Protein AF-A0A6J4XJY1-F1 (afdb_monomer)

Foldseek 3Di:
DPPDPPPDCPFFDFPPVLVVVLVVCVVVVVVLCVVLDLDLVVLLVLLCVVQVFDDQDDPVLSVLSVLLSVLLVVFQQWGSVLSNVVSVLSSLLSNLSRLLVLLCVVCVCLVVFDQAQAEEEAAFAPLCSLVVLQLQCPDQQEDADFQLCLSCVRVDNPSLPDDSVVSLVVLVVVLVVCCVGQVVLCVVDRGHRGGGDALLSQLVSVSLHCLSCLAGVSLSSVVVCLVVDCLVSLVSSVSSVSSNCVNPNHNHYHHYDHLCLLRVLSVCVSHVSYAYEYGDDDCVPRLVVSLSSSCSNHSSTHPGDDSVVSSVSSVVSSVSSNVNNVVSVVVRDPNSYHYDYSVNVVVQPSVNSLVADPCCVNRVDHPDPDD

Sequence (371 aa):
MRPKQQITFDGPYAPLPIRLGNSIARRSMPVFGRVVSLQSEDLLETAGRKTALTDWGDPWLHEALTALLDSVNQEGELTFFGRYSLRQFLIGNLGSRQRIIEVLKRYPEINQQKIQKPIFITGWYRSGTTHLHNLFALHPDLRAPLFWELRHPCPTLDPRTADPNRQIRRVKLAGKIHGYLAPGFSAIHAPEAERPEECLHLFDKACAGTTSFFMTEAKGFAWWLLDHGIQHGYDFFKIQLQLLNWLRPGRRWVLKWPYHLWHLETLLKTFPDATVIQLHRDPCQSIPSVCSLAAAARAPFCQSIDDAALGEFWLNYDEAGLNRGLKARQTAKANQIIDIRYPDLKKIPFQSLIKFRILSEWTGLKPGQNH

Mean predicted aligned error: 6.79 Å

Structure (mmCIF, N/CA/C/O backbone):
data_AF-A0A6J4XJY1-F1
#
_entry.id   AF-A0A6J4XJY1-F1
#
loop_
_atom_site.group_PDB
_atom_site.id
_atom_site.type_symbol
_atom_site.label_atom_id
_atom_site.label_alt_id
_atom_site.label_comp_id
_atom_site.label_asym_id
_atom_site.label_entity_id
_atom_site.label_seq_id
_atom_site.pdbx_PDB_ins_code
_atom_site.Cartn_x
_atom_site.Cartn_y
_atom_site.Cartn_z
_atom_site.occupancy
_atom_site.B_iso_or_equiv
_atom_site.auth_seq_id
_atom_site.auth_comp_id
_atom_site.auth_asym_id
_atom_site.auth_atom_id
_atom_site.pdbx_PDB_model_num
ATOM 1 N N . MET A 1 1 ? -25.433 5.510 -26.799 1.00 34.62 1 MET A N 1
ATOM 2 C CA . MET A 1 1 ? -24.376 4.863 -25.989 1.00 34.62 1 MET A CA 1
ATOM 3 C C . MET A 1 1 ? -23.154 4.719 -26.877 1.00 34.62 1 MET A C 1
ATOM 5 O O . MET A 1 1 ? -23.281 4.089 -27.917 1.00 34.62 1 MET A O 1
ATOM 9 N N . ARG A 1 2 ? -22.015 5.350 -26.557 1.00 28.45 2 ARG A N 1
ATOM 10 C CA . ARG A 1 2 ? -20.778 5.063 -27.302 1.00 28.45 2 ARG A CA 1
ATOM 11 C C . ARG A 1 2 ? -20.357 3.629 -26.953 1.00 28.45 2 ARG A C 1
ATOM 13 O O . ARG A 1 2 ? -20.398 3.302 -25.763 1.00 28.45 2 ARG A O 1
ATOM 20 N N . PRO A 1 3 ? -20.025 2.773 -27.931 1.00 29.53 3 PRO A N 1
ATOM 21 C CA . PRO A 1 3 ? -19.560 1.426 -27.635 1.00 29.53 3 PRO A CA 1
ATOM 22 C C . PRO A 1 3 ? -18.331 1.535 -26.730 1.00 29.53 3 PRO A C 1
ATOM 24 O O . PRO A 1 3 ? -17.445 2.355 -26.978 1.00 29.53 3 PRO A O 1
ATOM 27 N N . LYS A 1 4 ? -18.305 0.763 -25.636 1.00 38.09 4 LYS A N 1
ATOM 28 C CA . LYS A 1 4 ? -17.088 0.604 -24.837 1.00 38.09 4 LYS A CA 1
ATOM 29 C C . LYS A 1 4 ? -16.043 0.018 -25.778 1.00 38.09 4 LYS A C 1
ATOM 31 O O . LYS A 1 4 ? -16.176 -1.141 -26.154 1.00 38.09 4 LYS A O 1
ATOM 36 N N . GLN A 1 5 ? -15.062 0.825 -26.178 1.00 31.06 5 GLN A N 1
ATOM 37 C CA . GLN A 1 5 ? -13.865 0.323 -26.841 1.00 31.06 5 GLN A CA 1
ATOM 38 C C . GLN A 1 5 ? -13.316 -0.800 -25.966 1.00 31.06 5 GLN A C 1
ATOM 40 O O . GLN A 1 5 ? -12.978 -0.589 -24.799 1.00 31.06 5 GLN A O 1
ATOM 45 N N . GLN A 1 6 ? -13.324 -2.008 -26.513 1.00 33.31 6 GLN A N 1
ATOM 46 C CA . GLN A 1 6 ? -12.593 -3.125 -25.958 1.00 33.31 6 GLN A CA 1
ATOM 47 C C . GLN A 1 6 ? -11.128 -2.709 -26.083 1.00 33.31 6 GLN A C 1
ATOM 49 O O . GLN A 1 6 ? -10.629 -2.564 -27.194 1.00 33.31 6 GLN A O 1
ATOM 54 N N . ILE A 1 7 ? -10.500 -2.352 -24.960 1.00 40.25 7 ILE A N 1
ATOM 55 C CA . ILE A 1 7 ? -9.096 -1.943 -24.937 1.00 40.25 7 ILE A CA 1
ATOM 56 C C . ILE A 1 7 ? -8.295 -3.217 -25.204 1.00 40.25 7 ILE A C 1
ATOM 58 O O . ILE A 1 7 ? -7.986 -3.964 -24.277 1.00 40.25 7 ILE A O 1
ATOM 62 N N . THR A 1 8 ? -8.056 -3.518 -26.476 1.00 41.38 8 THR A N 1
ATOM 63 C CA . THR A 1 8 ? -7.027 -4.467 -26.882 1.00 41.38 8 THR A CA 1
ATOM 64 C C . THR A 1 8 ? -5.682 -3.815 -26.594 1.00 41.38 8 THR A C 1
ATOM 66 O O . THR A 1 8 ? -5.474 -2.630 -26.856 1.00 41.38 8 THR A O 1
ATOM 69 N N . PHE A 1 9 ? -4.802 -4.550 -25.925 1.00 47.75 9 PHE A N 1
ATOM 70 C CA . PHE A 1 9 ? -3.456 -4.087 -25.636 1.00 47.75 9 PHE A CA 1
ATOM 71 C C . PHE A 1 9 ? -2.661 -4.077 -26.953 1.00 47.75 9 PHE A C 1
ATOM 73 O O . PHE A 1 9 ? -2.181 -5.111 -27.396 1.00 47.75 9 PHE A O 1
ATOM 80 N N . ASP A 1 10 ? -2.540 -2.912 -27.593 1.00 47.66 10 ASP A N 1
ATOM 81 C CA . ASP A 1 10 ? -1.832 -2.743 -28.878 1.00 47.66 10 ASP A CA 1
ATOM 82 C C . ASP A 1 10 ? -0.297 -2.591 -28.704 1.00 47.66 10 ASP A C 1
ATOM 84 O O . ASP A 1 10 ? 0.394 -2.016 -29.549 1.00 47.66 10 ASP A O 1
ATOM 88 N N . GLY A 1 11 ? 0.253 -3.087 -27.589 1.00 54.25 11 GLY A N 1
ATOM 89 C CA . GLY A 1 11 ? 1.668 -2.976 -27.227 1.00 54.25 11 GLY A CA 1
ATOM 90 C C . GLY A 1 11 ? 2.004 -1.804 -26.286 1.00 54.25 11 GLY A C 1
ATOM 91 O O . GLY A 1 11 ? 1.141 -0.995 -25.930 1.00 54.25 11 GLY A O 1
ATOM 92 N N . PRO A 1 12 ? 3.271 -1.702 -25.835 1.00 58.84 12 PRO A N 1
ATOM 93 C CA . PRO A 1 12 ? 3.697 -0.705 -24.856 1.00 58.84 12 PRO A CA 1
ATOM 94 C C . PRO A 1 12 ? 3.549 0.723 -25.405 1.00 58.84 12 PRO A C 1
ATOM 96 O O . PRO A 1 12 ? 4.291 1.161 -26.289 1.00 58.84 12 PRO A O 1
ATOM 99 N N . TYR A 1 13 ? 2.584 1.478 -24.872 1.00 63.88 13 TYR A N 1
ATOM 100 C CA . TYR A 1 13 ? 2.432 2.898 -25.185 1.00 63.88 13 TYR A CA 1
ATOM 101 C C . TYR A 1 13 ? 3.599 3.694 -24.592 1.00 63.88 13 TYR A C 1
ATOM 103 O O . TYR A 1 13 ? 3.807 3.719 -23.380 1.00 63.88 13 TYR A O 1
ATOM 111 N N . ALA A 1 14 ? 4.317 4.415 -25.452 1.00 65.88 14 ALA A N 1
ATOM 112 C CA . ALA A 1 14 ? 5.310 5.400 -25.051 1.00 65.88 14 ALA A CA 1
ATOM 113 C C . ALA A 1 14 ? 5.171 6.659 -25.930 1.00 65.88 14 ALA A C 1
ATOM 115 O O . ALA A 1 14 ? 5.301 6.560 -27.157 1.00 65.88 14 ALA A O 1
ATOM 116 N N . PRO A 1 15 ? 4.948 7.853 -25.346 1.00 72.56 15 PRO A N 1
ATOM 117 C CA . PRO A 1 15 ? 5.006 9.120 -26.067 1.00 72.56 15 PRO A CA 1
ATOM 118 C C . PRO A 1 15 ? 6.331 9.290 -26.819 1.00 72.56 15 PRO A C 1
ATOM 120 O O . PRO A 1 15 ? 7.372 8.791 -26.383 1.00 72.56 15 PRO A O 1
ATOM 123 N N . LEU A 1 16 ? 6.316 10.049 -27.920 1.00 73.50 16 LEU A N 1
ATOM 124 C CA . LEU A 1 16 ? 7.490 10.270 -28.776 1.00 73.50 16 LEU A CA 1
ATOM 125 C C . LEU A 1 16 ? 8.767 10.673 -27.997 1.00 73.50 16 LEU A C 1
ATOM 127 O O . LEU A 1 16 ? 9.814 10.084 -28.275 1.00 73.50 16 LEU A O 1
ATOM 131 N N . PRO A 1 17 ? 8.719 11.565 -26.981 1.00 73.94 17 PRO A N 1
ATOM 132 C CA . PRO A 1 17 ? 9.902 11.892 -26.182 1.00 73.94 17 PRO A CA 1
ATOM 133 C C . PRO A 1 17 ? 10.469 10.697 -25.400 1.00 73.94 17 PRO A C 1
ATOM 135 O O . PRO A 1 17 ? 11.686 10.536 -25.328 1.00 73.94 17 PRO A O 1
ATOM 138 N N . ILE A 1 18 ? 9.606 9.825 -24.858 1.00 74.06 18 ILE A N 1
ATOM 139 C CA . ILE A 1 18 ? 10.038 8.603 -24.161 1.00 74.06 18 ILE A CA 1
ATOM 140 C C . ILE A 1 18 ? 10.658 7.624 -25.157 1.00 74.06 18 ILE A C 1
ATOM 142 O O . ILE A 1 18 ? 11.718 7.064 -24.888 1.00 74.06 18 ILE A O 1
ATOM 146 N N . ARG A 1 19 ? 10.039 7.439 -26.330 1.00 74.81 19 ARG A N 1
ATOM 147 C CA . ARG A 1 19 ? 10.577 6.556 -27.378 1.00 74.81 19 ARG A CA 1
ATOM 148 C C . ARG A 1 19 ? 11.961 7.005 -27.835 1.00 74.81 19 ARG A C 1
ATOM 150 O O . ARG A 1 19 ? 12.852 6.167 -27.973 1.00 74.81 19 ARG A O 1
ATOM 157 N N . LEU A 1 20 ? 12.148 8.311 -28.023 1.00 74.56 20 LEU A N 1
ATOM 158 C CA . LEU A 1 20 ? 13.429 8.891 -28.417 1.00 74.56 20 LEU A CA 1
ATOM 159 C C . LEU A 1 20 ? 14.482 8.712 -27.314 1.00 74.56 20 LEU A C 1
ATOM 161 O O . LEU A 1 20 ? 15.572 8.216 -27.594 1.00 74.56 20 LEU A O 1
ATOM 165 N N . GLY A 1 21 ? 14.133 9.009 -26.057 1.00 74.62 21 GLY A N 1
ATOM 166 C CA . GLY A 1 21 ? 15.008 8.782 -24.902 1.00 74.62 21 GLY A CA 1
ATOM 167 C C . GLY A 1 21 ? 15.418 7.314 -24.749 1.00 74.62 21 GLY A C 1
ATOM 168 O O . GLY A 1 21 ? 16.604 7.013 -24.631 1.00 74.62 21 GLY A O 1
ATOM 169 N N . ASN A 1 22 ? 14.464 6.385 -24.859 1.00 76.06 22 ASN A N 1
ATOM 170 C CA . ASN A 1 22 ? 14.723 4.943 -24.823 1.00 76.06 22 ASN A CA 1
ATOM 171 C C . ASN A 1 22 ? 15.603 4.477 -26.000 1.00 76.06 22 ASN A C 1
ATOM 173 O O . ASN A 1 22 ? 16.406 3.558 -25.847 1.00 76.06 22 ASN A O 1
ATOM 177 N N . SER A 1 23 ? 15.469 5.087 -27.184 1.00 72.94 23 SER A N 1
ATOM 178 C CA . SER A 1 23 ? 16.299 4.767 -28.353 1.00 72.94 23 SER A CA 1
ATOM 179 C C . SER A 1 23 ? 17.739 5.262 -28.203 1.00 72.94 23 SER A C 1
ATOM 181 O O . SER A 1 23 ? 18.666 4.544 -28.573 1.00 72.94 23 SER A O 1
ATOM 183 N N . ILE A 1 24 ? 17.935 6.469 -27.667 1.00 72.81 24 ILE A N 1
ATOM 184 C CA . ILE A 1 24 ? 19.267 7.030 -27.398 1.00 72.81 24 ILE A CA 1
ATOM 185 C C . ILE A 1 24 ? 19.954 6.216 -26.295 1.00 72.81 24 ILE A C 1
ATOM 187 O O . ILE A 1 24 ? 21.098 5.800 -26.458 1.00 72.81 24 ILE A O 1
ATOM 191 N N . ALA A 1 25 ? 19.233 5.907 -25.213 1.00 68.81 25 ALA A N 1
ATOM 192 C CA . ALA A 1 25 ? 19.764 5.138 -24.091 1.00 68.81 25 ALA A CA 1
ATOM 193 C C . ALA A 1 25 ? 20.213 3.721 -24.495 1.00 68.81 25 ALA A C 1
ATOM 195 O O . ALA A 1 25 ? 21.259 3.269 -24.033 1.00 68.81 25 ALA A O 1
ATOM 196 N N . ARG A 1 26 ? 19.485 3.046 -25.402 1.00 67.19 26 ARG A N 1
ATOM 197 C CA . ARG A 1 26 ? 19.870 1.719 -25.925 1.00 67.19 26 ARG A CA 1
ATOM 198 C C . ARG A 1 26 ? 21.235 1.709 -26.618 1.00 67.19 26 ARG A C 1
ATOM 200 O O . ARG A 1 26 ? 21.940 0.713 -26.536 1.00 67.19 26 ARG A O 1
ATOM 207 N N . ARG A 1 27 ? 21.634 2.810 -27.262 1.00 65.62 27 ARG A N 1
ATOM 208 C CA . ARG A 1 27 ? 22.928 2.921 -27.962 1.00 65.62 27 ARG A CA 1
ATOM 209 C C . ARG A 1 27 ? 24.108 3.232 -27.028 1.00 65.62 27 ARG A C 1
ATOM 211 O O . ARG A 1 27 ? 25.250 3.113 -27.453 1.00 65.62 27 ARG A O 1
ATOM 218 N N . SER A 1 28 ? 23.839 3.573 -25.765 1.00 63.91 28 SER A N 1
ATOM 219 C CA . SER A 1 28 ? 24.834 4.074 -24.800 1.00 63.91 28 SER A CA 1
ATOM 220 C C . SER A 1 28 ? 24.695 3.431 -23.405 1.00 63.91 28 SER A C 1
ATOM 222 O O . SER A 1 28 ? 25.096 4.003 -22.386 1.00 63.91 28 SER A O 1
ATOM 224 N N . MET A 1 29 ? 24.105 2.234 -23.348 1.00 57.22 29 MET A N 1
ATOM 225 C CA . MET A 1 29 ? 23.642 1.551 -22.131 1.00 57.22 29 MET A CA 1
ATOM 226 C C . MET A 1 29 ? 24.703 1.366 -21.017 1.00 57.22 29 MET A C 1
ATOM 228 O O . MET A 1 29 ? 24.335 1.540 -19.853 1.00 57.22 29 MET A O 1
ATOM 232 N N . PRO A 1 30 ? 26.008 1.132 -21.299 1.00 58.19 30 PRO A N 1
ATOM 233 C CA . PRO A 1 30 ? 27.036 1.025 -20.252 1.00 58.19 30 PRO A CA 1
ATOM 234 C C . PRO A 1 30 ? 27.240 2.317 -19.444 1.00 58.19 30 PRO A C 1
ATOM 236 O O . PRO A 1 30 ? 27.490 2.271 -18.240 1.00 58.19 30 PRO A O 1
ATOM 239 N N . VAL A 1 31 ? 27.096 3.482 -20.086 1.00 57.47 31 VAL A N 1
ATOM 240 C CA . VAL A 1 31 ? 27.253 4.796 -19.440 1.00 57.47 31 VAL A CA 1
ATOM 241 C C . VAL A 1 31 ? 25.980 5.165 -18.674 1.00 57.47 31 VAL A C 1
ATOM 243 O O . VAL A 1 31 ? 26.045 5.618 -17.533 1.00 57.47 31 VAL A O 1
ATOM 246 N N . PHE A 1 32 ? 24.805 4.904 -19.251 1.00 58.75 32 PHE A N 1
ATOM 247 C CA . PHE A 1 32 ? 23.522 5.283 -18.648 1.00 58.75 32 PHE A CA 1
ATOM 248 C C . PHE A 1 32 ? 23.024 4.332 -17.555 1.00 58.75 32 PHE A C 1
ATOM 250 O O . PHE A 1 32 ? 22.310 4.773 -16.650 1.00 58.75 32 PHE A O 1
ATOM 257 N N . GLY A 1 33 ? 23.437 3.061 -17.569 1.00 60.31 33 GLY A N 1
ATOM 258 C CA . GLY A 1 33 ? 23.181 2.125 -16.474 1.00 60.31 33 GLY A CA 1
ATOM 259 C C . GLY A 1 33 ? 23.707 2.655 -15.136 1.00 60.31 33 GLY A C 1
ATOM 260 O O . GLY A 1 33 ? 23.006 2.567 -14.129 1.00 60.31 33 GLY A O 1
ATOM 261 N N . ARG A 1 34 ? 24.876 3.313 -15.142 1.00 62.09 34 ARG A N 1
ATOM 262 C CA . ARG A 1 34 ? 25.446 3.981 -13.959 1.00 62.09 34 ARG A CA 1
ATOM 263 C C . ARG A 1 34 ? 24.665 5.233 -13.538 1.00 62.09 34 ARG A C 1
ATOM 265 O O . ARG A 1 34 ? 24.519 5.475 -12.348 1.00 62.09 34 ARG A O 1
ATOM 272 N N . VAL A 1 35 ? 24.107 5.993 -14.485 1.00 67.69 35 VAL A N 1
ATOM 273 C CA . VAL A 1 35 ? 23.353 7.239 -14.209 1.00 67.69 35 VAL A CA 1
ATOM 274 C C . VAL A 1 35 ? 22.010 6.973 -13.514 1.00 67.69 35 VAL A C 1
ATOM 276 O O . VAL A 1 35 ? 21.547 7.783 -12.711 1.00 67.69 35 VAL A O 1
ATOM 279 N N . VAL A 1 36 ? 21.374 5.832 -13.792 1.00 83.25 36 VAL A N 1
ATOM 280 C CA . VAL A 1 36 ? 20.068 5.462 -13.221 1.00 83.25 36 VAL A CA 1
ATOM 281 C C . VAL A 1 36 ? 20.191 4.194 -12.383 1.00 83.25 36 VAL A C 1
ATOM 283 O O . VAL A 1 36 ? 19.435 3.256 -12.587 1.00 83.25 36 VAL A O 1
ATOM 286 N N . SER A 1 37 ? 21.176 4.125 -11.485 1.00 88.25 37 SER A N 1
ATOM 287 C CA . SER A 1 37 ? 21.447 2.920 -10.688 1.00 88.25 37 SER A CA 1
ATOM 288 C C . SER A 1 37 ? 20.189 2.356 -9.994 1.00 88.25 37 SER A C 1
ATOM 290 O O . SER A 1 37 ? 19.351 3.101 -9.485 1.00 88.25 37 SER A O 1
ATOM 292 N N . LEU A 1 38 ? 20.055 1.030 -9.984 1.00 91.62 38 LEU A N 1
ATOM 293 C CA . LEU A 1 38 ? 19.070 0.279 -9.191 1.00 91.62 38 LEU A CA 1
ATOM 294 C C . LEU A 1 38 ? 19.818 -0.659 -8.233 1.00 91.62 38 LEU A C 1
ATOM 296 O O . LEU A 1 38 ? 19.491 -1.831 -8.113 1.00 91.62 38 LEU A O 1
ATOM 300 N N . GLN A 1 39 ? 20.887 -0.144 -7.631 1.00 93.25 39 GLN A N 1
ATOM 301 C CA . GLN A 1 39 ? 21.621 -0.810 -6.559 1.00 93.25 39 GLN A CA 1
ATOM 302 C C . GLN A 1 39 ? 21.125 -0.271 -5.218 1.00 93.25 39 GLN A C 1
ATOM 304 O O . GLN A 1 39 ? 20.826 0.924 -5.108 1.00 93.25 39 GLN A O 1
ATOM 309 N N . SER A 1 40 ? 21.014 -1.152 -4.226 1.00 94.88 40 SER A N 1
ATOM 310 C CA . SER A 1 40 ? 20.431 -0.838 -2.918 1.00 94.88 40 SER A CA 1
ATOM 311 C C . SER A 1 40 ? 21.175 0.316 -2.240 1.00 94.88 40 SER A C 1
ATOM 313 O O . SER A 1 40 ? 20.564 1.308 -1.838 1.00 94.88 40 SER A O 1
ATOM 315 N N . GLU A 1 41 ? 22.506 0.248 -2.228 1.00 94.31 41 GLU A N 1
ATOM 316 C CA . GLU A 1 41 ? 23.399 1.215 -1.588 1.00 94.31 41 GLU A CA 1
ATOM 317 C C . GLU A 1 41 ? 23.211 2.614 -2.173 1.00 94.31 41 GLU A C 1
ATOM 319 O O . GLU A 1 41 ? 23.035 3.583 -1.439 1.00 94.31 41 GLU A O 1
ATOM 324 N N . ASP A 1 42 ? 23.167 2.720 -3.500 1.00 95.12 42 ASP A N 1
ATOM 325 C CA . ASP A 1 42 ? 23.033 4.000 -4.191 1.00 95.12 42 ASP A CA 1
ATOM 326 C C . ASP A 1 42 ? 21.625 4.610 -4.018 1.00 95.12 42 ASP A C 1
ATOM 328 O O . ASP A 1 42 ? 21.476 5.833 -3.896 1.00 95.12 42 ASP A O 1
ATOM 332 N N . LEU A 1 43 ? 20.575 3.781 -3.956 1.00 96.81 43 LEU A N 1
ATOM 333 C CA . LEU A 1 43 ? 19.213 4.235 -3.655 1.00 96.81 43 LEU A CA 1
ATOM 334 C C . LEU A 1 43 ? 19.109 4.786 -2.227 1.00 96.81 43 LEU A C 1
ATOM 336 O O . LEU A 1 43 ? 18.546 5.870 -2.033 1.00 96.81 43 LEU A O 1
ATOM 340 N N . LEU A 1 44 ? 19.666 4.063 -1.253 1.00 96.56 44 LEU A N 1
ATOM 341 C CA . LEU A 1 44 ? 19.701 4.457 0.155 1.00 96.56 44 LEU A CA 1
ATOM 342 C C . LEU A 1 44 ? 20.542 5.724 0.348 1.00 96.56 44 LEU A C 1
ATOM 344 O O . LEU A 1 44 ? 20.058 6.692 0.929 1.00 96.56 44 LEU A O 1
ATOM 348 N N . GLU A 1 45 ? 21.751 5.780 -0.213 1.00 96.25 45 GLU A N 1
ATOM 349 C CA . GLU A 1 45 ? 22.629 6.954 -0.159 1.00 96.25 45 GLU A CA 1
ATOM 350 C C . GLU A 1 45 ? 21.953 8.188 -0.774 1.00 96.25 45 GLU A C 1
ATOM 352 O O . GLU A 1 45 ? 21.944 9.272 -0.182 1.00 96.25 45 GLU A O 1
ATOM 357 N N . THR A 1 46 ? 21.321 8.031 -1.940 1.00 96.56 46 THR A N 1
ATOM 358 C CA . THR A 1 46 ? 20.614 9.131 -2.607 1.00 96.56 46 THR A CA 1
ATOM 359 C C . THR A 1 46 ? 19.421 9.618 -1.787 1.00 96.56 46 THR A C 1
ATOM 361 O O . THR A 1 46 ? 19.201 10.829 -1.674 1.00 96.56 46 THR A O 1
ATOM 364 N N . ALA A 1 47 ? 18.629 8.704 -1.223 1.00 96.81 47 ALA A N 1
ATOM 365 C CA . ALA A 1 47 ? 17.504 9.065 -0.369 1.00 96.81 47 ALA A CA 1
ATOM 366 C C . ALA A 1 47 ? 17.980 9.754 0.925 1.00 96.81 47 ALA A C 1
ATOM 368 O O . ALA A 1 47 ? 17.462 10.825 1.244 1.00 96.81 47 ALA A O 1
ATOM 369 N N . GLY A 1 48 ? 19.021 9.227 1.579 1.00 97.50 48 GLY A N 1
ATOM 370 C CA . GLY A 1 48 ? 19.622 9.798 2.788 1.00 97.50 48 GLY A CA 1
ATOM 371 C C . GLY A 1 48 ? 20.198 11.197 2.573 1.00 97.50 48 GLY A C 1
ATOM 372 O O . GLY A 1 48 ? 19.943 12.104 3.362 1.00 97.50 48 GLY A O 1
ATOM 373 N N . ARG A 1 49 ? 20.882 11.438 1.445 1.00 97.38 49 ARG A N 1
ATOM 374 C CA . ARG A 1 49 ? 21.341 12.787 1.062 1.00 97.38 49 ARG A CA 1
ATOM 375 C C . ARG A 1 49 ? 20.186 13.769 0.868 1.00 97.38 49 ARG A C 1
ATOM 377 O O . ARG A 1 49 ? 20.277 14.911 1.303 1.00 97.38 49 ARG A O 1
ATOM 384 N N . LYS A 1 50 ? 19.095 13.344 0.219 1.00 96.06 50 LYS A N 1
ATOM 385 C CA . LYS A 1 50 ? 17.923 14.204 -0.038 1.00 96.06 50 LYS A CA 1
ATOM 386 C C . LYS A 1 50 ? 17.166 14.578 1.233 1.00 96.06 50 LYS A C 1
ATOM 388 O O . LYS A 1 50 ? 16.533 15.631 1.265 1.00 96.06 50 LYS A O 1
ATOM 393 N N . THR A 1 51 ? 17.169 13.709 2.236 1.00 96.69 51 THR A N 1
ATOM 394 C CA . THR A 1 51 ? 16.484 13.942 3.513 1.00 96.69 51 THR A CA 1
ATOM 395 C C . THR A 1 51 ? 17.396 14.547 4.573 1.00 96.69 51 THR A C 1
ATOM 397 O O . THR A 1 51 ? 16.877 15.117 5.528 1.00 96.69 51 THR A O 1
ATOM 400 N N . ALA A 1 52 ? 18.717 14.436 4.395 1.00 97.12 52 ALA A N 1
ATOM 401 C CA . ALA A 1 52 ? 19.727 14.655 5.426 1.00 97.12 52 ALA A CA 1
ATOM 402 C C . ALA A 1 52 ? 19.519 13.757 6.665 1.00 97.12 52 ALA A C 1
ATOM 404 O O . ALA A 1 52 ? 19.759 14.180 7.793 1.00 97.12 52 ALA A O 1
ATOM 405 N N . LEU A 1 53 ? 19.050 12.521 6.452 1.00 96.75 53 LEU A N 1
ATOM 406 C CA . LEU A 1 53 ? 18.790 11.524 7.496 1.00 96.75 53 LEU A CA 1
ATOM 407 C C . LEU A 1 53 ? 19.550 10.227 7.206 1.00 96.75 53 LEU A C 1
ATOM 409 O O . LEU A 1 53 ? 19.816 9.892 6.050 1.00 96.75 53 LEU A O 1
ATOM 413 N N . THR A 1 54 ? 19.850 9.470 8.260 1.00 95.31 54 THR A N 1
ATOM 414 C CA . THR A 1 54 ? 20.612 8.211 8.177 1.00 95.31 54 THR A CA 1
ATOM 415 C C . THR A 1 54 ? 19.879 7.002 8.750 1.00 95.31 54 THR A C 1
ATOM 417 O O . THR A 1 54 ? 20.253 5.878 8.436 1.00 95.31 54 THR A O 1
ATOM 420 N N . ASP A 1 55 ? 18.830 7.207 9.551 1.00 95.94 55 ASP A N 1
ATOM 421 C CA . ASP A 1 55 ? 18.093 6.110 10.178 1.00 95.94 55 ASP A CA 1
ATOM 422 C C . ASP A 1 55 ? 17.001 5.550 9.254 1.00 95.94 55 ASP A C 1
ATOM 424 O O . ASP A 1 55 ? 16.115 6.276 8.792 1.00 95.94 55 ASP A O 1
ATOM 428 N N . TRP A 1 56 ? 17.078 4.245 9.005 1.00 93.69 56 TRP A N 1
ATOM 429 C CA . TRP A 1 56 ? 16.163 3.473 8.165 1.00 93.69 56 TRP A CA 1
ATOM 430 C C . TRP A 1 56 ? 15.152 2.642 8.960 1.00 93.69 56 TRP A C 1
ATOM 432 O O . TRP A 1 56 ? 14.236 2.068 8.359 1.00 93.69 56 TRP A O 1
ATOM 442 N N . GLY A 1 57 ? 15.266 2.626 10.290 1.00 90.81 57 GLY A N 1
ATOM 443 C CA . GLY A 1 57 ? 14.408 1.864 11.183 1.00 90.81 57 GLY A CA 1
ATOM 444 C C . GLY A 1 57 ? 14.822 0.398 11.224 1.00 90.81 57 GLY A C 1
ATOM 445 O O . GLY A 1 57 ? 15.968 0.077 11.522 1.00 90.81 57 GLY A O 1
ATOM 446 N N . ASP A 1 58 ? 13.876 -0.500 10.963 1.00 85.25 58 ASP A N 1
ATOM 447 C CA . ASP A 1 58 ? 14.119 -1.942 11.032 1.00 85.25 58 ASP A CA 1
ATOM 448 C C . ASP A 1 58 ? 15.023 -2.481 9.891 1.00 85.25 58 ASP A C 1
ATOM 450 O O . ASP A 1 58 ? 15.031 -1.919 8.788 1.00 85.25 58 ASP A O 1
ATOM 454 N N . PRO A 1 59 ? 15.747 -3.600 10.127 1.00 86.44 59 PRO A N 1
ATOM 455 C CA . PRO A 1 59 ? 16.583 -4.253 9.112 1.00 86.44 59 PRO A CA 1
ATOM 456 C C . PRO A 1 59 ? 15.811 -4.823 7.913 1.00 86.44 59 PRO A C 1
ATOM 458 O O . PRO A 1 59 ? 16.404 -5.002 6.849 1.00 86.44 59 PRO A O 1
ATOM 461 N N . TRP A 1 60 ? 14.502 -5.078 8.057 1.00 90.12 60 TRP A N 1
ATOM 462 C CA . TRP A 1 60 ? 13.659 -5.683 7.017 1.00 90.12 60 TRP A CA 1
ATOM 463 C C . TRP A 1 60 ? 13.657 -4.871 5.718 1.00 90.12 60 TRP A C 1
ATOM 465 O O . TRP A 1 60 ? 13.565 -5.441 4.632 1.00 90.12 60 TRP A O 1
ATOM 475 N N . LEU A 1 61 ? 13.828 -3.545 5.803 1.00 93.94 61 LEU A N 1
ATOM 476 C CA . LEU A 1 61 ? 13.967 -2.697 4.618 1.00 93.94 61 LEU A CA 1
ATOM 477 C C . LEU A 1 61 ? 15.047 -3.204 3.656 1.00 93.94 61 LEU A C 1
ATOM 479 O O . LEU A 1 61 ? 14.817 -3.213 2.449 1.00 93.94 61 LEU A O 1
ATOM 483 N N . HIS A 1 62 ? 16.221 -3.566 4.175 1.00 94.00 62 HIS A N 1
ATOM 484 C CA . HIS A 1 62 ? 17.354 -3.952 3.339 1.00 94.00 62 HIS A CA 1
ATOM 485 C C . HIS A 1 62 ? 17.070 -5.264 2.614 1.00 94.00 62 HIS A C 1
ATOM 487 O O . HIS A 1 62 ? 17.283 -5.350 1.410 1.00 94.00 62 HIS A O 1
ATOM 493 N N . GLU A 1 63 ? 16.522 -6.244 3.329 1.00 94.94 63 GLU A N 1
ATOM 494 C CA . GLU A 1 63 ? 16.159 -7.545 2.772 1.00 94.94 63 GLU A CA 1
ATOM 495 C C . GLU A 1 63 ? 15.077 -7.414 1.690 1.00 94.94 63 GLU A C 1
ATOM 497 O O . GLU A 1 63 ? 15.266 -7.867 0.561 1.00 94.94 63 GLU A O 1
ATOM 502 N N . ALA A 1 64 ? 13.988 -6.698 1.987 1.00 95.62 64 ALA A N 1
ATOM 503 C CA . ALA A 1 64 ? 12.893 -6.495 1.044 1.00 95.62 64 ALA A CA 1
ATOM 504 C C . ALA A 1 64 ? 13.313 -5.661 -0.178 1.00 95.62 64 ALA A C 1
ATOM 506 O O . ALA A 1 64 ? 12.863 -5.920 -1.296 1.00 95.62 64 ALA A O 1
ATOM 507 N N . LEU A 1 65 ? 14.175 -4.653 0.008 1.00 96.25 65 LEU A N 1
ATOM 508 C CA . LEU A 1 65 ? 14.706 -3.865 -1.102 1.00 96.25 65 LEU A CA 1
ATOM 509 C C . LEU A 1 65 ? 15.602 -4.722 -2.001 1.00 96.25 65 LEU A C 1
ATOM 511 O O . LEU A 1 65 ? 15.444 -4.655 -3.216 1.00 96.25 65 LEU A O 1
ATOM 515 N N . THR A 1 66 ? 16.483 -5.546 -1.433 1.00 95.81 66 THR A N 1
ATOM 516 C CA . THR A 1 66 ? 17.314 -6.481 -2.204 1.00 95.81 66 THR A CA 1
ATOM 517 C C . THR A 1 66 ? 16.451 -7.468 -2.984 1.00 95.81 66 THR A C 1
ATOM 519 O O . THR A 1 66 ? 16.584 -7.534 -4.202 1.00 95.81 66 THR A O 1
ATOM 522 N N . ALA A 1 67 ? 15.481 -8.127 -2.340 1.00 96.38 67 ALA A N 1
ATOM 523 C CA . ALA A 1 67 ? 14.577 -9.066 -3.011 1.00 96.38 67 ALA A CA 1
ATOM 524 C C . ALA A 1 67 ? 13.803 -8.418 -4.175 1.00 96.38 67 ALA A C 1
ATOM 526 O O . ALA A 1 67 ? 13.641 -9.016 -5.242 1.00 96.38 67 ALA A O 1
ATOM 527 N N . LEU A 1 68 ? 13.353 -7.168 -4.002 1.00 96.75 68 LEU A N 1
ATOM 528 C CA . LEU A 1 68 ? 12.717 -6.412 -5.078 1.00 96.75 68 LEU A CA 1
ATOM 529 C C . LEU A 1 68 ? 13.684 -6.146 -6.235 1.00 96.75 68 LEU A C 1
ATOM 531 O O . LEU A 1 68 ? 13.324 -6.351 -7.393 1.00 96.75 68 LEU A O 1
ATOM 535 N N . LEU A 1 69 ? 14.882 -5.643 -5.940 1.00 95.88 69 LEU A N 1
ATOM 536 C CA . LEU A 1 69 ? 15.859 -5.283 -6.966 1.00 95.88 69 LEU A CA 1
ATOM 537 C C . LEU A 1 69 ? 16.364 -6.515 -7.720 1.00 95.88 69 LEU A C 1
ATOM 539 O O . LEU A 1 69 ? 16.511 -6.443 -8.937 1.00 95.88 69 LEU A O 1
ATOM 543 N N . ASP A 1 70 ? 16.551 -7.640 -7.034 1.00 95.56 70 ASP A N 1
ATOM 544 C CA . ASP A 1 70 ? 16.928 -8.915 -7.643 1.00 95.56 7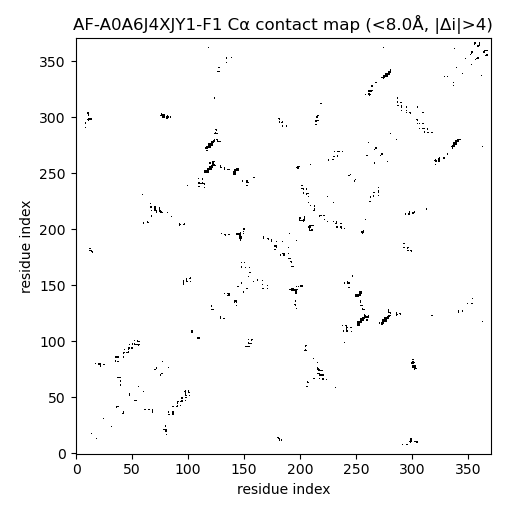0 ASP A CA 1
ATOM 545 C C . ASP A 1 70 ? 15.853 -9.392 -8.620 1.00 95.56 70 ASP A C 1
ATOM 547 O O . ASP A 1 70 ? 16.160 -9.652 -9.783 1.00 95.56 70 ASP A O 1
ATOM 551 N N . SER A 1 71 ? 14.583 -9.396 -8.202 1.00 95.44 71 SER A N 1
ATOM 552 C CA . SER A 1 71 ? 13.465 -9.766 -9.080 1.00 95.44 71 SER A CA 1
ATOM 553 C C . SER A 1 71 ? 13.323 -8.806 -10.270 1.00 95.44 71 SER A C 1
ATOM 555 O O . SER A 1 71 ? 13.154 -9.243 -11.405 1.00 95.44 71 SER A O 1
ATOM 557 N N . VAL A 1 72 ? 13.496 -7.494 -10.071 1.00 93.38 72 VAL A N 1
ATOM 558 C CA . VAL A 1 72 ? 13.504 -6.517 -11.178 1.00 93.38 72 VAL A CA 1
ATOM 559 C C . VAL A 1 72 ? 14.661 -6.758 -12.149 1.00 93.38 72 VAL A C 1
ATOM 561 O O . VAL A 1 72 ? 14.475 -6.622 -13.358 1.00 93.38 72 VAL A O 1
ATOM 564 N N . ASN A 1 73 ? 15.853 -7.083 -11.648 1.00 90.69 73 ASN A N 1
ATOM 565 C CA . ASN A 1 73 ? 17.029 -7.324 -12.483 1.00 90.69 73 ASN A CA 1
ATOM 566 C C . ASN A 1 73 ? 16.923 -8.640 -13.270 1.00 90.69 73 ASN A C 1
ATOM 568 O O . ASN A 1 73 ? 17.467 -8.717 -14.369 1.00 90.69 73 ASN A O 1
ATOM 572 N N . GLN A 1 74 ? 16.235 -9.646 -12.725 1.00 90.25 74 GLN A N 1
ATOM 573 C CA . GLN A 1 74 ? 16.042 -10.950 -13.365 1.00 90.25 74 GLN A CA 1
ATOM 574 C C . GLN A 1 74 ? 14.865 -10.964 -14.351 1.00 90.25 74 GLN A C 1
ATOM 576 O O . GLN A 1 74 ? 14.971 -11.574 -15.410 1.00 90.25 74 GLN A O 1
ATOM 581 N N . GLU A 1 75 ? 13.759 -10.291 -14.023 1.00 87.44 75 GLU A N 1
ATOM 582 C CA . GLU A 1 75 ? 12.474 -10.461 -14.721 1.00 87.44 75 GLU A CA 1
ATOM 583 C C . GLU A 1 75 ? 11.966 -9.175 -15.394 1.00 87.44 75 GLU A C 1
ATOM 585 O O . GLU A 1 75 ? 11.119 -9.224 -16.281 1.00 87.44 75 GLU A O 1
ATOM 590 N N . GLY A 1 76 ? 12.439 -8.001 -14.963 1.00 78.50 76 GLY A N 1
ATOM 591 C CA . GLY A 1 76 ? 11.729 -6.745 -15.208 1.00 78.50 76 GLY A CA 1
ATOM 592 C C . GLY A 1 76 ? 11.821 -6.169 -16.622 1.00 78.50 76 GLY A C 1
ATOM 593 O O . GLY A 1 76 ? 10.994 -5.323 -16.971 1.00 78.50 76 GLY A O 1
ATOM 594 N N . GLU A 1 77 ? 12.846 -6.553 -17.397 1.00 85.50 77 GLU A N 1
ATOM 595 C CA . GLU A 1 77 ? 13.178 -6.017 -18.735 1.00 85.50 77 GLU A CA 1
ATOM 596 C C . GLU A 1 77 ? 12.863 -4.513 -18.889 1.00 85.50 77 GLU A C 1
ATOM 598 O O . GLU A 1 77 ? 12.186 -4.061 -19.821 1.00 85.50 77 GLU A O 1
ATOM 603 N N . LEU A 1 78 ? 13.297 -3.711 -17.911 1.00 89.25 78 LEU A N 1
ATOM 604 C CA . LEU A 1 78 ? 12.886 -2.315 -17.829 1.00 89.25 78 LEU A CA 1
ATOM 605 C C . LEU A 1 78 ? 13.493 -1.484 -18.958 1.00 89.25 78 LEU A C 1
ATOM 607 O O . LEU A 1 78 ? 14.703 -1.477 -19.191 1.00 89.25 78 LEU A O 1
ATOM 611 N N . THR A 1 79 ? 12.651 -0.664 -19.583 1.00 87.06 79 THR A N 1
ATOM 612 C CA . THR A 1 79 ? 13.125 0.426 -20.436 1.00 87.06 79 THR A CA 1
ATOM 613 C C . THR A 1 79 ? 13.923 1.438 -19.611 1.00 87.06 79 THR A C 1
ATOM 615 O O . THR A 1 79 ? 13.829 1.486 -18.382 1.00 87.06 79 THR A O 1
ATOM 618 N N . PHE A 1 80 ? 14.679 2.320 -20.271 1.00 84.50 80 PHE A N 1
ATOM 619 C CA . PHE A 1 80 ? 15.371 3.407 -19.572 1.00 84.50 80 PHE A CA 1
ATOM 620 C C . PHE A 1 80 ? 14.399 4.260 -18.744 1.00 84.50 80 PHE A C 1
ATOM 622 O O . PHE A 1 80 ? 14.664 4.550 -17.575 1.00 84.50 80 PHE A O 1
ATOM 629 N N . PHE A 1 81 ? 13.253 4.618 -19.329 1.00 85.69 81 PHE A N 1
ATOM 630 C CA . PHE A 1 81 ? 12.197 5.318 -18.607 1.00 85.69 81 PHE A CA 1
ATOM 631 C C . PHE A 1 81 ? 11.655 4.486 -17.434 1.00 85.69 81 PHE A C 1
ATOM 633 O O . PHE A 1 81 ? 11.567 5.011 -16.328 1.00 85.69 81 PHE A O 1
ATOM 640 N N . GLY A 1 82 ? 11.398 3.188 -17.631 1.00 89.31 82 GLY A N 1
ATOM 641 C CA . GLY A 1 82 ? 11.017 2.245 -16.571 1.00 89.31 82 GLY A CA 1
ATOM 642 C C . GLY A 1 82 ? 11.966 2.258 -15.381 1.00 89.31 82 GLY A C 1
ATOM 643 O O . GLY A 1 82 ? 11.559 2.480 -14.239 1.00 89.31 82 GLY A O 1
ATOM 644 N N . ARG A 1 83 ? 13.257 2.115 -15.668 1.00 91.56 83 ARG A N 1
ATOM 645 C CA . ARG A 1 83 ? 14.339 2.142 -14.686 1.00 91.56 83 ARG A CA 1
ATOM 646 C C . ARG A 1 83 ? 14.408 3.483 -13.950 1.00 91.56 83 ARG A C 1
ATOM 648 O O . ARG A 1 83 ? 14.535 3.512 -12.727 1.00 91.56 83 ARG A O 1
ATOM 655 N N . TYR A 1 84 ? 14.269 4.599 -14.668 1.00 91.00 84 TYR A N 1
ATOM 656 C CA . TYR A 1 84 ? 14.241 5.938 -14.073 1.00 91.00 84 TYR A CA 1
ATOM 657 C C . TYR A 1 84 ? 13.023 6.148 -13.171 1.00 91.00 84 TYR A C 1
ATOM 659 O O . TYR A 1 84 ? 13.166 6.638 -12.048 1.00 91.00 84 TYR A O 1
ATOM 667 N N . SER A 1 85 ? 11.837 5.749 -13.626 1.00 91.06 85 SER A N 1
ATOM 668 C CA . SER A 1 85 ? 10.594 5.852 -12.867 1.00 91.06 85 SER A CA 1
ATOM 669 C C . SER A 1 85 ? 10.630 5.007 -11.600 1.00 91.06 85 SER A C 1
ATOM 671 O O . SER A 1 85 ? 10.311 5.534 -10.532 1.00 91.06 85 SER A O 1
ATOM 673 N N . LEU A 1 86 ? 11.086 3.751 -11.684 1.00 94.00 86 LEU A N 1
ATOM 674 C CA . LEU A 1 86 ? 11.268 2.895 -10.513 1.00 94.00 86 LEU A CA 1
ATOM 675 C C . LEU A 1 86 ? 12.262 3.523 -9.528 1.00 94.00 86 LEU A C 1
ATOM 677 O O . LEU A 1 86 ? 11.958 3.639 -8.344 1.00 94.00 86 LEU A O 1
ATOM 681 N N . ARG A 1 87 ? 13.409 4.018 -10.010 1.00 95.12 87 ARG A N 1
ATOM 682 C CA . ARG A 1 87 ? 14.398 4.704 -9.167 1.00 95.12 87 ARG A CA 1
ATOM 683 C C . ARG A 1 87 ? 13.792 5.895 -8.418 1.00 95.12 87 ARG A C 1
ATOM 685 O O . ARG A 1 87 ? 13.969 6.010 -7.207 1.00 95.12 87 ARG A O 1
ATOM 692 N N . GLN A 1 88 ? 13.059 6.781 -9.100 1.00 94.75 88 GLN A N 1
ATOM 693 C CA . GLN A 1 88 ? 12.418 7.929 -8.438 1.00 94.75 88 GLN A CA 1
ATOM 694 C C . GLN A 1 88 ? 11.319 7.501 -7.458 1.00 94.75 88 GLN A C 1
ATOM 696 O O . GLN A 1 88 ? 11.162 8.122 -6.403 1.00 94.75 88 GLN A O 1
ATOM 701 N N . PHE A 1 89 ? 10.570 6.448 -7.789 1.00 95.25 89 PHE A N 1
ATOM 702 C CA . PHE A 1 89 ? 9.564 5.866 -6.908 1.00 95.25 89 PHE A CA 1
ATOM 703 C C . PHE A 1 89 ? 10.194 5.344 -5.608 1.00 95.25 89 PHE A C 1
ATOM 705 O O . PHE A 1 89 ? 9.784 5.775 -4.527 1.00 95.25 89 PHE A O 1
ATOM 712 N N . LEU A 1 90 ? 11.239 4.515 -5.711 1.00 96.94 90 LEU A N 1
ATOM 713 C CA . LEU A 1 90 ? 11.954 3.949 -4.566 1.00 96.94 90 LEU A CA 1
ATOM 714 C C . LEU A 1 90 ? 12.589 5.042 -3.704 1.00 96.94 90 LEU A C 1
ATOM 716 O O . LEU A 1 90 ? 12.311 5.100 -2.510 1.00 96.94 90 LEU A O 1
ATOM 720 N N . ILE A 1 91 ? 13.332 5.984 -4.297 1.00 97.06 91 ILE A N 1
ATOM 721 C CA . ILE A 1 91 ? 13.932 7.109 -3.556 1.00 97.06 91 ILE A CA 1
ATOM 722 C C . ILE A 1 91 ? 12.862 7.925 -2.813 1.00 97.06 91 ILE A C 1
ATOM 724 O O . ILE A 1 91 ? 13.063 8.330 -1.668 1.00 97.06 91 ILE A O 1
ATOM 728 N N . GLY A 1 92 ? 11.708 8.177 -3.441 1.00 96.50 92 GLY A N 1
ATOM 729 C CA . GLY A 1 92 ? 10.613 8.918 -2.813 1.00 96.50 92 GLY A CA 1
ATOM 730 C C . GLY A 1 92 ? 9.981 8.186 -1.623 1.00 96.50 92 GLY A C 1
ATOM 731 O O . GLY A 1 92 ? 9.604 8.825 -0.633 1.00 96.50 92 GLY A O 1
ATOM 732 N N . ASN A 1 93 ? 9.868 6.860 -1.703 1.00 97.44 93 ASN A N 1
ATOM 733 C CA . ASN A 1 93 ? 9.345 6.028 -0.620 1.00 97.44 93 ASN A CA 1
ATOM 734 C C . ASN A 1 93 ? 10.357 5.886 0.518 1.00 97.44 93 ASN A C 1
ATOM 736 O O . ASN A 1 93 ? 9.990 6.142 1.664 1.00 97.44 93 ASN A O 1
ATOM 740 N N . LEU A 1 94 ? 11.626 5.622 0.199 1.00 97.38 94 LEU A N 1
ATOM 741 C CA . LEU A 1 94 ? 12.746 5.604 1.142 1.00 97.38 94 LEU A CA 1
ATOM 742 C C . LEU A 1 94 ? 12.852 6.927 1.911 1.00 97.38 94 LEU A C 1
ATOM 744 O O . LEU A 1 94 ? 12.846 6.942 3.140 1.00 97.38 94 LEU A O 1
ATOM 748 N N . GLY A 1 95 ? 12.820 8.064 1.211 1.00 97.44 95 GLY A N 1
ATOM 749 C CA . GLY A 1 95 ? 12.851 9.373 1.867 1.00 97.44 95 GLY A CA 1
ATOM 750 C C . GLY A 1 95 ? 11.590 9.682 2.688 1.00 97.44 95 GLY A C 1
ATOM 751 O O . GLY A 1 95 ? 11.626 10.459 3.641 1.00 97.44 95 GLY A O 1
ATOM 752 N N . SER A 1 96 ? 10.443 9.084 2.355 1.00 96.94 96 SER A N 1
ATOM 753 C CA . SER A 1 96 ? 9.243 9.179 3.198 1.00 96.94 96 SER A CA 1
ATOM 754 C C . SER A 1 96 ? 9.377 8.332 4.458 1.00 96.94 96 SER A C 1
ATOM 756 O O . SER A 1 96 ? 9.027 8.816 5.530 1.00 96.94 96 SER A O 1
ATOM 758 N N . ARG A 1 97 ? 9.932 7.122 4.340 1.00 97.19 97 ARG A N 1
ATOM 759 C CA . ARG A 1 97 ? 10.216 6.228 5.462 1.00 97.19 97 ARG A CA 1
ATOM 760 C C . ARG A 1 97 ? 11.136 6.886 6.488 1.00 97.19 97 ARG A C 1
ATOM 762 O O . ARG A 1 97 ? 10.746 6.975 7.647 1.00 97.19 97 ARG A O 1
ATOM 769 N N . GLN A 1 98 ? 12.278 7.437 6.065 1.00 96.88 98 GLN A N 1
ATOM 770 C CA . GLN A 1 98 ? 13.204 8.115 6.986 1.00 96.88 98 GLN A CA 1
ATOM 771 C C . GLN A 1 98 ? 12.545 9.282 7.724 1.00 96.88 98 GLN A C 1
ATOM 773 O O . GLN A 1 98 ? 12.706 9.428 8.931 1.00 96.88 98 GLN A O 1
ATOM 778 N N . ARG A 1 99 ? 11.759 10.105 7.013 1.00 97.94 99 ARG A N 1
ATOM 779 C CA . ARG A 1 99 ? 11.037 11.222 7.641 1.00 97.94 99 ARG A CA 1
ATOM 780 C C . ARG A 1 99 ? 10.026 10.744 8.674 1.00 97.94 99 ARG A C 1
ATOM 782 O O . ARG A 1 99 ? 9.932 11.365 9.722 1.00 97.94 99 ARG A O 1
ATOM 789 N N . ILE A 1 100 ? 9.292 9.665 8.391 1.00 97.88 100 ILE A N 1
ATOM 790 C CA . ILE A 1 100 ? 8.358 9.071 9.356 1.00 97.88 100 ILE A CA 1
ATOM 791 C C . ILE A 1 100 ? 9.121 8.639 10.610 1.00 97.88 100 ILE A C 1
ATOM 793 O O . ILE A 1 100 ? 8.737 9.036 11.702 1.00 97.88 100 ILE A O 1
ATOM 797 N N . ILE A 1 101 ? 10.219 7.894 10.461 1.00 97.31 101 ILE A N 1
ATOM 798 C CA . ILE A 1 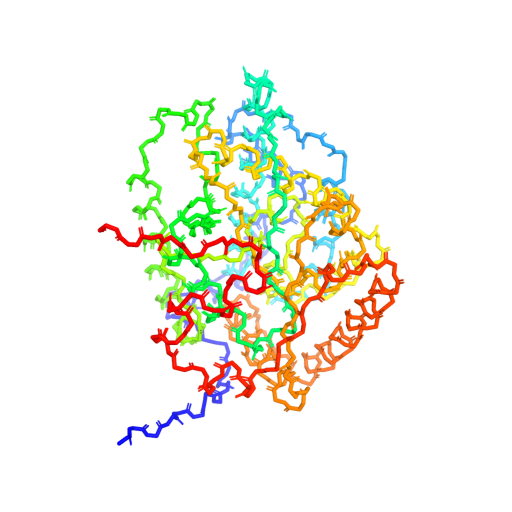101 ? 11.035 7.419 11.591 1.00 97.31 101 ILE A CA 1
ATOM 799 C C . ILE A 1 101 ? 11.550 8.588 12.433 1.00 97.31 101 ILE A C 1
ATOM 801 O O . ILE A 1 101 ? 11.396 8.591 13.652 1.00 97.31 101 ILE A O 1
ATOM 805 N N . GLU A 1 102 ? 12.101 9.611 11.788 1.00 98.06 102 GLU A N 1
ATOM 806 C CA . GLU A 1 102 ? 12.602 10.802 12.471 1.00 98.06 102 GLU A CA 1
ATOM 807 C C . GLU A 1 102 ? 11.482 11.570 13.193 1.00 98.06 102 GLU A C 1
ATOM 809 O O . GLU A 1 102 ? 11.646 12.000 14.334 1.00 98.06 102 GLU A O 1
ATOM 814 N N . VAL A 1 103 ? 10.309 11.704 12.572 1.00 98.12 103 VAL A N 1
ATOM 815 C CA . VAL A 1 103 ? 9.142 12.346 13.194 1.00 98.12 103 VAL A CA 1
ATOM 816 C C . VAL A 1 103 ? 8.637 11.560 14.402 1.00 98.12 103 VAL A C 1
ATOM 818 O O . VAL A 1 103 ? 8.258 12.179 15.390 1.00 98.12 103 VAL A O 1
ATOM 821 N N . LEU A 1 104 ? 8.684 10.227 14.388 1.00 97.19 104 LEU A N 1
ATOM 822 C CA . LEU A 1 104 ? 8.295 9.418 15.551 1.00 97.19 104 LEU A CA 1
ATOM 823 C C . LEU A 1 104 ? 9.233 9.612 16.744 1.00 97.19 104 LEU A C 1
ATOM 825 O O . LEU A 1 104 ? 8.776 9.549 17.882 1.00 97.19 104 LEU A O 1
ATOM 829 N N . LYS A 1 105 ? 10.524 9.871 16.501 1.00 97.00 105 LYS A N 1
ATOM 830 C CA . LYS A 1 105 ? 11.474 10.218 17.571 1.00 97.00 105 LYS A CA 1
ATOM 831 C C . LYS A 1 105 ? 11.164 11.583 18.179 1.00 97.00 105 LYS A C 1
ATOM 833 O O . LYS A 1 105 ? 11.273 11.752 19.388 1.00 97.00 105 LYS A O 1
ATOM 838 N N . ARG A 1 106 ? 10.783 12.552 17.339 1.00 97.06 106 ARG A N 1
ATOM 839 C CA . ARG A 1 106 ? 10.452 13.925 17.760 1.00 97.06 106 ARG A CA 1
ATOM 840 C C . ARG A 1 106 ? 9.106 14.019 18.472 1.00 97.06 106 ARG A C 1
ATOM 842 O O . ARG A 1 106 ? 8.970 14.817 19.391 1.00 97.06 106 ARG A O 1
ATOM 849 N N . TYR A 1 107 ? 8.139 13.217 18.035 1.00 97.62 107 TYR A N 1
ATOM 850 C CA . TYR A 1 107 ? 6.755 13.235 18.504 1.00 97.62 107 TYR A CA 1
ATOM 851 C C . TYR A 1 107 ? 6.315 11.816 18.911 1.00 97.62 107 TYR A C 1
ATOM 853 O O . TYR A 1 107 ? 5.509 11.180 18.216 1.00 97.62 107 TYR A O 1
ATOM 861 N N . PRO A 1 108 ? 6.852 11.270 20.021 1.00 97.00 108 PRO A N 1
ATOM 862 C CA . PRO A 1 108 ? 6.559 9.905 20.461 1.00 97.00 108 PRO A CA 1
ATOM 863 C C . PRO A 1 108 ? 5.073 9.673 20.791 1.00 97.00 108 PRO A C 1
ATOM 865 O O . PRO A 1 108 ? 4.609 8.531 20.769 1.00 97.00 108 PRO A O 1
ATOM 868 N N . GLU A 1 109 ? 4.290 10.730 21.033 1.00 96.75 109 GLU A N 1
ATOM 869 C CA . GLU A 1 109 ? 2.838 10.666 21.233 1.00 96.75 109 GLU A CA 1
ATOM 870 C C . GLU A 1 109 ? 2.065 10.145 20.007 1.00 96.75 109 GLU A C 1
ATOM 872 O O . GLU A 1 109 ? 0.911 9.720 20.132 1.00 96.75 109 GLU A O 1
ATOM 877 N N . ILE A 1 110 ? 2.685 10.126 18.821 1.00 97.62 110 ILE A N 1
ATOM 878 C CA . ILE A 1 110 ? 2.107 9.491 17.631 1.00 97.62 110 ILE A CA 1
ATOM 879 C C . ILE A 1 110 ? 1.865 8.000 17.897 1.00 97.62 110 ILE A C 1
ATOM 881 O O . ILE A 1 110 ? 0.781 7.497 17.608 1.00 97.62 110 ILE A O 1
ATOM 885 N N . ASN A 1 111 ? 2.804 7.299 18.541 1.00 95.69 111 ASN A N 1
ATOM 886 C CA . ASN A 1 111 ? 2.662 5.868 18.840 1.00 95.69 111 ASN A CA 1
ATOM 887 C C . ASN A 1 111 ? 1.519 5.569 19.827 1.00 95.69 111 ASN A C 1
ATOM 889 O O . ASN A 1 111 ? 1.056 4.431 19.916 1.00 95.69 111 ASN A O 1
ATOM 893 N N . GLN A 1 112 ? 1.034 6.585 20.547 1.00 95.88 112 GLN A N 1
ATOM 894 C CA . GLN A 1 112 ? -0.070 6.468 21.503 1.00 95.88 112 GLN A CA 1
ATOM 895 C C . GLN A 1 112 ? -1.449 6.611 20.840 1.00 95.88 112 GLN A C 1
ATOM 897 O O . GLN A 1 112 ? -2.470 6.315 21.465 1.00 95.88 112 GLN A O 1
ATOM 902 N N . GLN A 1 113 ? -1.509 7.043 19.574 1.00 97.00 113 GLN A N 1
ATOM 903 C CA . GLN A 1 113 ? -2.771 7.153 18.846 1.00 97.00 113 GLN A CA 1
ATOM 904 C C . GLN A 1 113 ? -3.427 5.777 18.705 1.00 97.00 113 GLN A C 1
ATOM 906 O O . GLN A 1 113 ? -2.811 4.813 18.249 1.00 97.00 113 GLN A O 1
ATOM 911 N N . LYS A 1 114 ? -4.705 5.668 19.068 1.00 95.00 114 LYS A N 1
ATOM 912 C CA . LYS A 1 114 ? -5.447 4.407 18.965 1.00 95.00 114 LYS A CA 1
ATOM 913 C C . LYS A 1 114 ? -6.167 4.331 17.623 1.00 95.00 114 LYS A C 1
ATOM 915 O O . LYS A 1 114 ? -6.998 5.179 17.318 1.00 95.00 114 LYS A O 1
ATOM 920 N N . ILE A 1 115 ? -5.894 3.279 16.855 1.00 96.69 115 ILE A N 1
ATOM 921 C CA . ILE A 1 115 ? -6.662 2.933 15.653 1.00 96.69 115 ILE A CA 1
ATOM 922 C C . ILE A 1 115 ? -7.766 1.971 16.086 1.00 96.69 115 ILE A C 1
ATOM 924 O O . ILE A 1 115 ? -7.524 0.776 16.212 1.00 96.69 115 ILE A O 1
ATOM 928 N N . GLN A 1 116 ? -8.942 2.511 16.403 1.00 94.31 116 GLN A N 1
ATOM 929 C CA . GLN A 1 116 ? -10.037 1.738 16.991 1.00 94.31 116 GLN A CA 1
ATOM 930 C C . GLN A 1 116 ? -10.980 1.196 15.919 1.00 94.31 116 GLN A C 1
ATOM 932 O O . GLN A 1 116 ? -11.477 1.948 15.076 1.00 94.31 116 GLN A O 1
ATOM 937 N N . LYS A 1 117 ? -11.250 -0.108 15.994 1.00 94.62 117 LYS A N 1
ATOM 938 C CA . LYS A 1 117 ? -12.214 -0.847 15.174 1.00 94.62 117 LYS A CA 1
ATOM 939 C C . LYS A 1 117 ? -12.139 -0.522 13.674 1.00 94.62 117 LYS A C 1
ATOM 941 O O . LYS A 1 117 ? -13.186 -0.286 13.071 1.00 94.62 117 LYS A O 1
ATOM 946 N N . PRO A 1 118 ? -10.957 -0.445 13.037 1.00 96.88 118 PRO A N 1
ATOM 947 C CA . PRO A 1 118 ? -10.862 -0.040 11.635 1.00 96.88 118 PRO A CA 1
ATOM 948 C C . PRO A 1 118 ? -11.675 -0.968 10.722 1.00 96.88 118 PRO A C 1
ATOM 950 O O . PRO A 1 118 ? -11.770 -2.171 10.960 1.00 96.88 118 PRO A O 1
ATOM 953 N N . ILE A 1 119 ? -12.270 -0.407 9.673 1.00 97.25 119 ILE A N 1
ATOM 954 C CA . ILE A 1 119 ? -12.947 -1.172 8.624 1.00 97.25 119 ILE A CA 1
ATOM 955 C C . ILE A 1 119 ? -11.962 -1.367 7.477 1.00 97.25 119 ILE A C 1
ATOM 957 O O . ILE A 1 119 ? -11.428 -0.388 6.961 1.00 97.25 119 ILE A O 1
ATOM 961 N N . PHE A 1 120 ? -11.757 -2.606 7.049 1.00 98.06 120 PHE A N 1
ATOM 962 C CA . PHE A 1 120 ? -10.934 -2.947 5.893 1.00 98.06 120 PHE A CA 1
ATOM 963 C C . PHE A 1 120 ? -11.796 -3.528 4.781 1.00 98.06 120 PHE A C 1
ATOM 965 O O . PHE A 1 120 ? -12.443 -4.551 4.963 1.00 98.06 120 PHE A O 1
ATOM 972 N N . ILE A 1 121 ? -11.783 -2.898 3.613 1.00 97.62 121 ILE A N 1
ATOM 973 C CA . ILE A 1 121 ? -12.436 -3.383 2.401 1.00 97.62 121 ILE A CA 1
ATOM 974 C C . ILE A 1 121 ? -11.399 -4.143 1.570 1.00 97.62 121 ILE A C 1
ATOM 976 O O . ILE A 1 121 ? -10.356 -3.600 1.192 1.00 97.62 121 ILE A O 1
ATOM 980 N N . THR A 1 122 ? -11.692 -5.402 1.266 1.00 96.88 122 THR A N 1
ATOM 981 C CA . THR A 1 122 ? -10.811 -6.303 0.519 1.00 96.88 122 THR A CA 1
ATOM 982 C C . THR A 1 122 ? -11.603 -7.225 -0.413 1.00 96.88 122 THR A C 1
ATOM 984 O O . THR A 1 122 ? -12.800 -7.030 -0.621 1.00 96.88 122 THR A O 1
ATOM 987 N N . GLY A 1 123 ? -10.930 -8.193 -1.025 1.00 91.50 123 GLY A N 1
ATOM 988 C CA . GLY A 1 123 ? -11.420 -9.040 -2.108 1.00 91.50 123 GLY A CA 1
ATOM 989 C C . GLY A 1 123 ? -10.443 -9.005 -3.277 1.00 91.50 123 GLY A C 1
ATOM 990 O O . GLY A 1 123 ? -9.458 -8.269 -3.245 1.00 91.50 123 GLY A O 1
ATOM 991 N N . TRP A 1 124 ? -10.720 -9.756 -4.338 1.00 89.38 124 TRP A N 1
ATOM 992 C CA . TRP A 1 124 ? -9.896 -9.676 -5.543 1.00 89.38 124 TRP A CA 1
ATOM 993 C C . TRP A 1 124 ? -9.928 -8.287 -6.173 1.00 89.38 124 TRP A C 1
ATOM 995 O O . TRP A 1 124 ? -10.890 -7.517 -6.012 1.00 89.38 124 TRP A O 1
ATOM 1005 N N . TYR A 1 125 ? -8.888 -7.975 -6.946 1.00 84.81 125 TYR A N 1
ATOM 1006 C CA . TYR A 1 125 ? -8.916 -6.816 -7.823 1.00 84.81 125 TYR A CA 1
ATOM 1007 C C . TYR A 1 125 ? -10.184 -6.857 -8.687 1.00 84.81 125 TYR A C 1
ATOM 1009 O O . TYR A 1 125 ? -10.691 -7.909 -9.075 1.00 84.81 125 TYR A O 1
ATOM 1017 N N . ARG A 1 126 ? -10.725 -5.673 -8.995 1.00 85.56 126 ARG A N 1
ATOM 1018 C CA . ARG A 1 126 ? -11.881 -5.520 -9.898 1.00 85.56 126 ARG A CA 1
ATOM 1019 C C . ARG A 1 126 ? -13.199 -6.104 -9.354 1.00 85.56 126 ARG A C 1
ATOM 1021 O O . ARG A 1 126 ? -14.145 -6.259 -10.121 1.00 85.56 126 ARG A O 1
ATOM 1028 N N . SER A 1 127 ? -13.323 -6.338 -8.047 1.00 85.44 127 SER A N 1
ATOM 1029 C CA . SER A 1 127 ? -14.558 -6.807 -7.383 1.00 85.44 127 SER A CA 1
ATOM 1030 C C . SER A 1 127 ? -15.516 -5.693 -6.921 1.00 85.44 127 SER A C 1
ATOM 1032 O O . SER A 1 127 ? -16.544 -5.975 -6.319 1.00 85.44 127 SER A O 1
ATOM 1034 N N . GLY A 1 128 ? -15.218 -4.421 -7.218 1.00 86.62 128 GLY A N 1
ATOM 1035 C CA . GLY A 1 128 ? -16.053 -3.271 -6.827 1.00 86.62 128 GLY A CA 1
ATOM 1036 C C . GLY A 1 128 ? -15.653 -2.590 -5.514 1.00 86.62 128 GLY A C 1
ATOM 1037 O O . GLY A 1 128 ? -16.350 -1.680 -5.071 1.00 86.62 128 GLY A O 1
ATOM 1038 N N . THR A 1 129 ? -14.514 -2.967 -4.925 1.00 91.75 129 THR A N 1
ATOM 1039 C CA . THR A 1 129 ? -13.993 -2.408 -3.662 1.00 91.75 129 THR A CA 1
ATOM 1040 C C . THR A 1 129 ? -13.879 -0.882 -3.686 1.00 91.75 129 THR A C 1
ATOM 1042 O O . THR A 1 129 ? -14.287 -0.225 -2.735 1.00 91.75 129 THR A O 1
ATOM 1045 N N . THR A 1 130 ? -13.407 -0.293 -4.791 1.00 91.06 130 THR A N 1
ATOM 1046 C CA . THR A 1 130 ? -13.303 1.170 -4.950 1.00 91.06 130 THR A CA 1
ATOM 1047 C C . THR A 1 130 ? -14.661 1.871 -4.894 1.00 91.06 130 THR A C 1
ATOM 1049 O O . THR A 1 130 ? -14.762 2.966 -4.346 1.00 91.06 130 THR A O 1
ATOM 1052 N N . HIS A 1 131 ? -15.720 1.258 -5.431 1.00 89.31 131 HIS A N 1
ATOM 1053 C CA . HIS A 1 131 ? -17.062 1.833 -5.346 1.00 89.31 131 HIS A CA 1
ATOM 1054 C C . HIS A 1 131 ? -17.549 1.861 -3.893 1.00 89.31 131 HIS A C 1
ATOM 1056 O O . HIS A 1 131 ? -17.981 2.907 -3.412 1.00 89.31 131 HIS A O 1
ATOM 1062 N N . LEU A 1 132 ? -17.398 0.742 -3.176 1.00 90.06 132 LEU A N 1
ATOM 1063 C CA . LEU A 1 132 ? -17.772 0.651 -1.765 1.00 90.06 132 LEU A CA 1
ATOM 1064 C C . LEU A 1 132 ? -16.953 1.599 -0.877 1.00 90.06 132 LEU A C 1
ATOM 1066 O O . LEU A 1 132 ? -17.500 2.238 0.015 1.00 90.06 132 LEU A O 1
ATOM 1070 N N . HIS A 1 133 ? -15.653 1.732 -1.138 1.00 93.50 133 HIS A N 1
ATOM 1071 C CA . HIS A 1 133 ? -14.784 2.632 -0.379 1.00 93.50 133 HIS A CA 1
ATOM 1072 C C . HIS A 1 133 ? -15.195 4.097 -0.533 1.00 93.50 133 HIS A C 1
ATOM 1074 O O . HIS A 1 133 ? -15.311 4.801 0.466 1.00 93.50 133 HIS A O 1
ATOM 1080 N N . ASN A 1 134 ? -15.507 4.530 -1.759 1.00 90.88 134 ASN A N 1
ATOM 1081 C CA . ASN A 1 134 ? -16.036 5.873 -2.004 1.00 90.88 134 ASN A CA 1
ATOM 1082 C C . ASN A 1 134 ? -17.386 6.105 -1.321 1.00 90.88 134 ASN A C 1
ATOM 1084 O O . ASN A 1 134 ? -17.621 7.196 -0.819 1.00 90.88 134 ASN A O 1
ATOM 1088 N N . LEU A 1 135 ? -18.259 5.095 -1.281 1.00 87.25 135 LEU A N 1
ATOM 1089 C CA . LEU A 1 135 ? -19.533 5.178 -0.566 1.00 87.25 135 LEU A CA 1
ATOM 1090 C C . LEU A 1 135 ? -19.325 5.369 0.939 1.00 87.25 135 LEU A C 1
ATOM 1092 O O . LEU A 1 135 ? -19.928 6.252 1.539 1.00 87.25 135 LEU A O 1
ATOM 1096 N N . PHE A 1 136 ? -18.455 4.561 1.545 1.00 89.06 136 PHE A N 1
ATOM 1097 C CA . PHE A 1 136 ? -18.169 4.639 2.978 1.00 89.06 136 PHE A CA 1
ATOM 1098 C C . PHE A 1 136 ? -17.525 5.977 3.352 1.00 89.06 136 PHE A C 1
ATOM 1100 O O . PHE A 1 136 ? -17.817 6.516 4.414 1.00 89.06 136 PHE A O 1
ATOM 1107 N N . ALA A 1 137 ? -16.705 6.545 2.467 1.00 90.06 137 ALA A N 1
ATOM 1108 C CA . ALA A 1 137 ? -16.086 7.850 2.673 1.00 90.06 137 ALA A CA 1
ATOM 1109 C C . ALA A 1 137 ? -17.085 9.022 2.749 1.00 90.06 137 ALA A C 1
ATOM 1111 O O . ALA A 1 137 ? -16.692 10.113 3.149 1.00 90.06 137 ALA A O 1
ATOM 1112 N N . LEU A 1 138 ? -18.356 8.820 2.379 1.00 87.38 138 LEU A N 1
ATOM 1113 C CA . LEU A 1 138 ? -19.411 9.831 2.524 1.00 87.38 138 LEU A CA 1
ATOM 1114 C C . LEU A 1 138 ? -20.015 9.864 3.934 1.00 87.38 138 LEU A C 1
ATOM 1116 O O . LEU A 1 138 ? -20.723 10.811 4.266 1.00 87.38 138 LEU A O 1
ATOM 1120 N N . HIS A 1 139 ? -19.787 8.834 4.754 1.00 87.19 139 HIS A N 1
ATOM 1121 C CA . HIS A 1 139 ? -20.355 8.769 6.096 1.00 87.19 139 HIS A CA 1
ATOM 1122 C C . HIS A 1 139 ? -19.564 9.679 7.056 1.00 87.19 139 HIS A C 1
ATOM 1124 O O . HIS A 1 139 ? -18.352 9.505 7.170 1.00 87.19 139 HIS A O 1
ATOM 1130 N N . PRO A 1 140 ? -20.213 10.585 7.813 1.00 86.00 140 PRO A N 1
ATOM 1131 C CA . PRO A 1 140 ? -19.522 11.591 8.632 1.00 86.00 140 PRO A CA 1
ATOM 1132 C C . PRO A 1 140 ? -18.650 10.998 9.751 1.00 86.00 140 PRO A C 1
ATOM 1134 O O . PRO A 1 140 ? -17.660 11.601 10.158 1.00 86.00 140 PRO A O 1
ATOM 1137 N N . ASP A 1 141 ? -18.988 9.800 10.236 1.00 88.19 141 ASP A N 1
ATOM 1138 C CA . ASP A 1 141 ? -18.191 9.097 11.256 1.00 88.19 141 ASP A CA 1
ATOM 1139 C C . ASP A 1 141 ? -17.068 8.222 10.691 1.00 88.19 141 ASP A C 1
ATOM 1141 O O . ASP A 1 141 ? -16.296 7.635 11.455 1.00 88.19 141 ASP A O 1
ATOM 1145 N N . LEU A 1 142 ? -16.978 8.097 9.366 1.00 92.25 142 LEU A N 1
ATOM 1146 C CA . LEU A 1 142 ? -15.935 7.319 8.717 1.00 92.25 142 LEU A CA 1
ATOM 1147 C C . LEU A 1 142 ? -14.873 8.244 8.139 1.00 92.25 142 LEU A C 1
ATOM 1149 O O . LEU A 1 142 ? -15.155 9.265 7.523 1.00 92.25 142 LEU A O 1
ATOM 1153 N N . ARG A 1 143 ? -13.618 7.843 8.314 1.00 94.69 143 ARG A N 1
ATOM 1154 C CA . ARG A 1 143 ? -12.464 8.504 7.729 1.00 94.69 143 ARG A CA 1
ATOM 1155 C C . ARG A 1 143 ? -11.800 7.571 6.734 1.00 94.69 143 ARG A C 1
ATOM 1157 O O . ARG A 1 143 ? -11.217 6.560 7.120 1.00 94.69 143 ARG A O 1
ATOM 1164 N N . ALA A 1 144 ? -11.850 7.940 5.463 1.00 96.62 144 ALA A N 1
ATOM 1165 C CA . ALA A 1 144 ? -11.031 7.327 4.432 1.00 96.62 144 ALA A CA 1
ATOM 1166 C C . ALA A 1 144 ? -9.754 8.157 4.220 1.00 96.62 144 ALA A C 1
ATOM 1168 O O . ALA A 1 144 ? -9.842 9.386 4.213 1.00 96.62 144 ALA A O 1
ATOM 1169 N N . PRO A 1 145 ? -8.579 7.530 4.040 1.00 96.56 145 PRO A N 1
ATOM 1170 C CA . PRO A 1 145 ? -7.365 8.271 3.729 1.00 96.56 145 PRO A CA 1
ATOM 1171 C C . PRO A 1 145 ? -7.439 8.823 2.303 1.00 96.56 145 PRO A C 1
ATOM 1173 O O . PRO A 1 145 ? -7.717 8.079 1.359 1.00 96.56 145 PRO A O 1
ATOM 1176 N N . LEU A 1 146 ? -7.174 10.118 2.1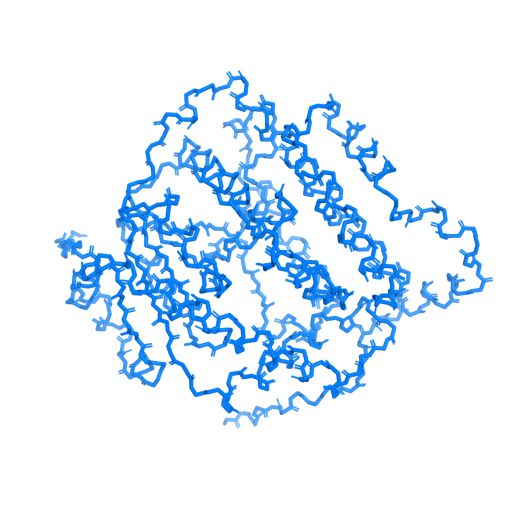42 1.00 97.19 146 LEU A N 1
ATOM 1177 C CA . LEU A 1 146 ? -7.149 10.754 0.827 1.00 97.19 146 LEU A CA 1
ATOM 1178 C C . LEU A 1 146 ? -5.844 10.426 0.099 1.00 97.19 146 LEU A C 1
ATOM 1180 O O . LEU A 1 146 ? -4.788 10.277 0.721 1.00 97.19 146 LEU A O 1
ATOM 1184 N N . PHE A 1 147 ? -5.882 10.369 -1.232 1.00 97.75 147 PHE A N 1
ATOM 1185 C CA . PHE A 1 147 ? -4.716 10.002 -2.033 1.00 97.75 147 PHE A CA 1
ATOM 1186 C C . PHE A 1 147 ? -3.487 10.876 -1.734 1.00 97.75 147 PHE A C 1
ATOM 1188 O O . PHE A 1 147 ? -2.365 10.375 -1.621 1.00 97.75 147 PHE A O 1
ATOM 1195 N N . TRP A 1 148 ? -3.677 12.181 -1.523 1.00 97.38 148 TRP A N 1
ATOM 1196 C CA . TRP A 1 148 ? -2.571 13.074 -1.186 1.00 97.38 148 TRP A CA 1
ATOM 1197 C C . TRP A 1 148 ? -1.960 12.801 0.195 1.00 97.38 148 TRP A C 1
ATOM 1199 O O . TRP A 1 148 ? -0.745 12.949 0.358 1.00 97.38 148 TRP A O 1
ATOM 1209 N N . GLU A 1 149 ? -2.764 12.355 1.163 1.00 97.25 149 GLU A N 1
ATOM 1210 C CA . GLU A 1 149 ? -2.297 11.946 2.491 1.00 97.25 149 GLU A CA 1
ATOM 1211 C C . GLU A 1 149 ? -1.485 10.654 2.400 1.00 97.25 149 GLU A C 1
ATOM 1213 O O . GLU A 1 149 ? -0.434 10.532 3.020 1.00 97.25 149 GLU A O 1
ATOM 1218 N N . LEU A 1 150 ? -1.932 9.710 1.572 1.00 97.31 150 LEU A N 1
ATOM 1219 C CA . LEU A 1 150 ? -1.253 8.439 1.329 1.00 97.31 150 LEU A CA 1
ATOM 1220 C C . LEU A 1 150 ? 0.074 8.625 0.582 1.00 97.31 150 LEU A C 1
ATOM 1222 O O . LEU A 1 150 ? 1.078 7.957 0.863 1.00 97.31 150 LEU A O 1
ATOM 1226 N N . ARG A 1 151 ? 0.117 9.559 -0.374 1.00 95.94 151 ARG A N 1
ATOM 1227 C CA . ARG A 1 151 ? 1.339 9.856 -1.128 1.00 95.94 151 ARG A CA 1
ATOM 1228 C C . ARG A 1 151 ? 2.370 10.584 -0.271 1.00 95.94 151 ARG A C 1
ATOM 1230 O O . ARG A 1 151 ? 3.567 10.318 -0.414 1.00 95.94 151 ARG A O 1
ATOM 1237 N N . HIS A 1 152 ? 1.912 11.464 0.618 1.00 95.56 152 HIS A N 1
ATOM 1238 C CA . HIS A 1 152 ? 2.750 12.330 1.443 1.00 95.56 152 HIS A CA 1
ATOM 1239 C C . HIS A 1 152 ? 2.293 12.351 2.918 1.00 95.56 152 HIS A C 1
ATOM 1241 O O . HIS A 1 152 ? 1.931 13.417 3.418 1.00 95.56 152 HIS A O 1
ATOM 1247 N N . PRO A 1 153 ? 2.358 11.216 3.647 1.00 95.69 153 PRO A N 1
ATOM 1248 C CA . PRO A 1 153 ? 1.886 11.139 5.034 1.00 95.69 153 PRO A CA 1
ATOM 1249 C C . PRO A 1 153 ? 2.762 11.957 5.989 1.00 95.69 153 PRO A C 1
ATOM 1251 O O . PRO A 1 153 ? 2.283 12.445 7.005 1.00 95.69 153 PRO A O 1
ATOM 1254 N N . CYS A 1 154 ? 4.036 12.147 5.629 1.00 96.00 154 CYS A N 1
ATOM 1255 C CA . CYS A 1 154 ? 5.022 12.905 6.392 1.00 96.00 154 CYS A CA 1
ATOM 1256 C C . CYS A 1 154 ? 5.837 13.817 5.455 1.00 96.00 154 CYS A C 1
ATOM 1258 O O . CYS A 1 154 ? 6.930 13.444 5.025 1.00 96.00 154 CYS A O 1
ATOM 1260 N N . PRO A 1 155 ? 5.304 14.978 5.027 1.00 92.88 155 PRO A N 1
ATOM 1261 C CA . PRO A 1 155 ? 5.934 15.816 4.004 1.00 92.88 155 PRO A CA 1
ATOM 1262 C C . PRO A 1 155 ? 7.161 16.607 4.499 1.00 92.88 155 PRO A C 1
ATOM 1264 O O . PRO A 1 155 ? 7.960 17.054 3.672 1.00 92.88 155 PRO A O 1
ATOM 1267 N N . THR A 1 156 ? 7.336 16.762 5.808 1.00 94.88 156 THR A N 1
ATOM 1268 C CA . THR A 1 156 ? 8.408 17.522 6.477 1.00 94.88 156 THR A CA 1
ATOM 1269 C C . THR A 1 156 ? 8.725 16.869 7.829 1.00 94.88 156 THR A C 1
ATOM 1271 O O . THR A 1 156 ? 8.007 15.961 8.248 1.00 94.88 156 THR A O 1
ATOM 1274 N N . LEU A 1 157 ? 9.795 17.319 8.498 1.00 95.88 157 LEU A N 1
ATOM 1275 C CA . LEU A 1 157 ? 10.146 16.883 9.862 1.00 95.88 157 LEU A CA 1
ATOM 1276 C C . LEU A 1 157 ? 9.312 17.554 10.960 1.00 95.88 157 LEU A C 1
ATOM 1278 O O . LEU A 1 157 ? 9.322 17.110 12.101 1.00 95.88 157 LEU A O 1
ATOM 1282 N N . ASP A 1 158 ? 8.581 18.602 10.596 1.00 94.69 158 ASP A N 1
ATOM 1283 C CA . ASP A 1 158 ? 7.468 19.140 11.367 1.00 94.69 158 ASP A CA 1
ATOM 1284 C C . ASP A 1 158 ? 6.217 19.080 10.477 1.00 94.69 158 ASP A C 1
ATOM 1286 O O . ASP A 1 158 ? 5.932 20.010 9.715 1.00 94.69 158 ASP A O 1
ATOM 1290 N N . PRO A 1 159 ? 5.521 17.933 10.443 1.00 92.38 159 PRO A N 1
ATOM 1291 C CA . PRO A 1 159 ? 4.412 17.727 9.520 1.00 92.38 159 PRO A CA 1
ATOM 1292 C C . PRO A 1 159 ? 3.154 18.527 9.888 1.00 92.38 159 PRO A C 1
ATOM 1294 O O . PRO A 1 159 ? 2.264 18.638 9.044 1.00 92.38 159 PRO A O 1
ATOM 1297 N N . ARG A 1 160 ? 3.071 19.114 11.094 1.00 91.00 160 ARG A N 1
ATOM 1298 C CA . ARG A 1 160 ? 1.944 19.972 11.504 1.00 91.00 160 ARG A CA 1
ATOM 1299 C C . ARG A 1 160 ? 1.971 21.339 10.825 1.00 91.00 160 ARG A C 1
ATOM 1301 O O . ARG A 1 160 ? 0.911 21.900 10.571 1.00 91.00 160 ARG A O 1
ATOM 1308 N N . THR A 1 161 ? 3.153 21.848 10.482 1.00 91.88 161 THR A N 1
ATOM 1309 C CA . THR A 1 161 ? 3.315 23.134 9.779 1.00 91.88 161 THR A CA 1
ATOM 1310 C C . THR A 1 161 ? 3.270 23.005 8.253 1.00 91.88 161 THR A C 1
ATOM 1312 O O . THR A 1 161 ? 3.332 23.999 7.529 1.00 91.88 161 THR A O 1
ATOM 1315 N N . ALA A 1 162 ? 3.138 21.786 7.723 1.00 92.19 162 ALA A N 1
ATOM 1316 C CA . ALA A 1 162 ? 3.111 21.556 6.287 1.00 92.19 162 ALA A CA 1
ATOM 1317 C C . ALA A 1 162 ? 1.774 21.972 5.649 1.00 92.19 162 ALA A C 1
ATOM 1319 O O . ALA A 1 162 ? 0.730 21.414 5.976 1.00 92.19 162 ALA A O 1
ATOM 1320 N N . ASP A 1 163 ? 1.825 22.861 4.648 1.00 93.75 163 ASP A N 1
ATOM 1321 C CA . ASP A 1 163 ? 0.660 23.253 3.837 1.00 93.75 163 ASP A CA 1
ATOM 1322 C C . ASP A 1 163 ? 0.056 22.040 3.085 1.00 93.75 163 ASP A C 1
ATOM 1324 O O . ASP A 1 163 ? 0.706 21.500 2.169 1.00 93.75 163 ASP A O 1
ATOM 1328 N N . PRO A 1 164 ? -1.192 21.628 3.401 1.00 94.50 164 PRO A N 1
ATOM 1329 C CA . PRO A 1 164 ? -1.910 20.586 2.669 1.00 94.50 164 PRO A CA 1
ATOM 1330 C C . PRO A 1 164 ? -2.049 20.896 1.177 1.00 94.50 164 PRO A C 1
ATOM 1332 O O . PRO A 1 164 ? -1.853 20.014 0.337 1.00 94.50 164 PRO A O 1
ATOM 1335 N N . ASN A 1 165 ? -2.296 22.161 0.817 1.00 96.44 165 ASN A N 1
ATOM 1336 C CA . ASN A 1 165 ? -2.508 22.563 -0.572 1.00 96.44 165 ASN A CA 1
ATOM 1337 C C . ASN A 1 165 ? -1.250 22.354 -1.415 1.00 96.44 165 ASN A C 1
ATOM 1339 O O . ASN A 1 165 ? -1.338 21.992 -2.590 1.00 96.44 165 ASN A O 1
ATOM 1343 N N . ARG A 1 166 ? -0.059 22.513 -0.827 1.00 95.75 166 ARG A N 1
ATOM 1344 C CA . ARG A 1 166 ? 1.206 22.180 -1.493 1.00 95.75 166 ARG A CA 1
ATOM 1345 C C . ARG A 1 166 ? 1.293 20.692 -1.831 1.00 95.75 166 ARG A C 1
ATOM 1347 O O . ARG A 1 166 ? 1.758 20.363 -2.923 1.00 95.75 166 ARG A O 1
ATOM 1354 N N . GLN A 1 167 ? 0.846 19.803 -0.943 1.00 95.19 167 GLN A N 1
ATOM 1355 C CA . GLN A 1 167 ? 0.859 18.359 -1.211 1.00 95.19 167 GLN A CA 1
ATOM 1356 C C . GLN A 1 167 ? -0.196 17.980 -2.255 1.00 95.19 167 GLN A C 1
ATOM 1358 O O . GLN A 1 167 ? 0.116 17.256 -3.198 1.00 95.19 167 GLN A O 1
ATOM 1363 N N . ILE A 1 168 ? -1.397 18.555 -2.166 1.00 97.19 168 ILE A N 1
ATOM 1364 C CA . ILE A 1 168 ? -2.463 18.368 -3.160 1.00 97.19 168 ILE A CA 1
ATOM 1365 C C . ILE A 1 168 ? -1.991 18.813 -4.552 1.00 97.19 168 ILE A C 1
ATOM 1367 O O . ILE A 1 168 ? -2.130 18.063 -5.519 1.00 97.19 168 ILE A O 1
ATOM 1371 N N . ARG A 1 169 ? -1.367 19.997 -4.673 1.00 96.94 169 ARG A N 1
ATOM 1372 C CA . ARG A 1 169 ? -0.813 20.494 -5.948 1.00 96.94 169 ARG A CA 1
ATOM 1373 C C . ARG A 1 169 ? 0.246 19.554 -6.526 1.00 96.94 169 ARG A C 1
ATOM 1375 O O . ARG A 1 169 ? 0.226 19.297 -7.727 1.00 96.94 169 ARG A O 1
ATOM 1382 N N . ARG A 1 170 ? 1.140 19.013 -5.688 1.00 94.44 170 ARG A N 1
ATOM 1383 C CA . ARG A 1 170 ? 2.160 18.035 -6.112 1.00 94.44 170 ARG A CA 1
ATOM 1384 C C . ARG A 1 170 ? 1.532 16.766 -6.676 1.00 94.44 170 ARG A C 1
ATOM 1386 O O . ARG A 1 170 ? 1.945 16.312 -7.738 1.00 94.44 170 ARG A O 1
ATOM 1393 N N . VAL A 1 171 ? 0.515 16.234 -6.004 1.00 95.62 171 VAL A N 1
ATOM 1394 C CA . VAL A 1 171 ? -0.184 15.014 -6.430 1.00 95.62 171 VAL A CA 1
ATOM 1395 C C . VAL A 1 171 ? -0.972 15.258 -7.716 1.00 95.62 171 VAL A C 1
ATOM 1397 O O . VAL A 1 171 ? -0.865 14.466 -8.647 1.00 95.62 171 VAL A O 1
ATOM 1400 N N . LYS A 1 172 ? -1.672 16.396 -7.835 1.00 95.62 172 LYS A N 1
ATOM 1401 C CA . LYS A 1 172 ? -2.362 16.796 -9.077 1.00 95.62 172 LYS A CA 1
ATOM 1402 C C . LYS A 1 172 ? -1.388 16.946 -10.251 1.00 95.62 172 LYS A C 1
ATOM 1404 O O . LYS A 1 172 ? -1.694 16.498 -11.353 1.00 95.62 172 LYS A O 1
ATOM 1409 N N . LEU A 1 173 ? -0.215 17.545 -10.033 1.00 93.94 173 LEU A N 1
ATOM 1410 C CA . LEU A 1 173 ? 0.817 17.667 -11.068 1.00 93.94 173 LEU A CA 1
ATOM 1411 C C . LEU A 1 173 ? 1.366 16.297 -11.485 1.00 93.94 173 LEU A C 1
ATOM 1413 O O . LEU A 1 173 ? 1.446 16.016 -12.678 1.00 93.94 173 LEU A O 1
ATOM 1417 N N . ALA A 1 174 ? 1.688 15.432 -10.519 1.00 90.88 174 ALA A N 1
ATOM 1418 C CA . ALA A 1 174 ? 2.153 14.076 -10.796 1.00 90.88 174 ALA A CA 1
ATOM 1419 C C . ALA A 1 174 ? 1.102 13.265 -11.574 1.00 90.88 174 ALA A C 1
ATOM 1421 O O . ALA A 1 174 ? 1.455 12.575 -12.525 1.00 90.88 174 ALA A O 1
ATOM 1422 N N . GLY A 1 175 ? -0.183 13.410 -11.230 1.00 89.69 175 GLY A N 1
ATOM 1423 C CA . GLY A 1 175 ? -1.297 12.795 -11.951 1.00 89.69 175 GLY A CA 1
ATOM 1424 C C . GLY A 1 175 ? -1.417 13.280 -13.398 1.00 89.69 175 GLY A C 1
ATOM 1425 O O . GLY A 1 175 ? -1.570 12.461 -14.297 1.00 89.69 175 GLY A O 1
ATOM 1426 N N . LYS A 1 176 ? -1.265 14.588 -13.660 1.00 89.25 176 LYS A N 1
ATOM 1427 C CA . LYS A 1 176 ? -1.250 15.131 -15.035 1.00 89.25 176 LYS A CA 1
ATOM 1428 C C . LYS A 1 176 ? -0.091 14.578 -15.863 1.00 89.25 176 LYS A C 1
ATOM 1430 O O . LYS A 1 176 ? -0.287 14.203 -17.015 1.00 89.25 176 LYS A O 1
ATOM 1435 N N . ILE A 1 177 ? 1.103 14.516 -15.269 1.00 86.75 177 ILE A N 1
ATOM 1436 C CA . ILE A 1 177 ? 2.287 13.937 -15.914 1.00 86.75 177 ILE A CA 1
ATOM 1437 C C . ILE A 1 177 ? 2.032 12.457 -16.213 1.00 86.75 177 ILE A C 1
ATOM 1439 O O . ILE A 1 177 ? 2.210 12.026 -17.345 1.00 86.75 177 ILE A O 1
ATOM 1443 N N . HIS A 1 178 ? 1.548 11.690 -15.237 1.00 84.44 178 HIS A N 1
ATOM 1444 C CA . HIS A 1 178 ? 1.236 10.279 -15.431 1.00 84.44 178 HIS A CA 1
ATOM 1445 C C . HIS A 1 178 ? 0.170 10.059 -16.515 1.00 84.44 178 HIS A C 1
ATOM 1447 O O . HIS A 1 178 ? 0.361 9.208 -17.374 1.00 84.44 178 HIS A O 1
ATOM 1453 N N . GLY A 1 179 ? -0.887 10.876 -16.550 1.00 84.75 179 GLY A N 1
ATOM 1454 C CA . GLY A 1 179 ? -1.922 10.826 -17.588 1.00 84.75 179 GLY A CA 1
ATOM 1455 C C . GLY A 1 179 ? -1.394 11.039 -19.003 1.00 84.75 179 GLY A C 1
ATOM 1456 O O . GLY A 1 179 ? -1.850 10.386 -19.936 1.00 84.75 179 GLY A O 1
ATOM 1457 N N . TYR A 1 180 ? -0.393 11.903 -19.161 1.00 83.31 180 TYR A N 1
ATOM 1458 C CA . TYR A 1 180 ? 0.291 12.097 -20.438 1.00 83.31 180 TYR A CA 1
ATOM 1459 C C . TYR A 1 180 ? 1.175 10.897 -20.824 1.00 83.31 180 TYR A C 1
ATOM 1461 O O . TYR A 1 180 ? 1.214 10.498 -21.990 1.00 83.31 180 TYR A O 1
ATOM 1469 N N . LEU A 1 181 ? 1.883 10.314 -19.852 1.00 77.88 181 LEU A N 1
ATOM 1470 C CA . LEU A 1 181 ? 2.842 9.227 -20.085 1.00 77.88 181 LEU A CA 1
ATOM 1471 C C . LEU A 1 181 ? 2.160 7.858 -20.243 1.00 77.88 181 LEU A C 1
ATOM 1473 O O . LEU A 1 181 ? 2.655 7.023 -20.991 1.00 77.88 181 LEU A O 1
ATOM 1477 N N . ALA A 1 182 ? 1.030 7.644 -19.568 1.00 77.94 182 ALA A N 1
ATOM 1478 C CA . ALA A 1 182 ? 0.297 6.383 -19.495 1.00 77.94 182 ALA A CA 1
ATOM 1479 C C . ALA A 1 182 ? -1.234 6.609 -19.585 1.00 77.94 182 ALA A C 1
ATOM 1481 O O . ALA A 1 182 ? -1.975 6.326 -18.635 1.00 77.94 182 ALA A O 1
ATOM 1482 N N . PRO A 1 183 ? -1.747 7.120 -20.721 1.00 79.06 183 PRO A N 1
ATOM 1483 C CA . PRO A 1 183 ? -3.166 7.408 -20.910 1.00 79.06 183 PRO A CA 1
ATOM 1484 C C . PRO A 1 183 ? -4.034 6.147 -20.831 1.00 79.06 183 PRO A C 1
ATOM 1486 O O . PRO A 1 183 ? -5.126 6.208 -20.273 1.00 79.06 183 PRO A O 1
ATOM 1489 N N . GLY A 1 184 ? -3.542 4.997 -21.314 1.00 75.81 184 GLY A N 1
ATOM 1490 C CA . GLY A 1 184 ? -4.252 3.715 -21.225 1.00 75.81 184 GLY A CA 1
ATOM 1491 C C . GLY A 1 184 ? -4.501 3.279 -19.779 1.00 75.81 184 GLY A C 1
ATOM 1492 O O . GLY A 1 184 ? -5.628 2.949 -19.421 1.00 75.81 184 GLY A O 1
ATOM 1493 N N . PHE A 1 185 ? -3.484 3.373 -18.914 1.00 77.88 185 PHE A N 1
ATOM 1494 C CA . PHE A 1 185 ? -3.653 3.120 -17.481 1.00 77.88 185 PHE A CA 1
ATOM 1495 C C . PHE A 1 185 ? -4.576 4.155 -16.832 1.00 77.88 185 PHE A C 1
ATOM 1497 O O . PHE A 1 185 ? -5.491 3.787 -16.101 1.00 77.88 185 PHE A O 1
ATOM 1504 N N . SER A 1 186 ? -4.400 5.439 -17.151 1.00 80.31 186 SER A N 1
ATOM 1505 C CA . SER A 1 186 ? -5.210 6.520 -16.572 1.00 80.31 186 SER A CA 1
ATOM 1506 C C . SER A 1 186 ? -6.691 6.425 -16.949 1.00 80.31 186 SER A C 1
ATOM 1508 O O . SER A 1 186 ? -7.554 6.803 -16.162 1.00 80.31 186 SER A O 1
ATOM 1510 N N . ALA A 1 187 ? -7.016 5.860 -18.114 1.00 72.88 187 ALA A N 1
ATOM 1511 C CA . ALA A 1 187 ? -8.394 5.555 -18.491 1.00 72.88 187 ALA A CA 1
ATOM 1512 C C . ALA A 1 187 ? -9.027 4.461 -17.607 1.00 72.88 187 ALA A C 1
ATOM 1514 O O . ALA A 1 187 ? -10.246 4.435 -17.431 1.00 72.88 187 ALA A O 1
ATOM 1515 N N . ILE A 1 188 ? -8.214 3.563 -17.041 1.00 74.12 188 ILE A N 1
ATOM 1516 C CA . ILE A 1 188 ? -8.661 2.469 -16.168 1.00 74.12 188 ILE A CA 1
ATOM 1517 C C . ILE A 1 188 ? -8.638 2.895 -14.690 1.00 74.12 188 ILE A C 1
ATOM 1519 O O . ILE A 1 188 ? -9.524 2.500 -13.922 1.00 74.12 188 ILE A O 1
ATOM 1523 N N . HIS A 1 189 ? -7.637 3.681 -14.287 1.00 76.56 189 HIS A N 1
ATOM 1524 C CA . HIS A 1 189 ? -7.418 4.150 -12.923 1.00 76.56 189 HIS A CA 1
ATOM 1525 C C . HIS A 1 189 ? -6.717 5.522 -12.906 1.00 76.56 189 HIS A C 1
ATOM 1527 O O . HIS A 1 189 ? -5.500 5.622 -13.053 1.00 76.56 189 HIS A O 1
ATOM 1533 N N . ALA A 1 190 ? -7.495 6.585 -12.689 1.00 80.75 190 ALA A N 1
ATOM 1534 C CA . ALA A 1 190 ? -6.998 7.943 -12.478 1.00 80.75 190 ALA A CA 1
ATOM 1535 C C . ALA A 1 190 ? -7.331 8.399 -11.047 1.00 80.75 190 ALA A C 1
ATOM 1537 O O . ALA A 1 190 ? -8.438 8.890 -10.812 1.00 80.75 190 ALA A O 1
ATOM 1538 N N . PRO A 1 191 ? -6.413 8.226 -10.080 1.00 82.69 191 PRO A N 1
ATOM 1539 C CA . PRO A 1 191 ? -6.658 8.644 -8.709 1.00 82.69 191 PRO A CA 1
ATOM 1540 C C . PRO A 1 191 ? -6.701 10.174 -8.614 1.00 82.69 191 PRO A C 1
ATOM 1542 O O . PRO A 1 191 ? -5.806 10.890 -9.075 1.00 82.69 191 PRO A O 1
ATOM 1545 N N . GLU A 1 192 ? -7.751 10.694 -7.988 1.00 90.75 192 GLU A N 1
ATOM 1546 C CA . GLU A 1 192 ? -7.885 12.115 -7.682 1.00 90.75 192 GLU A CA 1
ATOM 1547 C C . GLU A 1 192 ? -7.216 12.411 -6.337 1.00 90.75 192 GLU A C 1
ATOM 1549 O O . GLU A 1 192 ? -7.431 11.703 -5.357 1.00 90.75 192 GLU A O 1
ATOM 1554 N N . ALA A 1 193 ? -6.437 13.495 -6.264 1.00 94.75 193 ALA A N 1
ATOM 1555 C CA . ALA A 1 193 ? -5.654 13.836 -5.072 1.00 94.75 193 ALA A CA 1
ATOM 1556 C C . ALA A 1 193 ? -6.481 13.833 -3.775 1.00 94.75 193 ALA A C 1
ATOM 1558 O O . ALA A 1 193 ? -5.996 13.378 -2.746 1.00 94.75 193 ALA A O 1
ATOM 1559 N N . GLU A 1 194 ? -7.716 14.327 -3.834 1.00 95.44 194 GLU A N 1
ATOM 1560 C CA . GLU A 1 194 ? -8.605 14.548 -2.687 1.00 95.44 194 GLU A CA 1
ATOM 1561 C C . GLU A 1 194 ? -9.698 13.474 -2.566 1.00 95.44 194 GLU A C 1
ATOM 1563 O O . GLU A 1 194 ? -10.682 13.673 -1.860 1.00 95.44 194 GLU A O 1
ATOM 1568 N N . ARG A 1 195 ? -9.541 12.330 -3.246 1.00 95.38 195 ARG A N 1
ATOM 1569 C CA . ARG A 1 195 ? -10.433 11.172 -3.108 1.00 95.38 195 ARG A CA 1
ATOM 1570 C C . ARG A 1 195 ? -9.789 10.066 -2.267 1.00 95.38 195 ARG A C 1
ATOM 1572 O O . ARG A 1 195 ? -8.560 10.005 -2.193 1.00 95.38 195 ARG A O 1
ATOM 1579 N N . PRO A 1 196 ? -10.603 9.196 -1.643 1.00 96.00 196 PRO A N 1
ATOM 1580 C CA . PRO A 1 196 ? -10.131 7.969 -1.007 1.00 96.00 196 PRO A CA 1
ATOM 1581 C C . PRO A 1 196 ? -9.287 7.109 -1.948 1.00 96.00 196 PRO A C 1
ATOM 1583 O O . PRO A 1 196 ? -9.670 6.935 -3.104 1.00 96.00 196 PRO A O 1
ATOM 1586 N N . GLU A 1 197 ? -8.193 6.525 -1.450 1.00 96.12 197 GLU A N 1
ATOM 1587 C CA . GLU A 1 197 ? -7.370 5.604 -2.248 1.00 96.12 197 GLU A CA 1
ATOM 1588 C C . GLU A 1 197 ? -6.778 4.435 -1.437 1.00 96.12 197 GLU A C 1
ATOM 1590 O O . GLU A 1 197 ? -6.989 4.319 -0.227 1.00 96.12 197 GLU A O 1
ATOM 1595 N N . GLU A 1 198 ? -6.089 3.520 -2.124 1.00 96.44 198 GLU A N 1
ATOM 1596 C CA . GLU A 1 198 ? -5.576 2.264 -1.578 1.00 96.44 198 GLU A CA 1
ATOM 1597 C C . GLU A 1 198 ? -4.476 2.412 -0.530 1.00 96.44 198 GLU A C 1
ATOM 1599 O O . GLU A 1 198 ? -3.527 3.191 -0.659 1.00 96.44 198 GLU A O 1
ATOM 1604 N N . CYS A 1 199 ? -4.548 1.541 0.480 1.00 97.94 199 CYS A N 1
ATOM 1605 C CA . CYS A 1 199 ? -3.530 1.419 1.521 1.00 97.94 199 CYS A CA 1
ATOM 1606 C C . CYS A 1 199 ? -2.147 1.064 0.963 1.00 97.94 199 CYS A C 1
ATOM 1608 O O . CYS A 1 199 ? -1.150 1.360 1.623 1.00 97.94 199 CYS A O 1
ATOM 1610 N N . LEU A 1 200 ? -2.082 0.497 -0.249 1.00 95.69 200 LEU A N 1
ATOM 1611 C CA . LEU A 1 200 ? -0.856 0.118 -0.956 1.00 95.69 200 LEU A CA 1
ATOM 1612 C C . LEU A 1 200 ? 0.220 1.205 -0.891 1.00 95.69 200 LEU A C 1
ATOM 1614 O O . LEU A 1 200 ? 1.386 0.912 -0.659 1.00 95.69 200 LEU A O 1
ATOM 1618 N N . HIS A 1 201 ? -0.175 2.477 -0.986 1.00 96.88 201 HIS A N 1
ATOM 1619 C CA . HIS A 1 201 ? 0.762 3.595 -0.981 1.00 96.88 201 HIS A CA 1
ATOM 1620 C C . HIS A 1 201 ? 1.509 3.745 0.347 1.00 96.88 201 HIS A C 1
ATOM 1622 O O . HIS A 1 201 ? 2.632 4.249 0.364 1.00 96.88 201 HIS A O 1
ATOM 1628 N N . LEU A 1 202 ? 0.907 3.353 1.471 1.00 97.94 202 LEU A N 1
ATOM 1629 C CA . LEU A 1 202 ? 1.589 3.321 2.766 1.00 97.94 202 LEU A CA 1
ATOM 1630 C C . LEU A 1 202 ? 2.481 2.079 2.890 1.00 97.94 202 LEU A C 1
ATOM 1632 O O . LEU A 1 202 ? 3.585 2.188 3.423 1.00 97.94 202 LEU A O 1
ATOM 1636 N N . PHE A 1 203 ? 2.060 0.936 2.343 1.00 97.56 203 PHE A N 1
ATOM 1637 C CA . PHE A 1 203 ? 2.875 -0.286 2.288 1.00 97.56 203 PHE A CA 1
ATOM 1638 C C . PHE A 1 203 ? 4.107 -0.137 1.383 1.00 97.56 203 PHE A C 1
ATOM 1640 O O . PHE A 1 203 ? 5.175 -0.654 1.705 1.00 97.56 203 PHE A O 1
ATOM 1647 N N . ASP A 1 204 ? 4.018 0.649 0.309 1.00 96.56 204 ASP A N 1
ATOM 1648 C CA . ASP A 1 204 ? 5.156 0.969 -0.562 1.00 96.56 204 ASP A CA 1
ATOM 1649 C C . ASP A 1 204 ? 6.306 1.653 0.203 1.00 96.56 204 ASP A C 1
ATOM 1651 O O . ASP A 1 204 ? 7.475 1.490 -0.139 1.00 96.56 204 ASP A O 1
ATOM 1655 N N . LYS A 1 205 ? 5.999 2.403 1.273 1.00 96.00 205 LYS A N 1
ATOM 1656 C CA . LYS A 1 205 ? 7.003 3.048 2.147 1.00 96.00 205 LYS A CA 1
ATOM 1657 C C . LYS A 1 205 ? 7.655 2.071 3.127 1.00 96.00 205 LYS A C 1
ATOM 1659 O O . LYS A 1 205 ? 8.636 2.429 3.772 1.00 96.00 205 LYS A O 1
ATOM 1664 N N . ALA A 1 206 ? 7.121 0.859 3.235 1.00 94.12 206 ALA A N 1
ATOM 1665 C CA . ALA A 1 206 ? 7.705 -0.254 3.972 1.00 94.12 206 ALA A CA 1
ATOM 1666 C C . ALA A 1 206 ? 8.397 -1.276 3.052 1.00 94.12 206 ALA A C 1
ATOM 1668 O O . ALA A 1 206 ? 8.763 -2.340 3.537 1.00 94.12 206 ALA A O 1
ATOM 1669 N N . CYS A 1 207 ? 8.522 -1.002 1.743 1.00 94.56 207 CYS A N 1
ATOM 1670 C CA . CYS A 1 207 ? 8.912 -2.011 0.748 1.00 94.56 207 CYS A CA 1
ATOM 1671 C C . CYS A 1 207 ? 8.059 -3.292 0.847 1.00 94.56 207 CYS A C 1
ATOM 1673 O O . CYS A 1 207 ? 8.561 -4.397 0.708 1.00 94.56 207 CYS A O 1
ATOM 1675 N N . ALA A 1 208 ? 6.757 -3.138 1.099 1.00 94.38 208 ALA A N 1
ATOM 1676 C CA . ALA A 1 208 ? 5.802 -4.244 1.222 1.00 94.38 208 ALA A CA 1
ATOM 1677 C C . ALA A 1 208 ? 4.516 -4.000 0.409 1.00 94.38 208 ALA A C 1
ATOM 1679 O O . ALA A 1 208 ? 3.490 -4.636 0.640 1.00 94.38 208 ALA A O 1
ATOM 1680 N N . GLY A 1 209 ? 4.537 -3.010 -0.488 1.00 92.06 209 GLY A N 1
ATOM 1681 C CA . GLY A 1 209 ? 3.407 -2.651 -1.339 1.00 92.06 209 GLY A CA 1
ATOM 1682 C C . GLY A 1 209 ? 3.464 -3.336 -2.701 1.00 92.06 209 GLY A C 1
ATOM 1683 O O . GLY A 1 209 ? 4.512 -3.806 -3.144 1.00 92.06 209 GLY A O 1
ATOM 1684 N N . THR A 1 210 ? 2.317 -3.385 -3.377 1.00 92.69 210 THR A N 1
ATOM 1685 C CA . THR A 1 210 ? 2.184 -4.066 -4.669 1.00 92.69 210 THR A CA 1
ATOM 1686 C C . THR A 1 210 ? 2.664 -3.223 -5.846 1.00 92.69 210 THR A C 1
ATOM 1688 O O . THR A 1 210 ? 2.885 -3.787 -6.912 1.00 92.69 210 THR A O 1
ATOM 1691 N N . THR A 1 211 ? 2.855 -1.902 -5.697 1.00 93.00 211 THR A N 1
ATOM 1692 C CA . THR A 1 211 ? 3.142 -1.005 -6.835 1.00 93.00 211 THR A CA 1
ATOM 1693 C C . THR A 1 211 ? 4.341 -1.469 -7.648 1.00 93.00 211 THR A C 1
ATOM 1695 O O . THR A 1 211 ? 4.269 -1.474 -8.874 1.00 93.00 211 THR A O 1
ATOM 1698 N N . SER A 1 212 ? 5.428 -1.871 -6.985 1.00 88.75 212 SER A N 1
ATOM 1699 C CA . SER A 1 212 ? 6.661 -2.260 -7.669 1.00 88.75 212 SER A CA 1
ATOM 1700 C C . SER A 1 212 ? 6.431 -3.459 -8.589 1.00 88.75 212 SER A C 1
ATOM 1702 O O . SER A 1 212 ? 6.594 -3.327 -9.796 1.00 88.75 212 SER A O 1
ATOM 1704 N N . PHE A 1 213 ? 5.947 -4.592 -8.068 1.00 88.75 213 PHE A N 1
ATOM 1705 C CA . PHE A 1 213 ? 5.721 -5.778 -8.904 1.00 88.75 213 PHE A CA 1
ATOM 1706 C C . PHE A 1 213 ? 4.526 -5.641 -9.852 1.00 88.75 213 PHE A C 1
ATOM 1708 O O . PHE A 1 213 ? 4.464 -6.303 -10.891 1.00 88.75 213 PHE A O 1
ATOM 1715 N N . PHE A 1 214 ? 3.579 -4.753 -9.540 1.00 89.38 214 PHE A N 1
ATOM 1716 C CA . PHE A 1 214 ? 2.509 -4.412 -10.467 1.00 89.38 214 PHE A CA 1
ATOM 1717 C C . PHE A 1 214 ? 3.066 -3.678 -11.692 1.00 89.38 214 PHE A C 1
ATOM 1719 O O . PHE A 1 214 ? 2.615 -3.932 -12.801 1.00 89.38 214 PHE A O 1
ATOM 1726 N N . MET A 1 215 ? 4.077 -2.826 -11.500 1.00 87.00 215 MET A N 1
ATOM 1727 C CA . MET A 1 215 ? 4.662 -1.953 -12.518 1.00 87.00 215 MET A CA 1
ATOM 1728 C C . MET A 1 215 ? 5.838 -2.567 -13.299 1.00 87.00 215 MET A C 1
ATOM 1730 O O . MET A 1 215 ? 6.071 -2.147 -14.429 1.00 87.00 215 MET A O 1
ATOM 1734 N N . THR A 1 216 ? 6.595 -3.509 -12.720 1.00 86.69 216 THR A N 1
ATOM 1735 C CA . THR A 1 216 ? 7.930 -3.896 -13.233 1.00 86.69 216 THR A CA 1
ATOM 1736 C C . THR A 1 216 ? 8.151 -5.397 -13.432 1.00 86.69 216 THR A C 1
ATOM 1738 O O . THR A 1 216 ? 9.292 -5.830 -13.338 1.00 86.69 216 THR A O 1
ATOM 1741 N N . GLU A 1 217 ? 7.099 -6.201 -13.626 1.00 85.06 217 GLU A N 1
ATOM 1742 C CA . GLU A 1 217 ? 7.203 -7.672 -13.802 1.00 85.06 217 GLU A CA 1
ATOM 1743 C C . GLU A 1 217 ? 7.938 -8.417 -12.668 1.00 85.06 217 GLU A C 1
ATOM 1745 O O . GLU A 1 217 ? 8.270 -9.578 -12.832 1.00 85.06 217 GLU A O 1
ATOM 1750 N N . ALA A 1 218 ? 8.165 -7.795 -11.505 1.00 92.25 218 ALA A N 1
ATOM 1751 C CA . ALA A 1 218 ? 8.919 -8.393 -10.400 1.00 92.25 218 ALA A CA 1
ATOM 1752 C C . ALA A 1 218 ? 8.093 -9.465 -9.654 1.00 92.25 218 ALA A C 1
ATOM 1754 O O . ALA A 1 218 ? 7.706 -9.277 -8.495 1.00 92.25 218 ALA A O 1
ATOM 1755 N N . LYS A 1 219 ? 7.744 -10.560 -10.339 1.00 93.50 219 LYS A N 1
ATOM 1756 C CA . LYS A 1 219 ? 6.881 -11.637 -9.838 1.00 93.50 219 LYS A CA 1
ATOM 1757 C C . LYS A 1 219 ? 7.586 -12.392 -8.718 1.00 93.50 219 LYS A C 1
ATOM 1759 O O . LYS A 1 219 ? 6.938 -12.714 -7.725 1.00 93.50 219 LYS A O 1
ATOM 1764 N N . GLY A 1 220 ? 8.900 -12.602 -8.827 1.00 95.88 220 GLY A N 1
ATOM 1765 C CA . GLY A 1 220 ? 9.721 -13.168 -7.755 1.00 95.88 220 GLY A CA 1
ATOM 1766 C C . GLY A 1 220 ? 9.567 -12.409 -6.434 1.00 95.88 220 GLY A C 1
ATOM 1767 O O . GLY A 1 220 ? 9.331 -13.020 -5.395 1.00 95.88 220 GLY A O 1
ATOM 1768 N N . PHE A 1 221 ? 9.569 -11.073 -6.468 1.00 96.25 221 PHE A N 1
ATOM 1769 C CA . PHE A 1 221 ? 9.322 -10.256 -5.274 1.00 96.25 221 PHE A CA 1
ATOM 1770 C C . PHE A 1 221 ? 7.892 -10.409 -4.730 1.00 96.25 221 PHE A C 1
ATOM 1772 O O . PHE A 1 221 ? 7.678 -10.428 -3.517 1.00 96.25 221 PHE A O 1
ATOM 1779 N N . ALA A 1 222 ? 6.905 -10.545 -5.618 1.00 95.44 222 ALA A N 1
ATOM 1780 C CA . ALA A 1 222 ? 5.513 -10.762 -5.236 1.00 95.44 222 ALA A CA 1
ATOM 1781 C C . ALA A 1 222 ? 5.334 -12.075 -4.448 1.00 95.44 222 ALA A C 1
ATOM 1783 O O . ALA A 1 222 ? 4.615 -12.088 -3.445 1.00 95.44 222 ALA A O 1
ATOM 1784 N N . TRP A 1 223 ? 6.003 -13.153 -4.874 1.00 96.44 223 TRP A N 1
ATOM 1785 C CA . TRP A 1 223 ? 6.036 -14.439 -4.167 1.00 96.44 223 TRP A CA 1
ATOM 1786 C C . TRP A 1 223 ? 6.859 -14.372 -2.882 1.00 96.44 223 TRP A C 1
ATOM 1788 O O . TRP A 1 223 ? 6.387 -14.810 -1.834 1.00 96.44 223 TRP A O 1
ATOM 1798 N N . TRP A 1 224 ? 8.019 -13.713 -2.923 1.00 96.56 224 TRP A N 1
ATOM 1799 C CA . TRP A 1 224 ? 8.868 -13.502 -1.751 1.00 96.56 224 TRP A CA 1
ATOM 1800 C C . TRP A 1 224 ? 8.096 -12.861 -0.584 1.00 96.56 224 TRP A C 1
ATOM 1802 O O . TRP A 1 224 ? 8.176 -13.351 0.544 1.00 96.56 224 TRP A O 1
ATOM 1812 N N . LEU A 1 225 ? 7.265 -11.842 -0.858 1.00 95.12 225 LEU A N 1
ATOM 1813 C CA . LEU A 1 225 ? 6.390 -11.210 0.144 1.00 95.12 225 LEU A CA 1
ATOM 1814 C C . LEU A 1 225 ? 5.355 -12.175 0.751 1.00 95.12 225 LEU A C 1
ATOM 1816 O O . LEU A 1 225 ? 4.995 -12.035 1.924 1.00 95.12 225 LEU A O 1
ATOM 1820 N N . LEU A 1 226 ? 4.832 -13.128 -0.028 1.00 94.00 226 LEU A N 1
ATOM 1821 C CA . LEU A 1 226 ? 3.877 -14.123 0.473 1.00 94.00 226 LEU A CA 1
ATOM 1822 C C . LEU A 1 226 ? 4.543 -15.162 1.373 1.00 94.00 226 LEU A C 1
ATOM 1824 O O . LEU A 1 226 ? 3.943 -15.552 2.383 1.00 94.00 226 LEU A O 1
ATOM 1828 N N . ASP A 1 227 ? 5.759 -15.572 1.022 1.00 94.44 227 ASP A N 1
ATOM 1829 C CA . ASP A 1 227 ? 6.504 -16.617 1.722 1.00 94.44 227 ASP A CA 1
ATOM 1830 C C . ASP A 1 227 ? 7.116 -16.107 3.028 1.00 94.44 227 ASP A C 1
ATOM 1832 O O . ASP A 1 227 ? 6.951 -16.733 4.074 1.00 94.44 227 ASP A O 1
ATOM 1836 N N . HIS A 1 228 ? 7.749 -14.931 3.000 1.00 92.88 228 HIS A N 1
ATOM 1837 C CA . HIS A 1 228 ? 8.392 -14.338 4.180 1.00 92.88 228 HIS A CA 1
ATOM 1838 C C . HIS A 1 228 ? 7.368 -13.673 5.115 1.00 92.88 228 HIS A C 1
ATOM 1840 O O . HIS A 1 228 ? 7.609 -13.503 6.311 1.00 92.88 228 HIS A O 1
ATOM 1846 N N . GLY A 1 229 ? 6.188 -13.335 4.584 1.00 90.69 229 GLY A N 1
ATOM 1847 C CA . GLY A 1 229 ? 5.138 -12.625 5.303 1.00 90.69 229 GLY A CA 1
ATOM 1848 C C . GLY A 1 229 ? 5.419 -11.126 5.436 1.00 90.69 229 GLY A C 1
ATOM 1849 O O . GLY A 1 229 ? 6.526 -10.645 5.233 1.00 90.69 229 GLY A O 1
ATOM 1850 N N . ILE A 1 230 ? 4.385 -10.352 5.782 1.00 92.75 230 ILE A N 1
ATOM 1851 C CA . ILE A 1 230 ? 4.457 -8.877 5.774 1.00 92.75 230 ILE A CA 1
ATOM 1852 C C . ILE A 1 230 ? 4.075 -8.236 7.113 1.00 92.75 230 ILE A C 1
ATOM 1854 O O . ILE A 1 230 ? 3.523 -7.134 7.143 1.00 92.75 230 ILE A O 1
ATOM 1858 N N . GLN A 1 231 ? 4.360 -8.905 8.238 1.00 95.81 231 GLN A N 1
ATOM 1859 C CA . GLN A 1 231 ? 4.080 -8.359 9.577 1.00 95.81 231 GLN A CA 1
ATOM 1860 C C . GLN A 1 231 ? 4.708 -6.970 9.759 1.00 95.81 231 GLN A C 1
ATOM 1862 O O . GLN A 1 231 ? 4.003 -6.032 10.127 1.00 95.81 231 GLN A O 1
ATOM 1867 N N . HIS A 1 232 ? 5.979 -6.810 9.378 1.00 94.00 232 HIS A N 1
ATOM 1868 C CA . H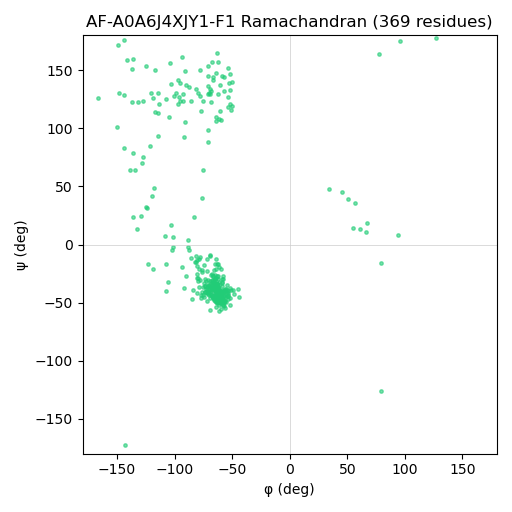IS A 1 232 ? 6.679 -5.521 9.393 1.00 94.00 232 HIS A CA 1
ATOM 1869 C C . HIS A 1 232 ? 5.954 -4.444 8.572 1.00 94.00 232 HIS A C 1
ATOM 1871 O O . HIS A 1 232 ? 5.828 -3.296 9.003 1.00 94.00 232 HIS A O 1
ATOM 1877 N N . GLY A 1 233 ? 5.407 -4.823 7.411 1.00 95.94 233 GLY A N 1
ATOM 1878 C CA . GLY A 1 233 ? 4.602 -3.939 6.573 1.00 95.94 233 GLY A CA 1
ATOM 1879 C C . GLY A 1 233 ? 3.341 -3.443 7.283 1.00 95.94 233 GLY A C 1
ATOM 1880 O O . GLY A 1 233 ? 3.058 -2.246 7.251 1.00 95.94 233 GLY A O 1
ATOM 1881 N N . TYR A 1 234 ? 2.610 -4.329 7.971 1.00 98.00 234 TYR A N 1
ATOM 1882 C CA . TYR A 1 234 ? 1.419 -3.954 8.745 1.00 98.00 234 TYR A CA 1
ATOM 1883 C C . TYR A 1 234 ? 1.744 -3.122 9.988 1.00 98.00 234 TYR A C 1
ATOM 1885 O O . TYR A 1 234 ? 0.992 -2.201 10.316 1.00 98.00 234 TYR A O 1
ATOM 1893 N N . ASP A 1 235 ? 2.858 -3.401 10.659 1.00 97.00 235 ASP A N 1
ATOM 1894 C CA . ASP A 1 235 ? 3.289 -2.642 11.833 1.00 97.00 235 ASP A CA 1
ATOM 1895 C C . ASP A 1 235 ? 3.671 -1.209 11.432 1.00 97.00 235 ASP A C 1
ATOM 1897 O O . ASP A 1 235 ? 3.181 -0.238 12.016 1.00 97.00 235 ASP A O 1
ATOM 1901 N N . PHE A 1 236 ? 4.435 -1.051 10.345 1.00 97.31 236 PHE A N 1
ATOM 1902 C CA . PHE A 1 236 ? 4.755 0.268 9.795 1.00 97.31 236 PHE A CA 1
ATOM 1903 C C . PHE A 1 236 ? 3.527 0.970 9.195 1.00 97.31 236 PHE A C 1
ATOM 1905 O O . PHE A 1 236 ? 3.389 2.192 9.271 1.00 97.31 236 PHE A O 1
ATOM 1912 N N . PHE A 1 237 ? 2.589 0.220 8.615 1.00 98.06 237 PHE A N 1
ATOM 1913 C CA . PHE A 1 237 ? 1.301 0.749 8.172 1.00 98.06 237 PHE A CA 1
ATOM 1914 C C . PHE A 1 237 ? 0.484 1.311 9.343 1.00 98.06 237 PHE A C 1
ATOM 1916 O O . PHE A 1 237 ? -0.031 2.426 9.245 1.00 98.06 237 PHE A O 1
ATOM 1923 N N . LYS A 1 238 ? 0.415 0.600 10.475 1.00 98.25 238 LYS A N 1
ATOM 1924 C CA . LYS A 1 238 ? -0.259 1.069 11.694 1.00 98.25 238 LYS A CA 1
ATOM 1925 C C . LYS A 1 238 ? 0.354 2.370 12.207 1.00 98.25 238 LYS A C 1
ATOM 1927 O O . LYS A 1 238 ? -0.391 3.308 12.478 1.00 98.25 238 LYS A O 1
ATOM 1932 N N . ILE A 1 239 ? 1.681 2.460 12.246 1.00 97.62 239 ILE A N 1
ATOM 1933 C CA . ILE A 1 239 ? 2.413 3.686 12.598 1.00 97.62 239 ILE A CA 1
ATOM 1934 C C . ILE A 1 239 ? 2.034 4.850 11.670 1.00 97.62 239 ILE A C 1
ATOM 1936 O O . ILE A 1 239 ? 1.763 5.963 12.121 1.00 97.62 239 ILE A O 1
ATOM 1940 N N . GLN A 1 240 ? 1.956 4.609 10.361 1.00 98.12 240 GLN A N 1
ATOM 1941 C CA . GLN A 1 240 ? 1.551 5.641 9.404 1.00 98.12 240 GLN A CA 1
ATOM 1942 C C . GLN A 1 240 ? 0.090 6.072 9.590 1.00 98.12 240 GLN A C 1
ATOM 1944 O O . GLN A 1 240 ? -0.208 7.260 9.481 1.00 98.12 240 GLN A O 1
ATOM 1949 N N . LEU A 1 241 ? -0.821 5.152 9.923 1.00 98.06 241 LEU A N 1
ATOM 1950 C CA . LEU A 1 241 ? -2.197 5.506 10.285 1.00 98.06 241 LEU A CA 1
ATOM 1951 C C . LEU A 1 241 ? -2.256 6.328 11.571 1.00 98.06 241 LEU A C 1
ATOM 1953 O O . LEU A 1 241 ? -3.032 7.277 11.647 1.00 98.06 241 LEU A O 1
ATOM 1957 N N . GLN A 1 242 ? -1.437 5.994 12.566 1.00 98.19 242 GLN A N 1
ATOM 1958 C CA . GLN A 1 242 ? -1.315 6.758 13.804 1.00 98.19 242 GLN A CA 1
ATOM 1959 C C . GLN A 1 242 ? -0.818 8.181 13.530 1.00 98.19 242 GLN A C 1
ATOM 1961 O O . GLN A 1 242 ? -1.424 9.135 14.013 1.00 98.19 242 GLN A O 1
ATOM 1966 N N . LEU A 1 243 ? 0.196 8.343 12.673 1.00 98.12 243 LEU A N 1
ATOM 1967 C CA . LEU A 1 243 ? 0.664 9.652 12.208 1.00 98.12 243 LEU A CA 1
ATOM 1968 C C . LEU A 1 243 ? -0.457 10.433 11.509 1.00 98.12 243 LEU A C 1
ATOM 1970 O O . LEU A 1 243 ? -0.715 11.590 11.839 1.00 98.12 243 LEU A O 1
ATOM 1974 N N . LEU A 1 244 ? -1.160 9.801 10.566 1.00 97.12 244 LEU A N 1
ATOM 1975 C CA . LEU A 1 244 ? -2.281 10.434 9.871 1.00 97.12 244 LEU A CA 1
ATOM 1976 C C . LEU A 1 244 ? -3.427 10.789 10.823 1.00 97.12 244 LEU A C 1
ATOM 1978 O O . LEU A 1 244 ? -4.119 11.778 10.586 1.00 97.12 244 LEU A O 1
ATOM 1982 N N . ASN A 1 245 ? -3.658 9.999 11.871 1.00 95.88 245 ASN A N 1
ATOM 1983 C CA . ASN A 1 245 ? -4.665 10.270 12.893 1.00 95.88 245 ASN A CA 1
ATOM 1984 C C . ASN A 1 245 ? -4.254 11.432 13.803 1.00 95.88 245 ASN A C 1
ATOM 1986 O O . ASN A 1 245 ? -5.084 12.273 14.121 1.00 95.88 245 ASN A O 1
ATOM 1990 N N . TRP A 1 246 ? -2.975 11.518 14.165 1.00 96.88 246 TRP A N 1
ATOM 1991 C CA . TRP A 1 246 ? -2.428 12.622 14.951 1.00 96.88 246 TRP A CA 1
ATOM 1992 C C . TRP A 1 246 ? -2.467 13.955 14.196 1.00 96.88 246 TRP A C 1
ATOM 1994 O O . TRP A 1 246 ? -2.772 14.990 14.785 1.00 96.88 246 TRP A O 1
ATOM 2004 N N . LEU A 1 247 ? -2.181 13.939 12.890 1.00 95.44 247 LEU A N 1
ATOM 2005 C CA . LEU A 1 247 ? -2.237 15.138 12.048 1.00 95.44 247 LEU A CA 1
ATOM 2006 C C . LEU A 1 247 ? -3.670 15.577 11.751 1.00 95.44 247 LEU A C 1
ATOM 2008 O O . LEU A 1 247 ? -3.949 16.772 11.686 1.00 95.44 247 LEU A O 1
ATOM 2012 N N . ARG A 1 248 ? -4.554 14.615 11.477 1.00 92.25 248 ARG A N 1
ATOM 2013 C CA . ARG A 1 248 ? -5.920 14.856 10.997 1.00 92.25 248 ARG A CA 1
ATOM 2014 C C . ARG A 1 248 ? -6.853 13.816 11.614 1.00 92.25 248 ARG A C 1
ATOM 2016 O O . ARG A 1 248 ? -7.104 12.792 10.985 1.00 92.25 248 ARG A O 1
ATOM 2023 N N . PRO A 1 249 ? -7.324 14.026 12.850 1.00 90.31 249 PRO A N 1
ATOM 2024 C CA . PRO A 1 249 ? -8.131 13.038 13.555 1.00 90.31 249 PRO A CA 1
ATOM 2025 C C . PRO A 1 249 ? -9.395 12.648 12.784 1.00 90.31 249 PRO A C 1
ATOM 2027 O O . PRO A 1 249 ? -10.031 13.480 12.140 1.00 90.31 249 PRO A O 1
ATOM 2030 N N . GLY A 1 250 ? -9.775 11.375 12.872 1.00 84.31 250 GLY A N 1
ATOM 2031 C CA . GLY A 1 250 ? -11.062 10.868 12.398 1.00 84.31 250 GLY A CA 1
ATOM 2032 C C . GLY A 1 250 ? -11.670 9.913 13.417 1.00 84.31 250 GLY A C 1
ATOM 2033 O O . GLY A 1 250 ? -10.956 9.368 14.255 1.00 84.31 250 GLY A O 1
ATOM 2034 N N . ARG A 1 251 ? -12.990 9.700 13.352 1.00 86.25 251 ARG A N 1
ATOM 2035 C CA . ARG A 1 251 ? -13.690 8.807 14.290 1.00 86.25 251 ARG A CA 1
ATOM 2036 C C . ARG A 1 251 ? -13.319 7.343 14.063 1.00 86.25 251 ARG A C 1
ATOM 2038 O O . ARG A 1 251 ? -12.845 6.683 14.983 1.00 86.25 251 ARG A O 1
ATOM 2045 N N . ARG A 1 252 ? -13.512 6.837 12.843 1.00 94.12 252 ARG A N 1
ATOM 2046 C CA . ARG A 1 252 ? -13.239 5.436 12.509 1.00 94.12 252 ARG A CA 1
ATOM 2047 C C . ARG A 1 252 ? -12.687 5.293 11.101 1.00 94.12 252 ARG A C 1
ATOM 2049 O O . ARG A 1 252 ? -13.275 5.785 10.146 1.00 94.12 252 ARG A O 1
ATOM 2056 N N . TRP A 1 253 ? -11.573 4.589 10.964 1.00 97.44 253 TRP A N 1
ATOM 2057 C CA . TRP A 1 253 ? -10.940 4.384 9.667 1.00 97.44 253 TRP A CA 1
ATOM 2058 C C . TRP A 1 253 ? -11.744 3.444 8.766 1.00 97.44 253 TRP A C 1
ATOM 2060 O O . TRP A 1 253 ? -12.172 2.381 9.213 1.00 97.44 253 TRP A O 1
ATOM 2070 N N . VAL A 1 254 ? -11.883 3.813 7.490 1.00 97.19 254 VAL A N 1
ATOM 2071 C CA . VAL A 1 254 ? -12.248 2.906 6.397 1.00 97.19 254 VAL A CA 1
ATOM 2072 C C . VAL A 1 254 ? -11.102 2.841 5.388 1.00 97.19 254 VAL A C 1
ATOM 2074 O O . VAL A 1 254 ? -10.731 3.813 4.728 1.00 97.19 254 VAL A O 1
ATOM 2077 N N . LEU A 1 255 ? -10.515 1.659 5.308 1.00 98.38 255 LEU A N 1
ATOM 2078 C CA . LEU A 1 255 ? -9.282 1.338 4.610 1.00 98.38 255 LEU A CA 1
ATOM 2079 C C . LEU A 1 255 ? -9.607 0.347 3.499 1.00 98.38 255 LEU A C 1
ATOM 2081 O O . LEU A 1 255 ? -10.563 -0.419 3.611 1.00 98.38 255 LEU A O 1
ATOM 2085 N N . LYS A 1 256 ? -8.846 0.364 2.408 1.00 97.94 256 LYS A N 1
ATOM 2086 C CA . LYS A 1 256 ? -9.121 -0.498 1.260 1.00 97.94 256 LYS A CA 1
ATOM 2087 C C . LYS A 1 256 ? -7.838 -0.871 0.558 1.00 97.94 256 LYS A C 1
ATOM 2089 O O . LYS A 1 256 ? -7.053 0.001 0.200 1.00 97.94 256 LYS A O 1
ATOM 2094 N N . TRP A 1 257 ? -7.676 -2.159 0.303 1.00 96.81 257 TRP A N 1
ATOM 2095 C CA . TRP A 1 257 ? -6.665 -2.693 -0.600 1.00 96.81 257 TRP A CA 1
ATOM 2096 C C . TRP A 1 257 ? -7.005 -4.162 -0.885 1.00 96.81 257 TRP A C 1
ATOM 2098 O O . TRP A 1 257 ? -7.185 -4.932 0.066 1.00 96.81 257 TRP A O 1
ATOM 2108 N N . PRO A 1 258 ? -7.114 -4.581 -2.159 1.00 94.00 258 PRO A N 1
ATOM 2109 C CA . PRO A 1 258 ? -7.369 -5.983 -2.502 1.00 94.00 258 PRO A CA 1
ATOM 2110 C C . PRO A 1 258 ? -6.398 -6.959 -1.825 1.00 94.00 258 PRO A C 1
ATOM 2112 O O . PRO A 1 258 ? -6.800 -7.998 -1.311 1.00 94.00 258 PRO A O 1
ATOM 2115 N N . TYR A 1 259 ? -5.133 -6.561 -1.708 1.00 93.12 259 TYR A N 1
ATOM 2116 C CA . TYR A 1 259 ? -4.063 -7.396 -1.168 1.00 93.12 259 TYR A CA 1
ATOM 2117 C C . TYR A 1 259 ? -4.171 -7.682 0.344 1.00 93.12 259 TYR A C 1
ATOM 2119 O O . TYR A 1 259 ? -3.497 -8.571 0.860 1.00 93.12 259 TYR A O 1
ATOM 2127 N N . HIS A 1 260 ? -5.076 -7.006 1.066 1.00 97.31 260 HIS A N 1
ATOM 2128 C CA . HIS A 1 260 ? -5.419 -7.401 2.435 1.00 97.31 260 HIS A CA 1
ATOM 2129 C C . HIS A 1 260 ? -5.933 -8.849 2.522 1.00 97.31 260 HIS A C 1
ATOM 2131 O O . HIS A 1 260 ? -5.729 -9.483 3.551 1.00 97.31 260 HIS A O 1
ATOM 2137 N N . LEU A 1 261 ? -6.534 -9.397 1.456 1.00 95.88 261 LEU A N 1
ATOM 2138 C CA . LEU A 1 261 ? -7.010 -10.783 1.415 1.00 95.88 261 LEU A CA 1
ATOM 2139 C C . LEU A 1 261 ? -5.859 -11.801 1.518 1.00 95.88 261 LEU A C 1
ATOM 2141 O O . LEU A 1 261 ? -5.965 -12.756 2.283 1.00 95.88 261 LEU A O 1
ATOM 2145 N N . TRP A 1 262 ? -4.738 -11.564 0.825 1.00 95.81 262 TRP A N 1
ATOM 2146 C CA . TRP A 1 262 ? -3.556 -12.445 0.830 1.00 95.81 262 TRP A CA 1
ATOM 2147 C C . TRP A 1 262 ? -2.888 -12.526 2.206 1.00 95.81 262 TRP A C 1
ATOM 2149 O O . TRP A 1 262 ? -2.235 -13.517 2.548 1.00 95.81 262 TRP A O 1
ATOM 2159 N N . HIS A 1 263 ? -3.065 -11.470 2.997 1.00 96.44 263 HIS A N 1
ATOM 2160 C CA . HIS A 1 263 ? -2.435 -11.278 4.297 1.00 96.44 263 HIS A CA 1
ATOM 2161 C C . HIS A 1 263 ? -3.464 -11.045 5.402 1.00 96.44 263 HIS A C 1
ATOM 2163 O O . HIS A 1 263 ? -3.200 -10.318 6.363 1.00 96.44 263 HIS A O 1
ATOM 2169 N N . LEU A 1 264 ? -4.644 -11.653 5.259 1.00 96.94 264 LEU A N 1
ATOM 2170 C CA . LEU A 1 264 ? -5.756 -11.466 6.1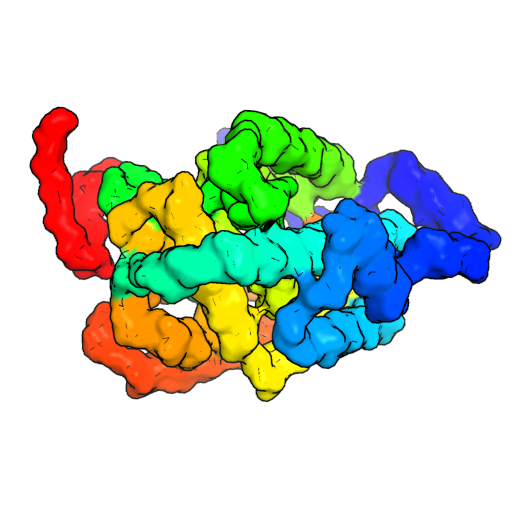83 1.00 96.94 264 LEU A CA 1
ATOM 2171 C C . LEU A 1 264 ? -5.372 -11.859 7.614 1.00 96.94 264 LEU A C 1
ATOM 2173 O O . LEU A 1 264 ? -5.705 -11.145 8.551 1.00 96.94 264 LEU A O 1
ATOM 2177 N N . GLU A 1 265 ? -4.604 -12.934 7.790 1.00 96.12 265 GLU A N 1
ATOM 2178 C CA . GLU A 1 265 ? -4.097 -13.346 9.104 1.00 96.12 265 GLU A CA 1
ATOM 2179 C C . GLU A 1 265 ? -3.274 -12.236 9.775 1.00 96.12 265 GLU A C 1
ATOM 2181 O O . GLU A 1 265 ? -3.536 -11.860 10.917 1.00 96.12 265 GLU A O 1
ATOM 2186 N N . THR A 1 266 ? -2.322 -11.650 9.043 1.00 97.50 266 THR A N 1
ATOM 2187 C CA . THR A 1 266 ? -1.488 -10.545 9.532 1.00 97.50 266 THR A CA 1
ATOM 2188 C C . THR A 1 266 ? -2.328 -9.307 9.847 1.00 97.50 266 THR A C 1
ATOM 2190 O O . THR A 1 266 ? -2.122 -8.672 10.879 1.00 97.50 266 THR A O 1
ATOM 2193 N N . LEU A 1 267 ? -3.322 -8.996 9.008 1.00 97.88 267 LEU A N 1
ATOM 2194 C CA . LEU A 1 267 ? -4.265 -7.904 9.251 1.00 97.88 267 LEU A CA 1
ATOM 2195 C C . LEU A 1 267 ? -5.008 -8.095 10.576 1.00 97.88 267 LEU A C 1
ATOM 2197 O O . LEU A 1 267 ? -5.018 -7.179 11.399 1.00 97.88 267 LEU A O 1
ATOM 2201 N N . LEU A 1 268 ? -5.607 -9.271 10.793 1.00 96.81 268 LEU A N 1
ATOM 2202 C CA . LEU A 1 268 ? -6.373 -9.575 12.006 1.00 96.81 268 LEU A CA 1
ATOM 2203 C C . LEU A 1 268 ? -5.475 -9.612 13.248 1.00 96.81 268 LEU A C 1
ATOM 2205 O O . LEU A 1 268 ? -5.908 -9.212 14.326 1.00 96.81 268 LEU A O 1
ATOM 2209 N N . LYS A 1 269 ? -4.213 -10.027 13.104 1.00 96.75 269 LYS A N 1
ATOM 2210 C CA . LYS A 1 269 ? -3.220 -9.965 14.183 1.00 96.75 269 LYS A CA 1
ATOM 2211 C C . LYS A 1 269 ? -2.866 -8.521 14.557 1.00 96.75 269 LYS A C 1
ATOM 2213 O O . LYS A 1 269 ? -2.825 -8.194 15.741 1.00 96.75 269 LYS A O 1
ATOM 2218 N N . THR A 1 270 ? -2.637 -7.642 13.579 1.00 97.75 270 THR A N 1
ATOM 2219 C CA . THR A 1 270 ? -2.277 -6.232 13.830 1.00 97.75 270 THR A CA 1
ATOM 2220 C C . THR A 1 270 ? -3.470 -5.391 14.306 1.00 97.75 270 THR A C 1
ATOM 2222 O O . THR A 1 270 ? -3.299 -4.477 15.125 1.00 97.75 270 THR A O 1
ATOM 2225 N N . PHE A 1 271 ? -4.675 -5.709 13.822 1.00 97.44 271 PHE A N 1
ATOM 2226 C CA . PHE A 1 271 ? -5.938 -5.039 14.145 1.00 97.44 271 PHE A CA 1
ATOM 2227 C C . PHE A 1 271 ? -6.997 -6.059 14.613 1.00 97.44 271 PHE A C 1
ATOM 2229 O O . PHE A 1 271 ? -7.936 -6.376 13.878 1.00 97.44 271 PHE A O 1
ATOM 2236 N N . PRO A 1 272 ? -6.889 -6.576 15.850 1.00 95.88 272 PRO A N 1
ATOM 2237 C CA . PRO A 1 272 ? -7.747 -7.655 16.359 1.00 95.88 272 PRO A CA 1
ATOM 2238 C C . PRO A 1 272 ? -9.210 -7.258 16.600 1.00 95.88 272 PRO A C 1
ATOM 2240 O O . PRO A 1 272 ? -10.041 -8.121 16.908 1.00 95.88 272 PRO A O 1
ATOM 2243 N N . ASP A 1 273 ? -9.519 -5.966 16.504 1.00 95.12 273 ASP A N 1
ATOM 2244 C CA . ASP A 1 273 ? -10.854 -5.376 16.577 1.00 95.12 273 ASP A CA 1
ATOM 2245 C C . ASP A 1 273 ? -11.354 -4.855 15.214 1.00 95.12 273 ASP A C 1
ATOM 2247 O O . ASP A 1 273 ? -12.406 -4.217 15.153 1.00 95.12 273 ASP A O 1
ATOM 2251 N N . ALA A 1 274 ? -10.623 -5.119 14.123 1.00 96.12 274 ALA A N 1
ATOM 2252 C CA . ALA A 1 274 ? -11.018 -4.722 12.778 1.00 96.12 274 ALA A CA 1
ATOM 2253 C C . ALA A 1 274 ? -12.303 -5.416 12.317 1.00 96.12 274 ALA A C 1
ATOM 2255 O O . ALA A 1 274 ? -12.520 -6.586 12.619 1.00 96.12 274 ALA A O 1
ATOM 2256 N N . THR A 1 275 ? -13.088 -4.720 11.497 1.00 95.50 275 THR A N 1
ATOM 2257 C CA . THR A 1 275 ? -14.137 -5.320 10.661 1.00 95.50 275 THR A CA 1
ATOM 2258 C C . THR A 1 275 ? -13.601 -5.448 9.240 1.00 95.50 275 THR A C 1
ATOM 2260 O O . THR A 1 275 ? -13.143 -4.460 8.668 1.00 95.50 275 THR A O 1
ATOM 2263 N N . VAL A 1 276 ? -13.670 -6.633 8.644 1.00 96.62 276 VAL A N 1
ATOM 2264 C CA . VAL A 1 276 ? -13.225 -6.879 7.269 1.00 96.62 276 VAL A CA 1
ATOM 2265 C C . VAL A 1 276 ? -14.440 -7.081 6.375 1.00 96.62 276 VAL A C 1
ATOM 2267 O O . VAL A 1 276 ? -15.267 -7.945 6.627 1.00 96.62 276 VAL A O 1
ATOM 2270 N N . ILE A 1 277 ? -14.547 -6.302 5.308 1.00 95.19 277 ILE A N 1
ATOM 2271 C CA . ILE A 1 277 ? -15.562 -6.468 4.274 1.00 95.19 277 ILE A CA 1
ATOM 2272 C C . ILE A 1 277 ? -14.882 -7.084 3.054 1.00 95.19 277 ILE A C 1
ATOM 2274 O O . ILE A 1 277 ? -14.085 -6.421 2.388 1.00 95.19 277 ILE A O 1
ATOM 2278 N N . GLN A 1 278 ? -15.189 -8.343 2.758 1.00 94.69 278 GLN A N 1
ATOM 2279 C CA . GLN A 1 278 ? -14.667 -9.051 1.595 1.00 94.69 278 GLN A CA 1
ATOM 2280 C C . GLN A 1 278 ? -15.681 -9.007 0.450 1.00 94.69 278 GLN A C 1
ATOM 2282 O O . GLN A 1 278 ? -16.810 -9.485 0.569 1.00 94.69 278 GLN A O 1
ATOM 2287 N N . LEU A 1 279 ? -15.262 -8.446 -0.684 1.00 93.31 279 LEU A N 1
ATOM 2288 C CA . LEU A 1 279 ? -16.049 -8.445 -1.908 1.00 93.31 279 LEU A CA 1
ATOM 2289 C C . LEU A 1 279 ? -15.745 -9.673 -2.760 1.00 93.31 279 LEU A C 1
ATOM 2291 O O . LEU A 1 279 ? -14.588 -10.031 -2.985 1.00 93.31 279 LEU A O 1
ATOM 2295 N N . HIS A 1 280 ? -16.811 -10.257 -3.298 1.00 91.88 280 HIS A N 1
ATOM 2296 C CA . HIS A 1 280 ? -16.773 -11.459 -4.122 1.00 91.88 280 HIS A CA 1
ATOM 2297 C C . HIS A 1 280 ? -17.209 -11.148 -5.545 1.00 91.88 280 HIS A C 1
ATOM 2299 O O . HIS A 1 280 ? -18.268 -10.553 -5.777 1.00 91.88 280 HIS A O 1
ATOM 2305 N N . ARG A 1 281 ? -16.406 -11.582 -6.514 1.00 91.19 281 ARG A N 1
ATOM 2306 C CA . ARG A 1 281 ? -16.715 -11.511 -7.941 1.00 91.19 281 ARG A CA 1
ATOM 2307 C C . ARG A 1 281 ? -16.306 -12.822 -8.600 1.00 91.19 281 ARG A C 1
ATOM 2309 O O . ARG A 1 281 ? -15.387 -13.482 -8.140 1.00 91.19 281 ARG A O 1
ATOM 2316 N N . ASP A 1 282 ? -17.017 -13.166 -9.664 1.00 91.31 282 ASP A N 1
ATOM 2317 C CA . ASP A 1 282 ? -16.710 -14.302 -10.526 1.00 91.31 282 ASP A CA 1
ATOM 2318 C C . ASP A 1 282 ? -15.236 -14.263 -11.013 1.00 91.31 282 ASP A C 1
ATOM 2320 O O . ASP A 1 282 ? -14.864 -13.268 -11.656 1.00 91.31 282 ASP A O 1
ATOM 2324 N N . PRO A 1 283 ? -14.418 -15.304 -10.727 1.00 89.62 283 PRO A N 1
ATOM 2325 C CA . PRO A 1 283 ? -13.011 -15.385 -11.137 1.00 89.62 283 PRO A CA 1
ATOM 2326 C C . PRO A 1 283 ? -12.823 -15.226 -12.641 1.00 89.62 283 PRO A C 1
ATOM 2328 O O . PRO A 1 283 ? -11.904 -14.530 -13.077 1.00 89.62 283 PRO A O 1
ATOM 2331 N N . CYS A 1 284 ? -13.741 -15.787 -13.435 1.00 90.94 284 CYS A N 1
ATOM 2332 C CA . CYS A 1 284 ? -13.700 -15.718 -14.893 1.00 90.94 284 CYS A CA 1
ATOM 2333 C C . CYS A 1 284 ? -13.819 -14.276 -15.412 1.00 90.94 284 CYS A C 1
ATOM 2335 O O . CYS A 1 284 ? -13.482 -13.997 -16.559 1.00 90.94 284 CYS A O 1
ATOM 2337 N N . GLN A 1 285 ? -14.273 -13.339 -14.573 1.00 89.69 285 GLN A N 1
ATOM 2338 C CA . GLN A 1 285 ? -14.333 -11.916 -14.900 1.00 89.69 285 GLN A CA 1
ATOM 2339 C C . GLN A 1 285 ? -13.265 -11.076 -14.198 1.00 89.69 285 GLN A C 1
ATOM 2341 O O . GLN A 1 285 ? -12.869 -10.038 -14.735 1.00 89.69 285 GLN A O 1
ATOM 2346 N N . SER A 1 286 ? -12.855 -11.435 -12.977 1.00 89.69 286 SER A N 1
ATOM 2347 C CA . SER A 1 286 ? -11.866 -10.654 -12.225 1.00 89.69 286 SER A CA 1
ATOM 2348 C C . SER A 1 286 ? -10.449 -10.887 -12.730 1.00 89.69 286 SER A C 1
ATOM 2350 O O . SER A 1 286 ? -9.747 -9.897 -12.933 1.00 89.69 286 SER A O 1
ATOM 2352 N N . ILE A 1 287 ? -10.066 -12.140 -13.004 1.00 91.25 287 ILE A N 1
ATOM 2353 C CA . ILE A 1 287 ? -8.690 -12.497 -13.381 1.00 91.25 287 ILE A CA 1
ATOM 2354 C C . ILE A 1 287 ? -8.294 -11.850 -14.720 1.00 91.25 287 ILE A C 1
ATOM 2356 O O . ILE A 1 287 ? -7.356 -11.052 -14.738 1.00 91.25 287 ILE A O 1
ATOM 2360 N N . PRO A 1 288 ? -9.053 -12.008 -15.828 1.00 91.19 288 PRO A N 1
ATOM 2361 C CA . PRO A 1 288 ? -8.712 -11.311 -17.072 1.00 91.19 288 PRO A CA 1
ATOM 2362 C C . PRO A 1 288 ? -8.680 -9.783 -16.911 1.00 91.19 288 PRO A C 1
ATOM 2364 O O . PRO A 1 288 ? -7.879 -9.086 -17.537 1.00 91.19 288 PRO A O 1
ATOM 2367 N N . SER A 1 289 ? -9.535 -9.235 -16.038 1.00 90.06 289 SER A N 1
ATOM 2368 C CA . SER A 1 289 ? -9.569 -7.796 -15.786 1.00 90.06 289 SER A CA 1
ATOM 2369 C C . SER A 1 289 ? -8.370 -7.294 -14.977 1.00 90.06 289 SER A C 1
ATOM 2371 O O . SER A 1 289 ? -8.010 -6.130 -15.172 1.00 90.06 289 SER A O 1
ATOM 2373 N N . VAL A 1 290 ? -7.785 -8.086 -14.067 1.00 90.88 290 VAL A N 1
ATOM 2374 C CA . VAL A 1 290 ? -6.542 -7.699 -13.378 1.00 90.88 290 VAL A CA 1
ATOM 2375 C C . VAL A 1 290 ? -5.341 -7.848 -14.305 1.00 90.88 290 VAL A C 1
ATOM 2377 O O . VAL A 1 290 ? -4.516 -6.940 -14.319 1.00 90.88 290 VAL A O 1
ATOM 2380 N N . CYS A 1 291 ? -5.307 -8.867 -15.172 1.00 92.25 291 CYS A N 1
ATOM 2381 C CA . CYS A 1 291 ? -4.282 -8.987 -16.213 1.00 92.25 291 CYS A CA 1
ATOM 2382 C C . CYS A 1 291 ? -4.262 -7.748 -17.116 1.00 92.25 291 CYS A C 1
ATOM 2384 O O . CYS A 1 291 ? -3.222 -7.122 -17.278 1.00 92.25 291 CYS A O 1
ATOM 2386 N N . SER A 1 292 ? -5.424 -7.313 -17.617 1.00 90.12 292 SER A N 1
ATOM 2387 C CA . SER A 1 292 ? -5.525 -6.091 -18.430 1.00 90.12 292 SER A CA 1
ATOM 2388 C C . SER A 1 292 ? -5.047 -4.835 -17.682 1.00 90.12 292 SER A C 1
ATOM 2390 O O . SER A 1 292 ? -4.346 -3.999 -18.253 1.00 90.12 292 SER A O 1
ATOM 2392 N N . LEU A 1 293 ? -5.375 -4.708 -16.389 1.00 89.06 293 LEU A N 1
ATOM 2393 C CA . LEU A 1 293 ? -4.899 -3.597 -15.559 1.00 89.06 293 LEU A CA 1
ATOM 2394 C C . LEU A 1 293 ? -3.374 -3.645 -15.364 1.00 89.06 293 LEU A C 1
ATOM 2396 O O . LEU A 1 293 ? -2.723 -2.606 -15.458 1.00 89.06 293 LEU A O 1
ATOM 2400 N N . ALA A 1 294 ? -2.816 -4.826 -15.097 1.00 90.38 294 ALA A N 1
ATOM 2401 C CA . ALA A 1 294 ? -1.384 -5.031 -14.916 1.00 90.38 294 ALA A CA 1
ATOM 2402 C C . ALA A 1 294 ? -0.607 -4.760 -16.208 1.00 90.38 294 ALA A C 1
ATOM 2404 O O . ALA A 1 294 ? 0.358 -4.003 -16.178 1.00 90.38 294 ALA A O 1
ATOM 2405 N N . ALA A 1 295 ? -1.075 -5.267 -17.352 1.00 89.44 295 ALA A N 1
ATOM 2406 C CA . ALA A 1 295 ? -0.489 -4.971 -18.657 1.00 89.44 295 ALA A CA 1
ATOM 2407 C C . ALA A 1 295 ? -0.475 -3.458 -18.930 1.00 89.44 295 ALA A C 1
ATOM 2409 O O . ALA A 1 295 ? 0.567 -2.888 -19.248 1.00 89.44 295 ALA A O 1
ATOM 2410 N N . ALA A 1 296 ? -1.603 -2.771 -18.708 1.00 86.56 296 ALA A N 1
ATOM 2411 C CA . ALA A 1 296 ? -1.688 -1.321 -18.881 1.00 86.56 296 ALA A CA 1
ATOM 2412 C C . ALA A 1 296 ? -0.751 -0.549 -17.935 1.00 86.56 296 ALA A C 1
ATOM 2414 O O . ALA A 1 296 ? -0.190 0.474 -18.330 1.00 86.56 296 ALA A O 1
ATOM 2415 N N . ALA A 1 297 ? -0.573 -1.027 -16.699 1.00 87.19 297 ALA A N 1
ATOM 2416 C CA . ALA A 1 297 ? 0.342 -0.427 -15.734 1.00 87.19 297 ALA A CA 1
ATOM 2417 C C . ALA A 1 297 ? 1.813 -0.633 -16.109 1.00 87.19 297 ALA A C 1
ATOM 2419 O O . ALA A 1 297 ? 2.610 0.268 -15.878 1.00 87.19 297 ALA A O 1
ATOM 2420 N N . ARG A 1 298 ? 2.168 -1.783 -16.692 1.00 87.88 298 ARG A N 1
ATOM 2421 C CA . ARG A 1 298 ? 3.541 -2.157 -17.085 1.00 87.88 298 ARG A CA 1
ATOM 2422 C C . ARG A 1 298 ? 3.972 -1.546 -18.410 1.00 87.88 298 ARG A C 1
ATOM 2424 O O . ARG A 1 298 ? 5.149 -1.245 -18.589 1.00 87.88 298 ARG A O 1
ATOM 2431 N N . ALA A 1 299 ? 3.014 -1.301 -19.302 1.00 84.31 299 ALA A N 1
ATOM 2432 C CA . ALA A 1 299 ? 3.217 -0.813 -20.664 1.00 84.31 299 ALA A CA 1
ATOM 2433 C C . ALA A 1 299 ? 4.234 0.336 -20.822 1.00 84.31 299 ALA A C 1
ATOM 2435 O O . ALA A 1 299 ? 5.056 0.262 -21.732 1.00 84.31 299 ALA A O 1
ATOM 2436 N N . PRO A 1 300 ? 4.237 1.396 -19.989 1.00 82.69 300 PRO A N 1
ATOM 2437 C CA . PRO A 1 300 ? 5.200 2.480 -20.165 1.00 82.69 300 PRO A CA 1
ATOM 2438 C C . PRO A 1 300 ? 6.592 2.157 -19.591 1.00 82.69 300 PRO A C 1
ATOM 2440 O O . PRO A 1 300 ? 7.538 2.891 -19.876 1.00 82.69 300 PRO A O 1
ATOM 2443 N N . PHE A 1 301 ? 6.741 1.108 -18.775 1.00 85.94 301 PHE A N 1
ATOM 2444 C CA . PHE A 1 301 ? 7.960 0.830 -18.011 1.00 85.94 301 PHE A CA 1
ATOM 2445 C C . PHE A 1 301 ? 8.755 -0.364 -18.553 1.00 85.94 301 PHE A C 1
ATOM 2447 O O . PHE A 1 301 ? 9.983 -0.270 -18.628 1.00 85.94 301 PHE A O 1
ATOM 2454 N N . CYS A 1 302 ? 8.085 -1.437 -18.970 1.00 87.06 302 CYS A N 1
ATOM 2455 C CA . CYS A 1 302 ? 8.705 -2.669 -19.466 1.00 87.06 302 CYS A CA 1
ATOM 2456 C C . CYS A 1 302 ? 8.899 -2.639 -20.990 1.00 87.06 302 CYS A C 1
ATOM 2458 O O . CYS A 1 302 ? 8.151 -1.982 -21.716 1.00 87.06 302 CYS A O 1
ATOM 2460 N N . GLN A 1 303 ? 9.939 -3.315 -21.485 1.00 85.06 303 GLN A N 1
ATOM 2461 C CA . GLN A 1 303 ? 10.242 -3.376 -22.918 1.00 85.06 303 GLN A CA 1
ATOM 2462 C C . GLN A 1 303 ? 9.269 -4.277 -23.687 1.00 85.06 303 GLN A C 1
ATOM 2464 O O . GLN A 1 303 ? 8.933 -3.976 -24.835 1.00 85.06 303 GLN A O 1
ATOM 2469 N N . SER A 1 304 ? 8.828 -5.359 -23.055 1.00 83.88 304 SER A N 1
ATOM 2470 C CA . SER A 1 304 ? 7.872 -6.322 -23.584 1.00 83.88 304 SER A CA 1
ATOM 2471 C C . SER A 1 304 ? 6.923 -6.768 -22.465 1.00 83.88 304 SER A C 1
ATOM 2473 O O . SER A 1 304 ? 7.219 -6.572 -21.285 1.00 83.88 304 SER A O 1
ATOM 2475 N N . ILE A 1 305 ? 5.755 -7.292 -22.838 1.00 86.00 305 ILE A N 1
ATOM 2476 C CA . ILE A 1 305 ? 4.811 -7.944 -21.923 1.00 86.00 305 ILE A CA 1
ATOM 2477 C C . ILE A 1 305 ? 4.416 -9.261 -22.587 1.00 86.00 305 ILE A C 1
ATOM 2479 O O . ILE A 1 305 ? 3.944 -9.258 -23.723 1.00 86.00 305 ILE A O 1
ATOM 2483 N N . ASP A 1 306 ? 4.638 -10.370 -21.886 1.00 88.94 306 ASP A N 1
ATOM 2484 C CA . ASP A 1 306 ? 4.147 -11.690 -22.274 1.00 88.94 306 ASP A CA 1
ATOM 2485 C C . ASP A 1 306 ? 2.770 -11.909 -21.636 1.00 88.94 306 ASP A C 1
ATOM 2487 O O . ASP A 1 306 ? 2.654 -12.133 -20.428 1.00 88.94 306 ASP A O 1
ATOM 2491 N N . ASP A 1 307 ? 1.720 -11.823 -22.453 1.00 89.25 307 ASP A N 1
ATOM 2492 C CA . ASP A 1 307 ? 0.333 -11.941 -21.999 1.00 89.25 307 ASP A CA 1
ATOM 2493 C C . ASP A 1 307 ? 0.016 -13.321 -21.399 1.00 89.25 307 ASP A C 1
ATOM 2495 O O . ASP A 1 307 ? -0.771 -13.411 -20.451 1.00 89.25 307 ASP A O 1
ATOM 2499 N N . ALA A 1 308 ? 0.631 -14.393 -21.910 1.00 91.00 308 ALA A N 1
ATOM 2500 C CA . ALA A 1 308 ? 0.406 -15.745 -21.407 1.00 91.00 308 ALA A CA 1
ATOM 2501 C C . ALA A 1 308 ? 1.053 -15.912 -20.027 1.00 91.00 308 ALA A C 1
ATOM 2503 O O . ALA A 1 308 ? 0.379 -16.307 -19.072 1.00 91.00 308 ALA A O 1
ATOM 2504 N N . ALA A 1 309 ? 2.317 -15.503 -19.890 1.00 90.81 309 ALA A N 1
ATOM 2505 C CA . ALA A 1 309 ? 3.029 -15.536 -18.614 1.00 90.81 309 ALA A CA 1
ATOM 2506 C C . ALA A 1 309 ? 2.447 -14.552 -17.579 1.00 90.81 309 ALA A C 1
ATOM 2508 O O . ALA A 1 309 ? 2.590 -14.749 -16.368 1.00 90.81 309 ALA A O 1
ATOM 2509 N N . LEU A 1 310 ? 1.822 -13.458 -18.026 1.00 90.38 310 LEU A N 1
ATOM 2510 C CA . LEU A 1 310 ? 1.069 -12.537 -17.174 1.00 90.38 310 LEU A CA 1
ATOM 2511 C C . LEU A 1 310 ? -0.213 -13.193 -16.650 1.00 90.38 310 LEU A C 1
ATOM 2513 O O . LEU A 1 310 ? -0.518 -13.082 -15.461 1.00 90.38 310 LEU A O 1
ATOM 2517 N N . GLY A 1 311 ? -0.955 -13.865 -17.533 1.00 93.31 311 GLY A N 1
ATOM 2518 C CA . GLY A 1 311 ? -2.176 -14.587 -17.191 1.00 93.31 311 GLY A CA 1
ATOM 2519 C C . GLY A 1 311 ? -1.928 -15.714 -16.196 1.00 93.31 311 GLY A C 1
ATOM 2520 O O . GLY A 1 311 ? -2.611 -15.782 -15.176 1.00 93.31 311 GLY A O 1
ATOM 2521 N N . GLU A 1 312 ? -0.919 -16.545 -16.456 1.00 95.12 312 GLU A N 1
ATOM 2522 C CA . GLU A 1 312 ? -0.513 -17.631 -15.559 1.00 95.12 312 GLU A CA 1
ATOM 2523 C C . GLU A 1 312 ? -0.103 -17.100 -14.180 1.00 95.12 312 GLU A C 1
ATOM 2525 O O . GLU A 1 312 ? -0.567 -17.605 -13.157 1.00 95.12 312 GLU A O 1
ATOM 2530 N N . PHE A 1 313 ? 0.697 -16.027 -14.141 1.00 94.56 313 PHE A N 1
ATOM 2531 C CA . PHE A 1 313 ? 1.081 -15.392 -12.883 1.00 94.56 313 PHE A CA 1
ATOM 2532 C C . PHE A 1 313 ? -0.139 -14.962 -12.067 1.00 94.56 313 PHE A C 1
ATOM 2534 O O . PHE A 1 313 ? -0.259 -15.359 -10.912 1.00 94.56 313 PHE A O 1
ATOM 2541 N N . TRP A 1 314 ? -1.047 -14.168 -12.644 1.00 93.94 314 TRP A N 1
ATOM 2542 C CA . TRP A 1 314 ? -2.202 -13.660 -11.899 1.00 93.94 314 TRP A CA 1
ATOM 2543 C C . TRP A 1 314 ? -3.172 -14.761 -11.490 1.00 93.94 314 TRP A C 1
ATOM 2545 O O . TRP A 1 314 ? -3.722 -14.679 -10.398 1.00 93.94 314 TRP A O 1
ATOM 2555 N N . LEU A 1 315 ? -3.348 -15.799 -12.312 1.00 94.69 315 LEU A N 1
ATOM 2556 C CA . LEU A 1 315 ? -4.158 -16.961 -11.953 1.00 94.69 315 LEU A CA 1
ATOM 2557 C C . LEU A 1 315 ? -3.608 -17.646 -10.695 1.00 94.69 315 LEU A C 1
ATOM 2559 O O . LEU A 1 315 ? -4.321 -17.765 -9.698 1.00 94.69 315 LEU A O 1
ATOM 2563 N N . ASN A 1 316 ? -2.328 -18.023 -10.721 1.00 95.88 316 ASN A N 1
ATOM 2564 C CA . ASN A 1 316 ? -1.677 -18.723 -9.612 1.00 95.88 316 ASN A CA 1
ATOM 2565 C C . ASN A 1 316 ? -1.604 -17.839 -8.358 1.00 95.88 316 ASN A C 1
ATOM 2567 O O . ASN A 1 316 ? -1.815 -18.294 -7.232 1.00 95.88 316 ASN A O 1
ATOM 2571 N N . TYR A 1 317 ? -1.326 -16.550 -8.544 1.00 94.94 317 TYR A N 1
ATOM 2572 C CA . TYR A 1 317 ? -1.192 -15.595 -7.454 1.00 94.94 317 TYR A CA 1
ATOM 2573 C C . TYR A 1 317 ? -2.534 -15.275 -6.781 1.00 94.94 317 TYR A C 1
ATOM 2575 O O . TYR A 1 317 ? -2.596 -15.212 -5.549 1.00 94.94 317 TYR A O 1
ATOM 2583 N N . ASP A 1 318 ? -3.615 -15.120 -7.555 1.00 93.50 318 ASP A N 1
ATOM 2584 C CA . ASP A 1 318 ? -4.978 -14.929 -7.037 1.00 93.50 318 ASP A CA 1
ATOM 2585 C C . ASP A 1 318 ? -5.501 -16.180 -6.322 1.00 93.50 318 ASP A C 1
ATOM 2587 O O . ASP A 1 318 ? -6.156 -16.052 -5.280 1.00 93.50 318 ASP A O 1
ATOM 2591 N N . GLU A 1 319 ? -5.181 -17.377 -6.823 1.00 94.50 319 GLU A N 1
ATOM 2592 C CA . GLU A 1 319 ? -5.491 -18.643 -6.152 1.00 94.50 319 GLU A CA 1
ATOM 2593 C C . GLU A 1 319 ? -4.761 -18.758 -4.806 1.00 94.50 319 GLU A C 1
ATOM 2595 O O . GLU A 1 319 ? -5.393 -19.009 -3.774 1.00 94.50 319 GLU A O 1
ATOM 2600 N N . ALA A 1 320 ? -3.448 -18.508 -4.782 1.00 95.00 320 ALA A N 1
ATOM 2601 C CA . ALA A 1 320 ? -2.659 -1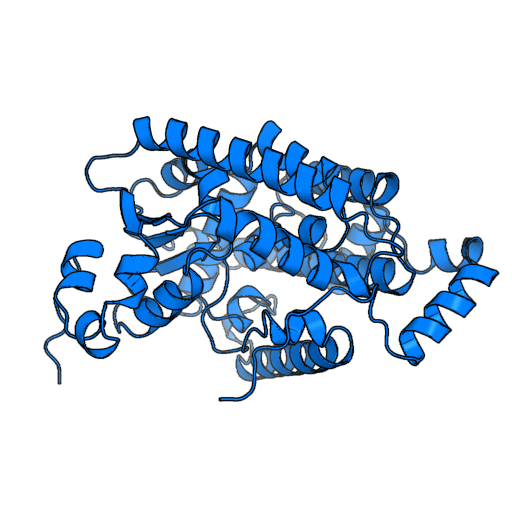8.524 -3.553 1.00 95.00 320 ALA A CA 1
ATOM 2602 C C . ALA A 1 320 ? -3.213 -17.533 -2.517 1.00 95.00 320 ALA A C 1
ATOM 2604 O O . ALA A 1 320 ? -3.377 -17.870 -1.340 1.00 95.00 320 ALA A O 1
ATOM 2605 N N . GLY A 1 321 ? -3.566 -16.323 -2.955 1.00 92.94 321 GLY A N 1
ATOM 2606 C CA . GLY A 1 321 ? -4.189 -15.312 -2.108 1.00 92.94 321 GLY A CA 1
ATOM 2607 C C . GLY A 1 321 ? -5.535 -15.720 -1.544 1.00 92.94 321 GLY A C 1
ATOM 2608 O O . GLY A 1 321 ? -5.781 -15.538 -0.349 1.00 92.94 321 GLY A O 1
ATOM 2609 N N . LEU A 1 322 ? -6.397 -16.296 -2.385 1.00 92.56 322 LEU A N 1
ATOM 2610 C CA . LEU A 1 322 ? -7.697 -16.795 -1.960 1.00 92.56 322 LEU A CA 1
ATOM 2611 C C . LEU A 1 322 ? -7.536 -17.899 -0.914 1.00 92.56 322 LEU A C 1
ATOM 2613 O O . LEU A 1 322 ? -8.151 -17.811 0.146 1.00 92.56 322 LEU A O 1
ATOM 2617 N N . ASN A 1 323 ? -6.685 -18.894 -1.167 1.00 95.31 323 ASN A N 1
ATOM 2618 C CA . ASN A 1 323 ? -6.464 -20.013 -0.250 1.00 95.31 323 ASN A CA 1
ATOM 2619 C C . ASN A 1 323 ? -5.920 -19.546 1.108 1.00 95.31 323 ASN A C 1
ATOM 2621 O O . ASN A 1 323 ? -6.421 -19.961 2.157 1.00 95.31 323 ASN A O 1
ATOM 2625 N N . ARG A 1 324 ? -4.954 -18.618 1.110 1.00 94.88 324 ARG A N 1
ATOM 2626 C CA . ARG A 1 324 ? -4.440 -17.992 2.341 1.00 94.88 324 ARG A CA 1
ATOM 2627 C C . ARG A 1 324 ? -5.526 -17.220 3.082 1.00 94.88 324 ARG A C 1
ATOM 2629 O O . ARG A 1 324 ? -5.676 -17.385 4.292 1.00 94.88 324 ARG A O 1
ATOM 2636 N N . GLY A 1 325 ? -6.306 -16.421 2.358 1.00 93.75 325 GLY A N 1
ATOM 2637 C CA . GLY A 1 325 ? -7.443 -15.691 2.903 1.00 93.75 325 GLY A CA 1
ATOM 2638 C C . GLY A 1 325 ? -8.457 -16.631 3.550 1.00 93.75 325 GLY A C 1
ATOM 2639 O O . GLY A 1 325 ? -8.777 -16.466 4.722 1.00 93.75 325 GLY A O 1
ATOM 2640 N N . LEU A 1 326 ? -8.912 -17.663 2.835 1.00 93.44 326 LEU A N 1
ATOM 2641 C CA . LEU A 1 326 ? -9.866 -18.660 3.332 1.00 93.44 326 LEU A CA 1
ATOM 2642 C C . LEU A 1 326 ? -9.360 -19.379 4.585 1.00 93.44 326 LEU A C 1
ATOM 2644 O O . LEU A 1 326 ? -10.130 -19.553 5.529 1.00 93.44 326 LEU A O 1
ATOM 2648 N N . LYS A 1 327 ? -8.073 -19.736 4.636 1.00 95.50 327 LYS A N 1
ATOM 2649 C CA . LYS A 1 327 ? -7.456 -20.313 5.836 1.00 95.50 327 LYS A CA 1
ATOM 2650 C C . LYS A 1 327 ? -7.488 -19.329 7.009 1.00 95.50 327 LYS A C 1
ATOM 2652 O O . LYS A 1 327 ? -7.937 -19.688 8.092 1.00 95.50 327 LYS A O 1
ATOM 2657 N N . ALA A 1 328 ? -7.093 -18.076 6.789 1.00 94.44 328 ALA A N 1
ATOM 2658 C CA . ALA A 1 328 ? -7.115 -17.037 7.819 1.00 94.44 328 ALA A CA 1
ATOM 2659 C C . ALA A 1 328 ? -8.533 -16.726 8.333 1.00 94.44 328 ALA A C 1
ATOM 2661 O O . ALA A 1 328 ? -8.713 -16.376 9.495 1.00 94.44 328 ALA A O 1
ATOM 2662 N N . ARG A 1 329 ? -9.568 -16.888 7.498 1.00 94.00 329 ARG A N 1
ATOM 2663 C CA . ARG A 1 329 ? -10.968 -16.714 7.923 1.00 94.00 329 ARG A CA 1
ATOM 2664 C C . ARG A 1 329 ? -11.392 -17.707 9.002 1.00 94.00 329 ARG A C 1
ATOM 2666 O O . ARG A 1 329 ? -12.273 -17.377 9.787 1.00 94.00 329 ARG A O 1
ATOM 2673 N N . GLN A 1 330 ? -10.779 -18.890 9.064 1.00 92.25 330 GLN A N 1
ATOM 2674 C CA . GLN A 1 330 ? -11.115 -19.915 10.060 1.00 92.25 330 GLN A CA 1
ATOM 2675 C C . GLN A 1 330 ? -10.775 -19.477 11.491 1.00 92.25 330 GLN A C 1
ATOM 2677 O O . GLN A 1 330 ? -11.356 -19.993 12.440 1.00 92.25 330 GLN A O 1
ATOM 2682 N N . THR A 1 331 ? -9.862 -18.514 11.654 1.00 89.06 331 THR A N 1
ATOM 2683 C CA . THR A 1 331 ? -9.457 -17.968 12.959 1.00 89.06 331 THR A CA 1
ATOM 2684 C C . THR A 1 331 ? -10.112 -16.620 13.273 1.00 89.06 331 THR A C 1
ATOM 2686 O O . THR A 1 331 ? -9.900 -16.064 14.353 1.00 89.06 331 THR A O 1
ATOM 2689 N N . ALA A 1 332 ? -10.919 -16.080 12.354 1.00 90.88 332 ALA A N 1
ATOM 2690 C CA . ALA A 1 332 ? -11.610 -14.814 12.549 1.00 90.88 332 ALA A CA 1
ATOM 2691 C C . ALA A 1 332 ? -12.733 -14.944 13.590 1.00 90.88 332 ALA A C 1
ATOM 2693 O O . ALA A 1 332 ? -13.423 -15.961 13.673 1.00 90.88 332 ALA A O 1
ATOM 2694 N N . LYS A 1 333 ? -12.954 -13.884 14.376 1.00 90.12 333 LYS A N 1
ATOM 2695 C CA . LYS A 1 333 ? -14.057 -13.852 15.348 1.00 90.12 333 LYS A CA 1
ATOM 2696 C C . LYS A 1 333 ? -15.409 -13.832 14.629 1.00 90.12 333 LYS A C 1
ATOM 2698 O O . LYS A 1 333 ? -15.524 -13.359 13.496 1.00 90.12 333 LYS A O 1
ATOM 2703 N N . ALA A 1 334 ? -16.457 -14.268 15.330 1.00 82.50 334 ALA A N 1
ATOM 2704 C CA . ALA A 1 334 ? -17.828 -14.150 14.842 1.00 82.50 334 ALA A CA 1
ATOM 2705 C C . ALA A 1 334 ? -18.133 -12.700 14.418 1.00 82.50 334 ALA A C 1
ATOM 2707 O O . ALA A 1 334 ? -17.822 -11.757 15.147 1.00 82.50 334 ALA A O 1
ATOM 2708 N N . ASN A 1 335 ? -18.728 -12.531 13.235 1.00 82.06 335 ASN A N 1
ATOM 2709 C CA . ASN A 1 335 ? -19.082 -11.238 12.631 1.00 82.06 335 ASN A CA 1
ATOM 2710 C C . ASN A 1 335 ? -17.901 -10.286 12.356 1.00 82.06 335 ASN A C 1
ATOM 2712 O O . ASN A 1 335 ? -18.115 -9.107 12.077 1.00 82.06 335 ASN A O 1
ATOM 2716 N N . GLN A 1 336 ? -16.653 -10.766 12.408 1.00 90.31 336 GLN A N 1
ATOM 2717 C CA . GLN A 1 336 ? -15.489 -9.946 12.067 1.00 90.31 336 GLN A CA 1
ATOM 2718 C C . GLN A 1 336 ? -15.336 -9.754 10.554 1.00 90.31 336 GLN A C 1
ATOM 2720 O O . GLN A 1 336 ? -14.733 -8.776 10.115 1.00 90.31 336 GLN A O 1
ATOM 2725 N N . ILE A 1 337 ? -15.891 -10.678 9.768 1.00 93.62 337 ILE A N 1
ATOM 2726 C CA . ILE A 1 337 ? -15.819 -10.679 8.310 1.00 93.62 337 ILE A CA 1
ATOM 2727 C C . ILE A 1 337 ? -17.229 -10.625 7.729 1.00 93.62 337 ILE A C 1
ATOM 2729 O O . ILE A 1 337 ? -18.099 -11.395 8.128 1.00 93.62 337 ILE A O 1
ATOM 2733 N N . ILE A 1 338 ? -17.437 -9.706 6.790 1.00 91.94 338 ILE A N 1
ATOM 2734 C CA . ILE A 1 338 ? -18.702 -9.453 6.102 1.00 91.94 338 ILE A CA 1
ATOM 2735 C C . ILE A 1 338 ? -18.488 -9.697 4.614 1.00 91.94 338 ILE A C 1
ATOM 2737 O O . ILE A 1 338 ? -17.601 -9.101 4.002 1.00 91.94 338 ILE A O 1
ATOM 2741 N N . ASP A 1 339 ? -19.320 -10.544 4.021 1.00 91.69 339 ASP A N 1
ATOM 2742 C CA . ASP A 1 339 ? -19.236 -10.892 2.608 1.00 91.69 339 ASP A CA 1
ATOM 2743 C C . ASP A 1 339 ? -20.234 -10.089 1.775 1.00 91.69 339 ASP A C 1
ATOM 2745 O O . ASP A 1 339 ? -21.425 -10.032 2.080 1.00 91.69 339 ASP A O 1
ATOM 2749 N N . ILE A 1 340 ? -19.753 -9.488 0.686 1.00 90.12 340 ILE A N 1
ATOM 2750 C CA . ILE A 1 340 ? -20.592 -8.751 -0.264 1.00 90.12 340 ILE A CA 1
ATOM 2751 C C . ILE A 1 340 ? -20.335 -9.278 -1.669 1.00 90.12 340 ILE A C 1
ATOM 2753 O O . ILE A 1 340 ? -19.216 -9.237 -2.175 1.00 90.12 340 ILE A O 1
ATOM 2757 N N . ARG A 1 341 ? -21.383 -9.726 -2.359 1.00 89.69 341 ARG A N 1
ATOM 2758 C CA . ARG A 1 341 ? -21.272 -10.112 -3.770 1.00 89.69 341 ARG A CA 1
ATOM 2759 C C . ARG A 1 341 ? -21.345 -8.865 -4.648 1.00 89.69 341 ARG A C 1
ATOM 2761 O O . ARG A 1 341 ? -22.237 -8.032 -4.499 1.00 89.69 341 ARG A O 1
ATOM 2768 N N . TYR A 1 342 ? -20.446 -8.755 -5.621 1.00 87.38 342 TYR A N 1
ATOM 2769 C CA . TYR A 1 342 ? -20.408 -7.635 -6.564 1.00 87.38 342 TYR A CA 1
ATOM 2770 C C . TYR A 1 342 ? -21.738 -7.388 -7.313 1.00 87.38 342 TYR A C 1
ATOM 2772 O O . TYR A 1 342 ? -22.121 -6.222 -7.455 1.00 87.38 342 TYR A O 1
ATOM 2780 N N . PRO A 1 343 ? -22.483 -8.421 -7.772 1.00 85.62 343 PRO A N 1
ATOM 2781 C CA . PRO A 1 343 ? -23.802 -8.220 -8.372 1.00 85.62 343 PRO A CA 1
ATOM 2782 C C . PRO A 1 343 ? -24.818 -7.597 -7.415 1.00 85.62 343 PRO A C 1
ATOM 2784 O O . PRO A 1 343 ? -25.670 -6.837 -7.864 1.00 85.62 343 PRO A O 1
ATOM 2787 N N . ASP A 1 344 ? -24.719 -7.895 -6.120 1.00 84.88 344 ASP A N 1
ATOM 2788 C CA . ASP A 1 344 ? -25.636 -7.359 -5.119 1.00 84.88 344 ASP A CA 1
ATOM 2789 C C . ASP A 1 344 ? -25.292 -5.902 -4.832 1.00 84.88 344 ASP A C 1
ATOM 2791 O O . ASP A 1 344 ? -26.180 -5.063 -4.903 1.00 84.88 344 ASP A O 1
ATOM 2795 N N . LEU A 1 345 ? -24.003 -5.565 -4.686 1.00 82.44 345 LEU A N 1
ATOM 2796 C CA . LEU A 1 345 ? -23.546 -4.178 -4.540 1.00 82.44 345 LEU A CA 1
ATOM 2797 C C . LEU A 1 345 ? -24.058 -3.264 -5.668 1.00 82.44 345 LEU A C 1
ATOM 2799 O O . LEU A 1 345 ? -24.468 -2.139 -5.406 1.00 82.44 345 LEU A O 1
ATOM 2803 N N . LYS A 1 346 ? -24.079 -3.750 -6.917 1.00 79.88 346 LYS A N 1
ATOM 2804 C CA . LYS A 1 346 ? -24.603 -2.996 -8.071 1.00 79.88 346 LYS A CA 1
ATOM 2805 C C . LYS A 1 346 ? -26.097 -2.700 -8.002 1.00 79.88 346 LYS A C 1
ATOM 2807 O O . LYS A 1 346 ? -26.542 -1.732 -8.612 1.00 79.88 346 LYS A O 1
ATOM 2812 N N . LYS A 1 347 ? -26.867 -3.567 -7.346 1.00 77.06 347 LYS A N 1
ATOM 2813 C CA . LYS A 1 347 ? -28.323 -3.432 -7.238 1.00 77.06 347 LYS A CA 1
ATOM 2814 C C . LYS A 1 347 ? -28.722 -2.445 -6.156 1.00 77.06 347 LYS A C 1
ATOM 2816 O O . LYS A 1 347 ? -29.860 -1.990 -6.175 1.00 77.06 347 LYS A O 1
ATOM 2821 N N . ILE A 1 348 ? -27.828 -2.129 -5.219 1.00 68.31 348 ILE A N 1
ATOM 2822 C CA . ILE A 1 348 ? -28.155 -1.226 -4.124 1.00 68.31 348 ILE A CA 1
ATOM 2823 C C . ILE A 1 348 ? -28.136 0.213 -4.657 1.00 68.31 348 ILE A C 1
ATOM 2825 O O . ILE A 1 348 ? -27.074 0.702 -5.052 1.00 68.31 348 ILE A O 1
ATOM 2829 N N . PRO A 1 349 ? -29.281 0.923 -4.679 1.00 63.62 349 PRO A N 1
ATOM 2830 C CA . PRO A 1 349 ? -29.302 2.315 -5.097 1.00 63.62 349 PRO A CA 1
ATOM 2831 C C . PRO A 1 349 ? -28.403 3.135 -4.173 1.00 63.62 349 PRO A C 1
ATOM 2833 O O . PRO A 1 349 ? -28.451 2.981 -2.953 1.00 63.62 349 PRO A O 1
ATOM 2836 N N . PHE A 1 350 ? -27.618 4.050 -4.742 1.00 61.72 350 PHE A N 1
ATOM 2837 C CA . PHE A 1 350 ? -26.707 4.926 -3.994 1.00 61.72 350 PHE A CA 1
ATOM 2838 C C . PHE A 1 350 ? -27.407 5.622 -2.808 1.00 61.72 350 PHE A C 1
ATOM 2840 O O . PHE A 1 350 ? -26.874 5.692 -1.704 1.00 61.72 350 PHE A O 1
ATOM 2847 N N . GLN A 1 351 ? -28.661 6.042 -3.011 1.00 54.94 351 GLN A N 1
ATOM 2848 C CA . GLN A 1 351 ? -29.502 6.660 -1.982 1.00 54.94 351 GLN A CA 1
ATOM 2849 C C . GLN A 1 351 ? -29.897 5.700 -0.844 1.00 54.94 351 GLN A C 1
ATOM 2851 O O . GLN A 1 351 ? -30.066 6.147 0.287 1.00 54.94 351 GLN A O 1
ATOM 2856 N N . SER A 1 352 ? -30.029 4.398 -1.110 1.00 53.47 352 SER A N 1
ATOM 2857 C CA . SER A 1 352 ? -30.412 3.379 -0.120 1.00 53.47 352 SER A CA 1
ATOM 2858 C C . SER A 1 352 ? -29.245 2.942 0.770 1.00 53.47 352 SER A C 1
ATOM 2860 O O . SER A 1 352 ? -29.470 2.592 1.924 1.00 53.47 352 SER A O 1
ATOM 2862 N N . LEU A 1 353 ? -28.004 3.008 0.269 1.00 56.34 353 LEU A N 1
ATOM 2863 C CA . LEU A 1 353 ? -26.797 2.832 1.091 1.00 56.34 353 LEU A CA 1
ATOM 2864 C C . LEU A 1 353 ? -26.594 4.017 2.033 1.00 56.34 353 LEU A C 1
ATOM 2866 O O . LEU A 1 353 ? -26.336 3.815 3.215 1.00 56.34 353 LEU A O 1
ATOM 2870 N N . ILE A 1 354 ? -26.781 5.238 1.525 1.00 49.62 354 ILE A N 1
ATOM 2871 C CA . ILE A 1 354 ? -26.675 6.473 2.314 1.00 49.62 354 ILE A CA 1
ATOM 2872 C C . ILE A 1 354 ? -27.789 6.563 3.368 1.00 49.62 354 ILE A C 1
ATOM 2874 O O . ILE A 1 354 ? -27.536 7.015 4.480 1.00 49.62 354 ILE A O 1
ATOM 2878 N N . LYS A 1 355 ? -29.002 6.064 3.078 1.00 46.34 355 LYS A N 1
ATOM 2879 C CA . LYS A 1 355 ? -30.144 6.021 4.016 1.00 46.34 355 LYS A CA 1
ATOM 2880 C C . LYS A 1 355 ? -30.055 4.915 5.085 1.00 46.34 355 LYS A C 1
ATOM 2882 O O . LYS A 1 355 ? -31.058 4.356 5.512 1.00 46.34 355 LYS A O 1
ATOM 2887 N N . PHE A 1 356 ? -28.867 4.687 5.630 1.00 49.47 356 PHE A N 1
ATOM 2888 C CA . PHE A 1 356 ? -28.700 4.308 7.034 1.00 49.47 356 PHE A CA 1
ATOM 2889 C C . PHE A 1 356 ? -28.934 2.864 7.509 1.00 49.47 356 PHE A C 1
ATOM 2891 O O . PHE A 1 356 ? -28.424 2.533 8.578 1.00 49.47 356 PHE A O 1
ATOM 2898 N N . ARG A 1 357 ? -29.591 1.958 6.777 1.00 53.38 357 ARG A N 1
ATOM 2899 C CA . ARG A 1 357 ? -29.833 0.593 7.308 1.00 53.38 357 ARG A CA 1
ATOM 2900 C C . ARG A 1 357 ? -28.672 -0.389 7.092 1.00 53.38 357 ARG A C 1
ATOM 2902 O O . ARG A 1 357 ? -28.226 -1.034 8.025 1.00 53.38 357 ARG A O 1
ATOM 2909 N N . ILE A 1 358 ? -28.117 -0.432 5.886 1.00 61.12 358 ILE A N 1
ATOM 2910 C CA . ILE A 1 358 ? -27.080 -1.414 5.521 1.00 61.12 358 ILE A CA 1
ATOM 2911 C C . ILE A 1 358 ? -25.710 -1.034 6.111 1.00 61.12 358 ILE A C 1
ATOM 2913 O O . ILE A 1 358 ? -24.987 -1.873 6.638 1.00 61.12 358 ILE A O 1
ATOM 2917 N N . LEU A 1 359 ? -25.363 0.257 6.075 1.00 64.19 359 LEU A N 1
ATOM 2918 C CA . LEU A 1 359 ? -24.131 0.770 6.680 1.00 64.19 359 LEU A CA 1
ATOM 2919 C C . LEU A 1 359 ? -24.134 0.598 8.204 1.00 64.19 359 LEU A C 1
ATOM 2921 O O . LEU A 1 359 ? -23.100 0.243 8.762 1.00 64.19 359 LEU A O 1
ATOM 2925 N N . SER A 1 360 ? -25.272 0.801 8.877 1.00 64.69 360 SER A N 1
ATOM 2926 C CA . SER A 1 360 ? -25.366 0.568 10.324 1.00 64.69 360 SER A CA 1
ATOM 2927 C C . SER A 1 360 ? -25.285 -0.912 10.681 1.00 64.69 360 SER A C 1
ATOM 2929 O O . SER A 1 360 ? -24.596 -1.251 11.635 1.00 64.69 360 SER A O 1
ATOM 2931 N N . GLU A 1 361 ? -25.885 -1.803 9.893 1.00 66.50 361 GLU A N 1
ATOM 2932 C CA . GLU A 1 361 ? -25.739 -3.253 10.067 1.00 66.50 361 GLU A CA 1
ATOM 2933 C C . GLU A 1 361 ? -24.283 -3.707 9.869 1.00 66.50 361 GLU A C 1
ATOM 2935 O O . GLU A 1 361 ? -23.756 -4.471 10.674 1.00 66.50 361 GLU A O 1
ATOM 2940 N N . TRP A 1 362 ? -23.594 -3.196 8.844 1.00 70.12 362 TRP A N 1
ATOM 2941 C CA . TRP A 1 362 ? -22.218 -3.606 8.536 1.00 70.12 362 TRP A CA 1
ATOM 2942 C C . TRP A 1 362 ? -21.159 -2.979 9.435 1.00 70.12 362 TRP A C 1
ATOM 2944 O O . TRP A 1 362 ? -20.100 -3.561 9.659 1.00 70.12 362 TRP A O 1
ATOM 2954 N N . THR A 1 363 ? -21.403 -1.769 9.928 1.00 66.75 363 THR A N 1
ATOM 2955 C CA . THR A 1 363 ? -20.417 -1.039 10.731 1.00 66.75 363 THR A CA 1
ATOM 2956 C C . THR A 1 363 ? -20.794 -0.986 12.208 1.00 66.75 363 THR A C 1
ATOM 2958 O O . THR A 1 363 ? -19.946 -0.697 13.042 1.00 66.75 363 THR A O 1
ATOM 2961 N N . GLY A 1 364 ? -22.037 -1.262 12.587 1.00 67.94 364 GLY A N 1
ATOM 2962 C CA . GLY A 1 364 ? -22.533 -1.010 13.942 1.00 67.94 364 GLY A CA 1
ATOM 2963 C C . GLY A 1 364 ? -22.612 0.481 14.30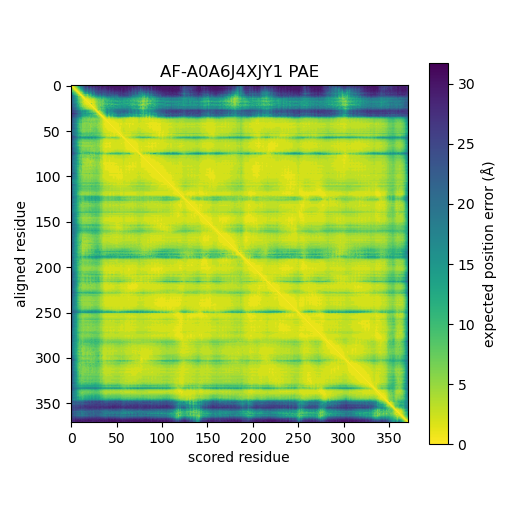3 1.00 67.94 364 GLY A C 1
ATOM 2964 O O . GLY A 1 364 ? -22.790 0.811 15.475 1.00 67.94 364 GLY A O 1
ATOM 2965 N N . LEU A 1 365 ? -22.446 1.395 13.336 1.00 66.00 365 LEU A N 1
ATOM 2966 C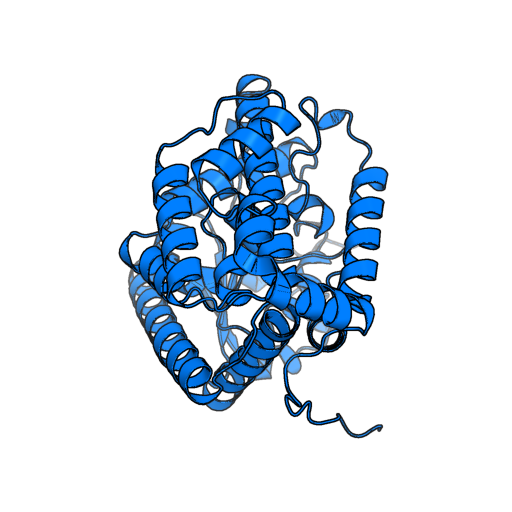 CA . LEU A 1 365 ? -22.634 2.831 13.546 1.00 66.00 365 LEU A CA 1
ATOM 2967 C C . LEU A 1 365 ? -24.125 3.151 13.515 1.00 66.00 365 LEU A C 1
ATOM 2969 O O . LEU A 1 365 ? -24.833 2.735 12.602 1.00 66.00 365 LEU A O 1
ATOM 2973 N N . LYS A 1 366 ? -24.618 3.891 14.511 1.00 60.25 366 LYS A N 1
ATOM 2974 C CA . LYS A 1 366 ? -26.007 4.348 14.485 1.00 60.25 366 LYS A CA 1
ATOM 2975 C C . LYS A 1 366 ? -26.185 5.340 13.341 1.00 60.25 366 LYS A C 1
ATOM 2977 O O . LYS A 1 366 ? -25.287 6.148 13.108 1.00 60.25 366 LYS A O 1
ATOM 2982 N N . PRO A 1 367 ? -27.345 5.324 12.676 1.00 55.09 367 PRO A N 1
ATOM 2983 C CA . PRO A 1 367 ? -27.707 6.391 11.777 1.00 55.09 367 PRO A CA 1
ATOM 2984 C C . PRO A 1 367 ? -27.536 7.750 12.443 1.00 55.09 367 PRO A C 1
ATOM 2986 O O . PRO A 1 367 ? -28.160 7.999 13.475 1.00 55.09 367 PRO A O 1
ATOM 2989 N N . GLY A 1 368 ? -26.680 8.608 11.887 1.00 52.16 368 GLY A N 1
ATOM 2990 C CA . GLY A 1 368 ? -26.646 10.010 12.265 1.00 52.16 368 GLY A CA 1
ATOM 2991 C C . GLY A 1 368 ? -28.057 10.566 12.113 1.00 52.16 368 GLY A C 1
ATOM 2992 O O . GLY A 1 368 ? -28.629 10.521 11.025 1.00 52.16 368 GLY A O 1
ATOM 2993 N N . GLN A 1 369 ? -28.651 11.032 13.209 1.00 36.34 369 GLN A N 1
ATOM 2994 C CA . GLN A 1 369 ? -29.840 11.866 13.116 1.00 36.34 369 GLN A CA 1
ATOM 2995 C C . GLN A 1 369 ? -29.408 13.112 12.342 1.00 36.34 369 GLN A C 1
ATOM 2997 O O . GLN A 1 369 ? -28.585 13.881 12.830 1.00 36.34 369 GLN A O 1
ATOM 3002 N N . ASN A 1 370 ? -29.856 13.229 11.092 1.00 36.94 370 ASN A N 1
ATOM 3003 C CA . ASN A 1 370 ? -29.571 14.388 10.258 1.00 36.94 370 ASN A CA 1
ATOM 3004 C C . ASN A 1 370 ? -29.988 15.661 11.011 1.00 36.94 370 ASN A C 1
ATOM 3006 O O . ASN A 1 370 ? -31.143 15.764 11.432 1.00 36.94 370 ASN A O 1
ATOM 3010 N N . HIS A 1 371 ? -29.064 16.612 11.128 1.00 31.86 371 HIS A N 1
ATOM 3011 C CA . HIS A 1 371 ? -29.391 18.032 11.174 1.00 31.86 371 HIS A CA 1
ATOM 3012 C C . HIS A 1 371 ? -29.105 18.625 9.802 1.00 31.86 371 HIS A C 1
ATOM 3014 O O . HIS A 1 371 ? -28.030 18.294 9.246 1.00 31.86 371 HIS A O 1
#

Radius of gyration: 20.63 Å; Cα contacts (8 Å, |Δi|>4): 538; chains: 1; bounding box: 58×44×50 Å

Nearest PDB structures (foldseek):
  2zq5-assembly1_A  TM=8.833E-01  e=9.161E-17  Mycobacterium tuberculosis
  2z6v-assembly1_A  TM=8.706E-01  e=1.099E-16  Mycobacterium avium
  3ap3-assembly1_B  TM=5.972E-01  e=9.182E-05  Homo sapiens
  3ap3-assembly1_A  TM=6.190E-01  e=2.286E-04  Homo sapiens

Secondary structure (DSSP, 8-state):
----------S----HHHHHHHHHHHHTHHHHHHHT---HHHHHHHHHHHHT-----STHHHHHHHHHHHHHHHH--B-HHHHHHHHHHHHHHHHHHHHHHHHHHH-GGGGG----S-EEEEESTTSSHHHHHHHHTTSTTEEPPBHHHHH-S--SSSTTSS-HHHHHHHHHHHHHHHHHH-HHHHHH----TTSB--THHHHGGGT--SHHHHHS--HHHHHHHHHH--HHHHHHHHHHHHHHHHHS--SEEEEE-GGGTTTHHHHHHH-TT-EEEEEE--HHHHHHHHHHHHHHHHTTTBS---HHHHHHHHHHHHHHHHHHHHHHHTTSPTTSEEEEEHHHHHHS-HHHHHTSHHHHHHH-PPPP---

pLDDT: mean 86.99, std 14.61, range [28.45, 98.38]

Solvent-accessible surface area (backbone atoms only — not comparable to full-atom values): 19970 Å² total; per-residue (Å²): 130,82,77,80,75,79,83,70,84,88,63,62,52,58,48,70,72,54,49,50,50,38,54,55,45,67,79,43,43,82,65,49,52,66,76,49,52,79,46,69,68,61,41,52,52,52,17,24,65,76,64,75,50,86,63,76,79,64,73,62,49,59,56,41,47,47,45,39,41,52,20,32,73,75,56,13,59,57,31,61,61,22,43,45,51,51,41,54,51,51,30,54,24,51,37,37,37,32,3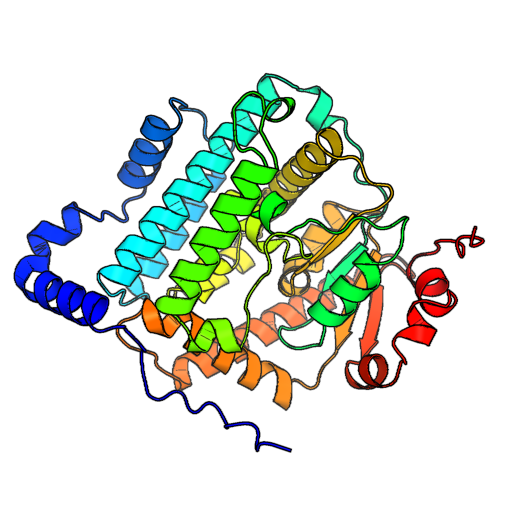2,44,54,55,31,43,72,76,41,57,69,34,80,68,48,79,86,56,57,32,33,37,38,22,23,61,57,86,21,52,54,70,60,54,50,56,56,50,48,69,39,90,60,37,31,44,55,28,33,28,47,45,76,46,71,40,80,43,77,58,53,88,79,54,63,62,66,62,46,37,51,52,40,48,51,51,46,54,52,45,39,69,50,36,47,72,29,34,75,77,59,67,84,49,35,88,34,68,51,54,52,43,52,46,18,42,41,48,60,60,30,58,66,60,40,48,32,30,57,11,54,61,30,58,50,48,47,67,73,75,50,54,59,69,26,53,54,54,36,49,52,51,51,18,43,45,36,70,75,53,72,64,77,26,45,45,45,34,36,39,67,49,30,51,41,34,50,54,50,44,67,77,38,78,61,36,37,36,38,37,29,41,58,63,62,90,59,25,52,64,50,43,42,54,50,36,51,41,51,18,24,57,20,24,71,73,84,60,67,64,67,45,46,53,48,52,51,54,51,52,50,54,24,48,54,42,23,58,57,35,54,75,75,53,60,89,84,30,65,46,83,43,49,36,75,58,62,70,68,53,51,73,69,56,52,70,63,35,57,60,51,21,69,76,67,70,46,75,63,75,78,84,128